Protein AF-0000000085930693 (afdb_homodimer)

Organism: NCBI:txid2903556

Sequence (506 aa):
MKQLLLRADDLGYSEGVNCGIAKSVRDGLIGSVGVMPSMPAAAHGLALLEGCPVCLGQHTDICMGRPVSDPALIPSMVDETGCFKSSRVYRAAHAKGEDFVQLEEAILESEAQYQKFLDLVGEKPHYFGGHAVASETFFQAMEIVADRHGLKYCPPSFAVRGHRVGQVPVHICTMHSMDPDYDPLASLKEELRLAPEDRPAIFICHPGYLDDFILRNSSLTINRTREVEMLCSEALRSWLAEEEIQLITYDDIMKQLLLRADDLGYSEGVNCGIAKSVRDGLIGSVGVMPSMPAAAHGLALLEGCPVCLGQHTDICMGRPVSDPALIPSMVDETGCFKSSRVYRAAHAKGEDFVQLEEAILESEAQYQKFLDLVGEKPHYFGGHAVASETFFQAMEIVADRHGLKYCPPSFAVRGHRVGQVPVHICTMHSMDPDYDPLASLKEELRLAPEDRPAIFICHPGYLDDFILRNSSLTINRTREVEMLCSEALRSWLAEEEIQLITYDDI

Foldseek 3Di:
DAEEAEEAEDQQVDLQLLVLVLLLQPQFDHAEYEAALQHPCRLVSVVSCPPGNHQYEHAYEQAAFAFLDALVLFVLQADPVRTGHHQVVQVVQVVVVHASGDLVNLLVRLLSSQVSVCVRVVDGHLAYEYDRGDHPSNQVSSVVNCVVVVHQYFYDPVDPDFTDRVPFGEAEFDDDQLPPPDQPLVSVVVRSVVGDRVHHYYYYAHAGGDDPSCVVRDSRHPSNPNVSDCRNDPVNVVVCVVVVYHYDHSNVD/DAEEAEEAEDQQVDLQLLVLVLLLQPQFDHAEYEAALQHPCRLVSVVSCPPGNHQYEHAYEQAAFAFLDALVLFVLQADPVRTGHHQVVQVVQVVVVHASGDLVNLLVRLVSSQVSCCVSVVDGHLAYEYDNGDHPSNQVSSVVNCVVVVHQYFYDPVPPDFTDRVPFGEAEFDDCQLPPPDQPLVSVVVRSVVGDRVGHYYYYAHAGGDDPSCVVRDSRHPSNPNVSDCRNDPVNVVVCVVVVYHYDHSNVD

Radius of gyration: 25.55 Å; Cα contacts (8 Å, |Δi|>4): 1068; chains: 2; bounding box: 56×72×58 Å

pLDDT: mean 94.72, std 8.19, range [45.5, 98.94]

Structure (mmCIF, N/CA/C/O backbone):
data_AF-0000000085930693-model_v1
#
loop_
_entity.id
_entity.type
_entity.pdbx_description
1 polymer 'PTS sugar transporter'
#
loop_
_atom_site.group_PDB
_atom_site.id
_atom_site.type_symbol
_atom_site.label_atom_id
_atom_site.label_alt_id
_atom_site.label_comp_id
_atom_site.label_asym_id
_atom_site.label_entity_id
_atom_site.label_seq_id
_atom_site.pdbx_PDB_ins_code
_atom_site.Cartn_x
_atom_site.Cartn_y
_atom_site.Cartn_z
_atom_site.occupancy
_atom_site.B_iso_or_equiv
_atom_site.auth_seq_id
_atom_site.auth_comp_id
_atom_site.auth_asym_id
_atom_site.auth_atom_id
_atom_site.pdbx_PDB_model_num
ATOM 1 N N . MET A 1 1 ? 26.328 23.391 11.148 1 83.75 1 MET A N 1
ATOM 2 C CA . MET A 1 1 ? 25.719 22.188 10.57 1 83.75 1 MET A CA 1
ATOM 3 C C . MET A 1 1 ? 24.234 22.422 10.281 1 83.75 1 MET A C 1
ATOM 5 O O . MET A 1 1 ? 23.516 22.969 11.117 1 83.75 1 MET A O 1
ATOM 9 N N . LYS A 1 2 ? 23.859 22.125 9.055 1 93.31 2 LYS A N 1
ATOM 10 C CA . LYS A 1 2 ? 22.469 22.328 8.664 1 93.31 2 LYS A CA 1
ATOM 11 C C . LYS A 1 2 ? 21.562 21.297 9.328 1 93.31 2 LYS A C 1
ATOM 13 O O . LYS A 1 2 ? 21.922 20.109 9.414 1 93.31 2 LYS A O 1
ATOM 18 N N . GLN A 1 3 ? 20.438 21.766 9.852 1 96.5 3 GLN A N 1
ATOM 19 C CA . GLN A 1 3 ? 19.453 20.891 10.469 1 96.5 3 GLN A CA 1
ATOM 20 C C . GLN A 1 3 ? 18.25 20.688 9.547 1 96.5 3 GLN A C 1
ATOM 22 O O . GLN A 1 3 ? 17.75 21.625 8.945 1 96.5 3 GLN A O 1
ATOM 27 N N . LEU A 1 4 ? 17.891 19.422 9.422 1 97.75 4 LEU A N 1
ATOM 28 C CA . LEU A 1 4 ? 16.781 19.047 8.547 1 97.75 4 LEU A CA 1
ATOM 29 C C . LEU A 1 4 ? 15.766 18.203 9.297 1 97.75 4 LEU A C 1
ATOM 31 O O . LEU A 1 4 ? 16.125 17.234 9.969 1 97.75 4 LEU A O 1
ATOM 35 N N . LEU A 1 5 ? 14.562 18.625 9.258 1 97.25 5 LEU A N 1
ATOM 36 C CA . LEU A 1 5 ? 13.445 17.844 9.758 1 97.25 5 LEU A CA 1
ATOM 37 C C . LEU A 1 5 ? 12.625 17.266 8.609 1 97.25 5 LEU A C 1
ATOM 39 O O . LEU A 1 5 ? 12.102 18.016 7.777 1 97.25 5 LEU A O 1
ATOM 43 N N . LEU A 1 6 ? 12.586 15.93 8.508 1 98.38 6 LEU A N 1
ATOM 44 C CA . LEU A 1 6 ? 11.734 15.234 7.555 1 98.38 6 LEU A CA 1
ATOM 45 C C . LEU A 1 6 ? 10.422 14.805 8.211 1 98.38 6 LEU A C 1
ATOM 47 O O . LEU A 1 6 ? 10.43 14.023 9.164 1 98.38 6 LEU A O 1
ATOM 51 N N . ARG A 1 7 ? 9.359 15.297 7.676 1 97.62 7 ARG A N 1
ATOM 52 C CA . ARG A 1 7 ? 8.031 15.008 8.211 1 97.62 7 ARG A CA 1
ATOM 53 C C . ARG A 1 7 ? 7.18 14.266 7.184 1 97.62 7 ARG A C 1
ATOM 55 O O . ARG A 1 7 ? 7.215 14.578 5.992 1 97.62 7 ARG A O 1
ATOM 62 N N . ALA A 1 8 ? 6.508 13.227 7.652 1 98.56 8 ALA A N 1
ATOM 63 C CA . ALA A 1 8 ? 5.488 12.562 6.844 1 98.56 8 ALA A CA 1
ATOM 64 C C . ALA A 1 8 ? 4.086 12.953 7.301 1 98.56 8 ALA A C 1
ATOM 66 O O . ALA A 1 8 ? 3.73 12.766 8.469 1 98.56 8 ALA A O 1
ATOM 67 N N . ASP A 1 9 ? 3.303 13.469 6.414 1 97.38 9 ASP A N 1
ATOM 68 C CA . ASP A 1 9 ? 1.92 13.82 6.719 1 97.38 9 ASP A CA 1
ATOM 69 C C . ASP A 1 9 ? 0.96 12.719 6.273 1 97.38 9 ASP A C 1
ATOM 71 O O . ASP A 1 9 ? 1.352 11.805 5.547 1 97.38 9 ASP A O 1
ATOM 75 N N . ASP A 1 10 ? -0.284 12.727 6.832 1 98.25 10 ASP A N 1
ATOM 76 C CA . ASP A 1 10 ? -1.45 12.031 6.301 1 98.25 10 ASP A CA 1
ATOM 77 C C . ASP A 1 10 ? -1.558 10.625 6.879 1 98.25 10 ASP A C 1
ATOM 79 O O . ASP A 1 10 ? -2.15 9.734 6.266 1 98.25 10 ASP A O 1
ATOM 83 N N . LEU A 1 11 ? -0.906 10.328 8.016 1 98.88 11 LEU A N 1
ATOM 84 C CA . LEU A 1 11 ? -1.176 9.039 8.648 1 98.88 11 LEU A CA 1
ATOM 85 C C . LEU A 1 11 ? -2.648 8.922 9.031 1 98.88 11 LEU A C 1
ATOM 87 O O . LEU A 1 11 ? -3.172 9.758 9.766 1 98.88 11 LEU A O 1
ATOM 91 N N . GLY A 1 12 ? -3.285 7.922 8.547 1 98.75 12 GLY A N 1
ATOM 92 C CA . GLY A 1 12 ? -4.715 7.734 8.742 1 98.75 12 GLY A CA 1
ATOM 93 C C . GLY A 1 12 ? -5.523 7.957 7.477 1 98.75 12 GLY A C 1
ATOM 94 O O . GLY A 1 12 ? -6.695 7.582 7.41 1 98.75 12 GLY A O 1
ATOM 95 N N . TYR A 1 13 ? -4.883 8.578 6.441 1 98.5 13 TYR A N 1
ATOM 96 C CA . TYR A 1 13 ? -5.594 8.898 5.207 1 98.5 13 TYR A CA 1
ATOM 97 C C . TYR A 1 13 ? -6.184 7.645 4.578 1 98.5 13 TYR A C 1
ATOM 99 O O . TYR A 1 13 ? -7.348 7.633 4.168 1 98.5 13 TYR A O 1
ATOM 107 N N . SER A 1 14 ? -5.434 6.613 4.496 1 98.56 14 SER A N 1
ATOM 108 C CA . SER A 1 14 ? -5.844 5.285 4.043 1 98.56 14 SER A CA 1
ATOM 109 C C . SER A 1 14 ? -4.852 4.219 4.496 1 98.56 14 SER A C 1
ATOM 111 O O . SER A 1 14 ? -3.74 4.539 4.93 1 98.56 14 SER A O 1
ATOM 113 N N . GLU A 1 15 ? -5.266 2.996 4.43 1 98.81 15 GLU A N 1
ATOM 114 C CA . GLU A 1 15 ? -4.398 1.926 4.91 1 98.81 15 GLU A CA 1
ATOM 115 C C . GLU A 1 15 ? -3.17 1.771 4.02 1 98.81 15 GLU A C 1
ATOM 117 O O . GLU A 1 15 ? -2.076 1.476 4.504 1 98.81 15 GLU A O 1
ATOM 122 N N . GLY A 1 16 ? -3.338 1.915 2.689 1 98.88 16 GLY A N 1
ATOM 123 C CA . GLY A 1 16 ? -2.182 1.911 1.808 1 98.88 16 GLY A CA 1
ATOM 124 C C . GLY A 1 16 ? -1.166 2.984 2.15 1 98.88 16 GLY A C 1
ATOM 125 O O . GLY A 1 16 ? 0.033 2.709 2.227 1 98.88 16 GLY A O 1
ATOM 126 N N . VAL A 1 17 ? -1.643 4.18 2.379 1 98.94 17 VAL A N 1
ATOM 127 C CA . VAL A 1 17 ? -0.785 5.301 2.754 1 98.94 17 VAL A CA 1
ATOM 128 C C . VAL A 1 17 ? -0.084 4.996 4.074 1 98.94 17 VAL A C 1
ATOM 130 O O . VAL A 1 17 ? 1.123 5.211 4.211 1 98.94 17 VAL A O 1
ATOM 133 N N . ASN A 1 18 ? -0.834 4.48 5.035 1 98.94 18 ASN A N 1
ATOM 134 C CA . ASN A 1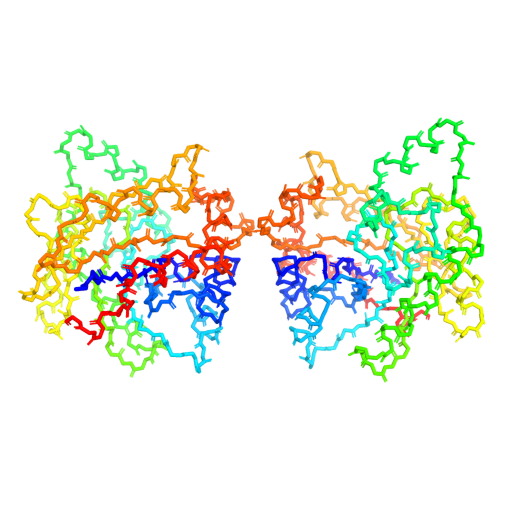 18 ? -0.261 4.105 6.324 1 98.94 18 ASN A CA 1
ATOM 135 C C . ASN A 1 18 ? 0.927 3.164 6.16 1 98.94 18 ASN A C 1
ATOM 137 O O . ASN A 1 18 ? 1.956 3.334 6.816 1 98.94 18 ASN A O 1
ATOM 141 N N . CYS A 1 19 ? 0.786 2.174 5.297 1 98.94 19 CYS A N 1
ATOM 142 C CA . CYS A 1 19 ? 1.846 1.194 5.086 1 98.94 19 CYS A CA 1
ATOM 143 C C . CYS A 1 19 ? 3.105 1.861 4.547 1 98.94 19 CYS A C 1
ATOM 145 O O . CYS A 1 19 ? 4.215 1.534 4.969 1 98.94 19 CYS A O 1
ATOM 147 N N . GLY A 1 20 ? 2.943 2.758 3.621 1 98.94 20 GLY A N 1
ATOM 148 C CA . GLY A 1 20 ? 4.086 3.48 3.084 1 98.94 20 GLY A CA 1
ATOM 149 C C . GLY A 1 20 ? 4.754 4.383 4.105 1 98.94 20 GLY A C 1
ATOM 150 O O . GLY A 1 20 ? 5.98 4.492 4.133 1 98.94 20 GLY A O 1
ATOM 151 N N . ILE A 1 21 ? 3.949 5.043 4.926 1 98.94 21 ILE A N 1
ATOM 152 C CA . ILE A 1 21 ? 4.492 5.879 5.992 1 98.94 21 ILE A CA 1
ATOM 153 C C . ILE A 1 21 ? 5.273 5.012 6.977 1 98.94 21 ILE A C 1
ATOM 155 O O . ILE A 1 21 ? 6.391 5.359 7.371 1 98.94 21 ILE A O 1
ATOM 159 N N . ALA A 1 22 ? 4.715 3.895 7.344 1 98.88 22 ALA A N 1
ATOM 160 C CA . ALA A 1 22 ? 5.391 2.992 8.273 1 98.88 22 ALA A CA 1
ATOM 161 C C . ALA A 1 22 ? 6.738 2.541 7.711 1 98.88 22 ALA A C 1
ATOM 163 O O . ALA A 1 22 ? 7.734 2.5 8.438 1 98.88 22 ALA A O 1
ATOM 164 N N . LYS A 1 23 ? 6.746 2.168 6.434 1 98.81 23 LYS A N 1
ATOM 165 C CA . LYS A 1 23 ? 7.992 1.8 5.766 1 98.81 23 LYS A CA 1
ATOM 166 C C . LYS A 1 23 ? 9.016 2.926 5.852 1 98.81 23 LYS A C 1
ATOM 168 O O . LYS A 1 23 ? 10.195 2.682 6.129 1 98.81 23 LYS A O 1
ATOM 173 N N . SER A 1 24 ? 8.578 4.145 5.672 1 98.88 24 SER A N 1
ATOM 174 C CA . SER A 1 24 ? 9.445 5.316 5.645 1 98.88 24 SER A CA 1
ATOM 175 C C . SER A 1 24 ? 9.992 5.633 7.035 1 98.88 24 SER A C 1
ATOM 177 O O . SER A 1 24 ? 11.023 6.301 7.168 1 98.88 24 SER A O 1
ATOM 179 N N . VAL A 1 25 ? 9.273 5.227 8.07 1 98.88 25 VAL A N 1
ATOM 180 C CA . VAL A 1 25 ? 9.719 5.41 9.453 1 98.88 25 VAL A CA 1
ATOM 181 C C . VAL A 1 25 ? 10.68 4.285 9.836 1 98.88 25 VAL A C 1
ATOM 183 O O . VAL A 1 25 ? 11.805 4.543 10.273 1 98.88 25 VAL A O 1
ATOM 186 N N . ARG A 1 26 ? 10.328 3.064 9.562 1 98.25 26 ARG A N 1
ATOM 187 C CA . ARG A 1 26 ? 11.055 1.898 10.055 1 98.25 26 ARG A CA 1
ATOM 188 C C . ARG A 1 26 ? 12.352 1.702 9.281 1 98.25 26 ARG A C 1
ATOM 190 O O . ARG A 1 26 ? 13.391 1.373 9.867 1 98.25 26 ARG A O 1
ATOM 197 N N . ASP A 1 27 ? 12.258 1.84 7.992 1 97.81 27 ASP A N 1
ATOM 198 C CA . ASP A 1 27 ? 13.406 1.557 7.137 1 97.81 27 ASP A CA 1
ATOM 199 C C . ASP A 1 27 ? 13.938 2.834 6.492 1 97.81 27 ASP A C 1
ATOM 201 O O . ASP A 1 27 ?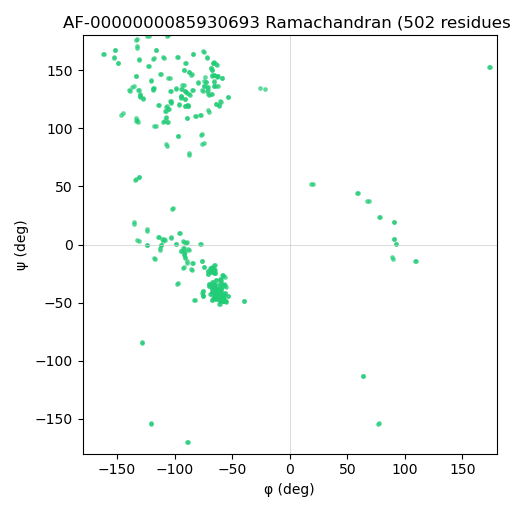 14.852 2.785 5.664 1 97.81 27 ASP A O 1
ATOM 205 N N . GLY A 1 28 ? 13.25 3.979 6.824 1 98.62 28 GLY A N 1
ATOM 206 C CA . GLY A 1 28 ? 13.625 5.234 6.191 1 98.62 28 GLY A CA 1
ATOM 207 C C . GLY A 1 28 ? 14.055 6.297 7.188 1 98.62 28 GLY A C 1
ATOM 208 O O . GLY A 1 28 ? 14.602 5.977 8.242 1 98.62 28 GLY A O 1
ATOM 209 N N . LEU A 1 29 ? 13.883 7.555 6.758 1 98.69 29 LEU A N 1
ATOM 210 C CA . LEU A 1 29 ? 14.508 8.641 7.504 1 98.69 29 LEU A CA 1
ATOM 211 C C . LEU A 1 29 ? 13.461 9.531 8.156 1 98.69 29 LEU A C 1
ATOM 213 O O . LEU A 1 29 ? 13.797 10.547 8.773 1 98.69 29 LEU A O 1
ATOM 217 N N . ILE A 1 30 ? 12.211 9.094 8.047 1 98.81 30 ILE A N 1
ATOM 218 C CA . ILE A 1 30 ? 11.156 9.898 8.656 1 98.81 30 ILE A CA 1
ATOM 219 C C . ILE A 1 30 ? 11.25 9.812 10.18 1 98.81 30 ILE A C 1
ATOM 221 O O . ILE A 1 30 ? 11.281 8.719 10.742 1 98.81 30 ILE A O 1
ATOM 225 N N . GLY A 1 31 ? 11.266 10.992 10.758 1 98.56 31 GLY A N 1
ATOM 226 C CA . GLY A 1 31 ? 11.305 11.031 12.211 1 98.56 31 GLY A CA 1
ATOM 227 C C . GLY A 1 31 ? 10.078 11.688 12.828 1 98.56 31 GLY A C 1
ATOM 228 O O . GLY A 1 31 ? 9.898 11.664 14.047 1 98.56 31 GLY A O 1
ATOM 229 N N . SER A 1 32 ? 9.25 12.352 12.07 1 98.62 32 SER A N 1
ATOM 230 C CA . SER A 1 32 ? 8.016 13 12.508 1 98.62 32 SER A CA 1
ATOM 231 C C . SER A 1 32 ? 6.848 12.641 11.602 1 98.62 32 SER A C 1
ATOM 233 O O . SER A 1 32 ? 6.988 12.633 10.375 1 98.62 32 SER A O 1
ATOM 235 N N . VAL A 1 33 ? 5.695 12.273 12.219 1 98.88 33 VAL A N 1
ATOM 236 C CA . VAL A 1 33 ? 4.539 11.828 11.445 1 98.88 33 VAL A CA 1
ATOM 237 C C . VAL A 1 33 ? 3.295 12.586 11.898 1 98.88 33 VAL A C 1
ATOM 239 O O . VAL A 1 33 ? 3.012 12.672 13.102 1 98.88 33 VAL A O 1
ATOM 242 N N . GLY A 1 34 ? 2.602 13.188 10.922 1 98.44 34 GLY A N 1
ATOM 243 C CA . GLY A 1 34 ? 1.332 13.844 11.195 1 98.44 34 GLY A CA 1
ATOM 244 C C . GLY A 1 34 ? 0.144 12.906 11.094 1 98.44 34 GLY A C 1
ATOM 245 O O . GLY A 1 34 ? -0.168 12.398 10.016 1 98.44 34 GLY A O 1
ATOM 246 N N . VAL A 1 35 ? -0.604 12.734 12.195 1 98.81 35 VAL A N 1
ATOM 247 C CA . VAL A 1 35 ? -1.739 11.828 12.297 1 98.81 35 VAL A CA 1
ATOM 248 C C . VAL A 1 35 ? -3.033 12.578 11.984 1 98.81 35 VAL A C 1
ATOM 250 O O . VAL A 1 35 ? -3.227 13.703 12.438 1 98.81 35 VAL A O 1
ATOM 253 N N . MET A 1 36 ? -3.832 11.977 11.18 1 98.69 36 MET A N 1
ATOM 254 C CA . MET A 1 36 ? -5.184 12.469 10.938 1 98.69 36 MET A CA 1
ATOM 255 C C . MET A 1 36 ? -6.195 11.727 11.797 1 98.69 36 MET A C 1
ATOM 257 O O . MET A 1 36 ? -6.805 10.75 11.352 1 98.69 36 MET A O 1
ATOM 261 N N . PRO A 1 37 ? -6.484 12.281 12.93 1 98.5 37 PRO A N 1
ATOM 262 C CA . PRO A 1 37 ? -7.277 11.5 13.883 1 98.5 37 PRO A CA 1
ATOM 263 C C . PRO A 1 37 ? -8.711 11.273 13.414 1 98.5 37 PRO A C 1
ATOM 265 O O . PRO A 1 37 ? -9.367 10.32 13.844 1 98.5 37 PRO A O 1
ATOM 268 N N . SER A 1 38 ? -9.234 12.133 12.539 1 98.31 38 SER A N 1
ATOM 269 C CA . SER A 1 38 ? -10.625 12.031 12.102 1 98.31 38 SER A CA 1
ATOM 270 C C . SER A 1 38 ? -10.805 10.891 11.102 1 98.31 38 SER A C 1
ATOM 272 O O . SER A 1 38 ? -11.93 10.484 10.812 1 98.31 38 SER A O 1
ATOM 274 N N . MET A 1 39 ? -9.734 10.375 10.57 1 98.5 39 MET A N 1
ATOM 275 C CA . MET A 1 39 ? -9.812 9.391 9.492 1 98.5 39 MET A CA 1
ATOM 276 C C . MET A 1 39 ? -9.969 7.984 10.055 1 98.5 39 MET A C 1
ATOM 278 O O . MET A 1 39 ? -9.352 7.645 11.07 1 98.5 39 MET A O 1
ATOM 282 N N . PRO A 1 40 ? -10.695 7.113 9.375 1 97.62 40 PRO A N 1
ATOM 283 C CA . PRO A 1 40 ? -10.977 5.773 9.898 1 97.62 40 PRO A CA 1
ATOM 284 C C . PRO A 1 40 ? -9.727 4.91 10.023 1 97.62 40 PRO A C 1
ATOM 286 O O . PRO A 1 40 ? -9.68 3.99 10.836 1 97.62 40 PRO A O 1
ATOM 289 N N . ALA A 1 41 ? -8.688 5.215 9.258 1 98.5 41 ALA A N 1
ATOM 290 C CA . ALA A 1 41 ? -7.504 4.367 9.25 1 98.5 41 ALA A CA 1
ATOM 291 C C . ALA A 1 41 ? -6.441 4.898 10.203 1 98.5 41 ALA A C 1
ATOM 293 O O . ALA A 1 41 ? -5.305 4.426 10.211 1 98.5 41 ALA A O 1
ATOM 294 N N . ALA A 1 42 ? -6.762 5.883 11.047 1 98.81 42 ALA A N 1
ATOM 295 C CA . ALA A 1 42 ? -5.797 6.461 11.977 1 98.81 42 ALA A CA 1
ATOM 296 C C . ALA A 1 42 ? -5.262 5.406 12.945 1 98.81 42 ALA A C 1
ATOM 298 O O . ALA A 1 42 ? -4.051 5.289 13.141 1 98.81 42 ALA A O 1
ATOM 299 N N . ALA A 1 43 ? -6.148 4.645 13.523 1 98.75 43 ALA A N 1
ATOM 300 C CA . ALA A 1 43 ? -5.734 3.617 14.477 1 98.75 43 ALA A CA 1
ATOM 301 C C . ALA A 1 43 ? -4.836 2.58 13.812 1 98.75 43 ALA A C 1
ATOM 303 O O . ALA A 1 43 ? -3.854 2.129 14.406 1 98.75 43 ALA A O 1
ATOM 304 N N . HIS A 1 44 ? -5.203 2.199 12.617 1 98.5 44 HIS A N 1
ATOM 305 C CA . HIS A 1 44 ? -4.391 1.271 11.836 1 98.5 44 HIS A CA 1
ATOM 306 C C . HIS A 1 44 ? -2.971 1.797 11.664 1 98.5 44 HIS A C 1
ATOM 308 O O . HIS A 1 44 ? -2.002 1.059 11.859 1 98.5 44 HIS A O 1
ATOM 314 N N . GLY A 1 45 ? -2.857 3.031 11.266 1 98.81 45 GLY A N 1
ATOM 315 C CA . GLY A 1 45 ? -1.553 3.646 11.078 1 98.81 45 GLY A CA 1
ATOM 316 C C . GLY A 1 45 ? -0.729 3.695 12.344 1 98.81 45 GLY A C 1
ATOM 317 O O . GLY A 1 45 ? 0.472 3.418 12.328 1 98.81 45 GLY A O 1
ATOM 318 N N . LEU A 1 46 ? -1.394 4.047 13.43 1 98.88 46 LEU A N 1
ATOM 319 C CA . LEU A 1 46 ? -0.712 4.125 14.719 1 98.88 46 LEU A CA 1
ATOM 320 C C . LEU A 1 46 ? -0.219 2.748 15.148 1 98.88 46 LEU A C 1
ATOM 322 O O . LEU A 1 46 ? 0.875 2.623 15.711 1 98.88 46 LEU A O 1
ATOM 326 N N . ALA A 1 47 ? -0.977 1.763 14.898 1 98.44 47 ALA A N 1
ATOM 327 C CA . ALA A 1 47 ? -0.577 0.399 15.234 1 98.44 47 ALA A CA 1
ATOM 328 C C . ALA A 1 47 ? 0.685 -0.007 14.477 1 98.44 47 ALA A C 1
ATOM 330 O O . ALA A 1 47 ? 1.55 -0.695 15.023 1 98.44 47 ALA A O 1
ATOM 331 N N . LEU A 1 48 ? 0.778 0.394 13.266 1 98.38 48 LEU A N 1
ATOM 332 C CA . LEU A 1 48 ? 1.942 0.062 12.453 1 98.38 48 LEU A CA 1
ATOM 333 C C . LEU A 1 48 ? 3.201 0.719 13.008 1 98.38 48 LEU A C 1
ATOM 335 O O . LEU A 1 48 ? 4.312 0.253 12.75 1 98.38 48 LEU A O 1
ATOM 339 N N . LEU A 1 49 ? 3.037 1.786 13.719 1 98.56 49 LEU A N 1
ATOM 340 C CA . LEU A 1 49 ? 4.18 2.557 14.203 1 98.56 49 LEU A CA 1
ATOM 341 C C . LEU A 1 49 ? 4.492 2.213 15.656 1 98.56 49 LEU A C 1
ATOM 343 O O . LEU A 1 49 ? 5.395 2.803 16.25 1 98.56 49 LEU A O 1
ATOM 347 N N . GLU A 1 50 ? 3.74 1.312 16.219 1 97.56 50 GLU A N 1
ATOM 348 C CA . GLU A 1 50 ? 3.982 0.928 17.609 1 97.56 50 GLU A CA 1
ATOM 349 C C . GLU A 1 50 ? 5.434 0.506 17.812 1 97.56 50 GLU A C 1
ATOM 351 O O . GLU A 1 50 ? 5.98 -0.27 17.031 1 97.56 50 GLU A O 1
ATOM 356 N N . GLY A 1 51 ? 6.102 1.098 18.781 1 96.44 51 GLY A N 1
ATOM 357 C CA . GLY A 1 51 ? 7.461 0.738 19.156 1 96.44 51 GLY A CA 1
ATOM 358 C C . GLY A 1 51 ? 8.508 1.516 18.375 1 96.44 51 GLY A C 1
ATOM 359 O O . GLY A 1 51 ? 9.703 1.436 18.672 1 96.44 51 GLY A O 1
ATOM 360 N N . CYS A 1 52 ? 8.109 2.217 17.359 1 97.12 52 CYS A N 1
ATOM 361 C CA . CYS A 1 52 ? 9.055 3.004 16.578 1 97.12 52 CYS A CA 1
ATOM 362 C C . CYS A 1 52 ? 9.375 4.324 17.281 1 97.12 52 CYS A C 1
ATOM 364 O O . CYS A 1 52 ? 8.492 4.934 17.891 1 97.12 52 CYS A O 1
ATOM 366 N N . PRO A 1 53 ? 10.617 4.691 17.25 1 95.94 53 PRO A N 1
ATOM 367 C CA . PRO A 1 53 ? 10.953 6.023 17.734 1 95.94 53 PRO A CA 1
ATOM 368 C C . PRO A 1 53 ? 10.555 7.137 16.781 1 95.94 53 PRO A C 1
ATOM 370 O O . PRO A 1 53 ? 11.336 7.508 15.898 1 95.94 53 PRO A O 1
ATOM 373 N N . VAL A 1 54 ? 9.352 7.617 16.875 1 98 54 VAL A N 1
ATOM 374 C CA . VAL A 1 54 ? 8.828 8.609 15.938 1 98 54 VAL A CA 1
ATOM 375 C C . VAL A 1 54 ? 8.062 9.688 16.703 1 98 54 VAL A C 1
ATOM 377 O O . VAL A 1 54 ? 7.379 9.391 17.688 1 98 54 VAL A O 1
ATOM 380 N N . CYS A 1 55 ? 8.312 10.945 16.328 1 98.19 55 CYS A N 1
ATOM 381 C CA . CYS A 1 55 ? 7.594 12.102 16.859 1 98.19 55 CYS A CA 1
ATOM 382 C C . CYS A 1 55 ? 6.219 12.227 16.219 1 98.19 55 CYS A C 1
ATOM 384 O O . CYS A 1 55 ? 6.113 12.562 15.031 1 98.19 55 CYS A O 1
ATOM 386 N N . LEU A 1 56 ? 5.145 12 17.016 1 98.75 56 LEU A N 1
ATOM 387 C CA . LEU A 1 56 ? 3.795 12.047 16.469 1 98.75 56 LEU A CA 1
ATOM 388 C C . LEU A 1 56 ? 3.178 13.43 16.656 1 98.75 56 LEU A C 1
ATOM 390 O O . LEU A 1 56 ? 3.215 13.984 17.766 1 98.75 56 LEU A O 1
ATOM 394 N N . GLY A 1 57 ? 2.713 14.008 15.594 1 98.19 57 GLY A N 1
ATOM 395 C CA . GLY A 1 57 ? 1.945 15.242 15.617 1 98.19 57 GLY A CA 1
ATOM 396 C C . GLY A 1 57 ? 0.525 15.07 15.117 1 98.19 57 GLY A C 1
ATOM 397 O O . GLY A 1 57 ? 0.158 14 14.625 1 98.19 57 GLY A O 1
ATOM 398 N N . GLN A 1 58 ? -0.302 16.047 15.336 1 98.19 58 GLN A N 1
ATOM 399 C CA . GLN A 1 58 ? -1.659 16.031 14.805 1 98.19 58 GLN A CA 1
ATOM 400 C C . GLN A 1 58 ? -1.734 16.781 13.477 1 98.19 58 GLN A C 1
ATOM 402 O O . GLN A 1 58 ? -1.195 17.891 13.344 1 98.19 58 GLN A O 1
ATOM 407 N N . HIS A 1 59 ? -2.24 16.203 12.516 1 97.62 59 HIS A N 1
ATOM 408 C CA . HIS A 1 59 ? -2.521 16.766 11.203 1 97.62 59 HIS A CA 1
ATOM 409 C C . HIS A 1 59 ? -4.02 16.984 11.008 1 97.62 59 HIS A C 1
ATOM 411 O O . HIS A 1 59 ? -4.691 16.188 10.352 1 97.62 59 HIS A O 1
ATOM 417 N N . THR A 1 60 ? -4.492 18.109 11.445 1 97.62 60 THR A N 1
ATOM 418 C CA . THR A 1 60 ? -5.918 18.391 11.555 1 97.62 60 THR A CA 1
ATOM 419 C C . THR A 1 60 ? -6.555 18.5 10.172 1 97.62 60 THR A C 1
ATOM 421 O O . THR A 1 60 ? -6.043 19.203 9.297 1 97.62 60 THR A O 1
ATOM 424 N N . ASP A 1 61 ? -7.602 17.781 10.023 1 97.25 61 ASP A N 1
ATOM 425 C CA . ASP A 1 61 ? -8.258 17.672 8.727 1 97.25 61 ASP A CA 1
ATOM 426 C C . ASP A 1 61 ? -9.695 18.188 8.789 1 97.25 61 ASP A C 1
ATOM 428 O O . ASP A 1 61 ? -10.438 17.875 9.711 1 97.25 61 ASP A O 1
ATOM 432 N N . ILE A 1 62 ? -10.055 19.016 7.781 1 97.75 62 ILE A N 1
ATOM 433 C CA . ILE A 1 62 ? -11.445 19.453 7.695 1 97.75 62 ILE A CA 1
ATOM 434 C C . ILE A 1 62 ? -11.93 19.344 6.254 1 97.75 62 ILE A C 1
ATOM 436 O O . ILE A 1 62 ? -12.867 20.031 5.852 1 97.75 62 ILE A O 1
ATOM 440 N N . CYS A 1 63 ? -11.25 18.562 5.438 1 97.38 63 CYS A N 1
ATOM 441 C CA . CYS A 1 63 ? -11.633 18.562 4.031 1 97.38 63 CYS A CA 1
ATOM 442 C C . CYS A 1 63 ? -11.758 17.125 3.512 1 97.38 63 CYS A C 1
ATOM 444 O O . CYS A 1 63 ? -11.961 16.922 2.314 1 97.38 63 CYS A O 1
ATOM 446 N N . MET A 1 64 ? -11.594 16.172 4.355 1 96.88 64 MET A N 1
ATOM 447 C CA . MET A 1 64 ? -11.688 14.773 3.939 1 96.88 64 MET A CA 1
ATOM 448 C C . MET A 1 64 ? -12.43 13.945 4.98 1 96.88 64 MET A C 1
ATOM 450 O O . MET A 1 64 ? -12.156 14.055 6.18 1 96.88 64 MET A O 1
ATOM 454 N N . GLY A 1 65 ? -13.375 13.148 4.496 1 97.12 65 GLY A N 1
ATOM 455 C CA . GLY A 1 65 ? -14.07 12.227 5.391 1 97.12 65 GLY A CA 1
ATOM 456 C C . GLY A 1 65 ? -15.109 12.906 6.254 1 97.12 65 GLY A C 1
ATOM 457 O O . GLY A 1 65 ? -15.703 13.914 5.852 1 97.12 65 GLY A O 1
ATOM 458 N N . ARG A 1 66 ? -15.398 12.328 7.398 1 98 66 ARG A N 1
ATOM 459 C CA . ARG A 1 66 ? -16.422 12.812 8.312 1 98 66 ARG A CA 1
ATOM 460 C C . ARG A 1 66 ? -15.805 13.523 9.516 1 98 66 ARG A C 1
ATOM 462 O O . ARG A 1 66 ? -14.758 13.102 10.016 1 98 66 ARG A O 1
ATOM 469 N N . PRO A 1 67 ? -16.438 14.555 9.969 1 98.62 67 PRO A N 1
ATOM 470 C CA . PRO A 1 67 ? -15.938 15.219 11.172 1 98.62 67 PRO A CA 1
ATOM 471 C C . PRO A 1 67 ? -16.047 14.352 12.422 1 98.62 67 PRO A C 1
ATOM 473 O O . PRO A 1 67 ? -16.797 13.359 12.422 1 98.62 67 PRO A O 1
ATOM 476 N N . VAL A 1 68 ? -15.203 14.688 13.359 1 98.75 68 VAL A N 1
ATOM 477 C CA . VAL A 1 68 ? -15.305 14.07 14.68 1 98.75 68 VAL A CA 1
ATOM 478 C C . VAL A 1 68 ? -16.484 14.664 15.43 1 98.75 68 VAL A C 1
ATOM 480 O O . VAL A 1 68 ? -17.203 13.953 16.141 1 98.75 68 VAL A O 1
ATOM 483 N N . SER A 1 69 ? -16.672 15.969 15.305 1 98.5 69 SER A N 1
ATOM 484 C CA . SER A 1 69 ? -17.797 16.656 15.922 1 98.5 69 SER A CA 1
ATOM 485 C C . SER A 1 69 ? -19.094 16.359 15.172 1 98.5 69 SER A C 1
ATOM 487 O O . SER A 1 69 ? -19.078 15.789 14.078 1 98.5 69 SER A O 1
ATOM 489 N N . ASP A 1 70 ? -20.234 16.703 15.844 1 98.38 70 ASP A N 1
ATOM 490 C CA . ASP A 1 70 ? -21.531 16.609 15.195 1 98.38 70 ASP A CA 1
ATOM 491 C C . ASP A 1 70 ? -21.609 17.531 13.969 1 98.38 70 ASP A C 1
ATOM 493 O O . ASP A 1 70 ? -21.484 18.75 14.094 1 98.38 70 ASP A O 1
ATOM 497 N N . PRO A 1 71 ? -21.844 16.906 12.859 1 98.5 71 PRO A N 1
ATOM 498 C CA . PRO A 1 71 ? -21.875 17.719 11.641 1 98.5 71 PRO A CA 1
ATOM 499 C C . PRO A 1 71 ? -22.922 18.828 11.719 1 98.5 71 PRO A C 1
ATOM 501 O O . PRO A 1 71 ? -22.75 19.875 11.094 1 98.5 71 PRO A O 1
ATOM 504 N N . ALA A 1 72 ? -23.938 18.672 12.469 1 98.25 72 ALA A N 1
ATOM 505 C CA . ALA A 1 72 ? -25 19.672 12.602 1 98.25 72 ALA A CA 1
ATOM 506 C C . ALA A 1 72 ? -24.469 20.938 13.281 1 98.25 72 ALA A C 1
ATOM 508 O O . ALA A 1 72 ? -25.047 22.016 13.117 1 98.25 72 ALA A O 1
ATOM 509 N N . LEU A 1 73 ? -23.406 20.828 14 1 98.62 73 LEU A N 1
ATOM 510 C CA . LEU A 1 73 ? -22.844 21.953 14.75 1 98.62 73 LEU A CA 1
ATOM 511 C C . LEU A 1 73 ? -21.812 22.703 13.922 1 98.62 73 LEU A C 1
ATOM 513 O O . LEU A 1 73 ? -21.328 23.766 14.328 1 98.62 73 LEU A O 1
ATOM 517 N N . ILE A 1 74 ? -21.438 22.125 12.742 1 98.69 74 ILE A N 1
ATOM 518 C CA . ILE A 1 74 ? -20.406 22.766 11.945 1 98.69 74 ILE A CA 1
ATOM 519 C C . ILE A 1 74 ? -20.844 22.828 10.484 1 98.69 74 ILE A C 1
ATOM 521 O O . ILE A 1 74 ? -20.109 22.406 9.594 1 98.69 74 ILE A O 1
ATOM 525 N N . PRO A 1 75 ? -21.938 23.391 10.203 1 98.38 75 PRO A N 1
ATOM 526 C CA . PRO A 1 75 ? -22.531 23.344 8.859 1 98.38 75 PRO A CA 1
ATOM 527 C C . PRO A 1 75 ? -21.688 24.078 7.816 1 98.38 75 PRO A C 1
ATOM 529 O O . PRO A 1 75 ? -21.828 23.812 6.621 1 98.38 75 PRO A O 1
ATOM 532 N N . SER A 1 76 ? -20.875 24.984 8.18 1 98.25 76 SER A N 1
ATOM 533 C CA . SER A 1 76 ? -20.078 25.719 7.203 1 98.25 76 SER A CA 1
ATOM 534 C C . SER A 1 76 ? -19.047 24.812 6.543 1 98.25 76 SER A C 1
ATOM 536 O O . SER A 1 76 ? -18.562 25.109 5.445 1 98.25 76 SER A O 1
ATOM 538 N N . MET A 1 77 ? -18.703 23.672 7.18 1 98.19 77 MET A N 1
ATOM 539 C CA . MET A 1 77 ? -17.562 22.875 6.738 1 98.19 77 MET A CA 1
ATOM 540 C C . MET A 1 77 ? -18 21.531 6.18 1 98.19 77 MET A C 1
ATOM 542 O O . MET A 1 77 ? -17.188 20.75 5.695 1 98.19 77 MET A O 1
ATOM 546 N N . VAL A 1 78 ? -19.312 21.234 6.23 1 98.56 78 VAL A N 1
ATOM 547 C CA . VAL A 1 78 ? -19.75 19.922 5.82 1 98.56 78 VAL A CA 1
ATOM 548 C C . VAL A 1 78 ? -20.781 20.047 4.695 1 98.56 78 VAL A C 1
ATOM 550 O O . VAL A 1 78 ? -21.391 21.094 4.523 1 98.56 78 VAL A O 1
ATOM 553 N N . ASP A 1 79 ? -20.891 19.062 3.879 1 97.81 79 ASP A N 1
ATOM 554 C CA . ASP A 1 79 ? -21.875 19.031 2.805 1 97.81 79 ASP A CA 1
ATOM 555 C C . ASP A 1 79 ? -23.203 18.422 3.285 1 97.81 79 ASP A C 1
ATOM 557 O O . ASP A 1 79 ? -23.406 18.266 4.488 1 97.81 79 ASP A O 1
ATOM 561 N N . GLU A 1 80 ? -24.141 18.125 2.416 1 97.25 80 GLU A N 1
ATOM 562 C CA . GLU A 1 80 ? -25.484 17.672 2.744 1 97.25 80 GLU A CA 1
ATOM 563 C C . GLU A 1 80 ? -25.469 16.297 3.387 1 97.25 80 GLU A C 1
ATOM 565 O O . GLU A 1 80 ? -26.391 15.922 4.102 1 97.25 80 GLU A O 1
ATOM 570 N N . THR A 1 81 ? -24.406 15.562 3.205 1 97.31 81 THR A N 1
ATOM 571 C CA . THR A 1 81 ? -24.312 14.211 3.732 1 97.31 81 THR A CA 1
ATOM 572 C C . THR A 1 81 ? -23.625 14.203 5.094 1 97.31 81 THR A C 1
ATOM 574 O O . THR A 1 81 ? -23.484 13.148 5.719 1 97.31 81 THR A O 1
ATOM 577 N N . GLY A 1 82 ? -23.141 15.344 5.5 1 98.12 82 GLY A N 1
ATOM 578 C CA . GLY A 1 82 ? -22.469 15.445 6.781 1 98.12 82 GLY A CA 1
ATOM 579 C C . GLY A 1 82 ? -20.969 15.195 6.684 1 98.12 82 GLY A C 1
ATOM 580 O O . GLY A 1 82 ? -20.281 15.094 7.703 1 98.12 82 GLY A O 1
ATOM 581 N N . CYS A 1 83 ? -20.469 15.023 5.473 1 98.25 83 CYS A N 1
ATOM 582 C CA . CYS A 1 83 ? -19.047 14.875 5.25 1 98.25 83 CYS A CA 1
ATOM 583 C C . CYS A 1 83 ? -18.391 16.234 5.008 1 98.25 83 CYS A C 1
ATOM 585 O O . CYS A 1 83 ? -19.047 17.188 4.605 1 98.25 83 CYS A O 1
ATOM 587 N N . PHE A 1 84 ? -17.109 16.344 5.266 1 98.38 84 PHE A N 1
ATOM 588 C CA . PHE A 1 84 ? -16.375 17.578 5 1 98.38 84 PHE A CA 1
ATOM 589 C C . PHE A 1 84 ? -16.469 17.953 3.529 1 98.38 84 PHE A C 1
ATOM 591 O O . PHE A 1 84 ? -16.422 17.094 2.654 1 98.38 84 PHE A O 1
ATOM 598 N N . LYS A 1 85 ? -16.562 19.281 3.328 1 97.44 85 LYS A N 1
ATOM 599 C CA . LYS A 1 85 ? -16.359 19.781 1.97 1 97.44 85 LYS A CA 1
ATOM 600 C C . LYS A 1 85 ? -14.953 19.484 1.474 1 97.44 85 LYS A C 1
ATOM 602 O O . LYS A 1 85 ? -13.992 19.562 2.246 1 97.44 85 LYS A O 1
ATOM 607 N N . SER A 1 86 ? -14.797 19.203 0.237 1 94.94 86 SER A N 1
ATOM 608 C CA . SER A 1 86 ? -13.492 18.828 -0.312 1 94.94 86 SER A CA 1
ATOM 609 C C . SER A 1 86 ? -12.555 20.031 -0.381 1 94.94 86 SER A C 1
ATOM 611 O O . SER A 1 86 ? -13 21.172 -0.36 1 94.94 86 SER A O 1
ATOM 613 N N . SER A 1 87 ? -11.297 19.734 -0.474 1 93.44 87 SER A N 1
ATOM 614 C CA . SER A 1 87 ? -10.289 20.781 -0.585 1 93.44 87 SER A CA 1
ATOM 615 C C . SER A 1 87 ? -10.523 21.641 -1.816 1 93.44 87 SER A C 1
ATOM 617 O O . SER A 1 87 ? -10.195 22.828 -1.819 1 93.44 87 SER A O 1
ATOM 619 N N . ARG A 1 88 ? -11.07 21.125 -2.836 1 92.19 88 ARG A N 1
ATOM 620 C CA . ARG A 1 88 ? -11.391 21.875 -4.055 1 92.19 88 ARG A CA 1
ATOM 621 C C . ARG A 1 88 ? -12.344 23.016 -3.762 1 92.19 88 ARG A C 1
ATOM 623 O O . ARG A 1 88 ? -12.219 24.109 -4.332 1 92.19 88 ARG A O 1
ATOM 630 N N . VAL A 1 89 ? -13.273 22.75 -2.879 1 95.25 89 VAL A N 1
ATOM 631 C CA . VAL A 1 89 ? -14.266 23.75 -2.504 1 95.25 89 VAL A CA 1
ATOM 632 C C . VAL A 1 89 ? -13.586 24.906 -1.794 1 95.25 89 VAL A C 1
ATOM 634 O O . VAL A 1 89 ? -13.867 26.078 -2.084 1 95.25 89 VAL A O 1
ATOM 637 N N . TYR A 1 90 ? -12.711 24.578 -0.911 1 95.12 90 TYR A N 1
ATOM 638 C CA . TYR A 1 90 ? -11.977 25.609 -0.178 1 95.12 90 TYR A CA 1
ATOM 639 C C . TYR A 1 90 ? -11.102 26.422 -1.117 1 95.12 90 TYR A C 1
ATOM 641 O O . TYR A 1 90 ? -11.047 27.656 -1.015 1 95.12 90 TYR A O 1
ATOM 649 N N . ARG A 1 91 ? -10.438 25.719 -1.99 1 92.44 91 ARG A N 1
ATOM 650 C CA . ARG A 1 91 ? -9.562 26.391 -2.938 1 92.44 91 ARG A CA 1
ATOM 651 C C . ARG A 1 91 ? -10.352 27.328 -3.846 1 92.44 91 ARG A C 1
ATOM 653 O O . ARG A 1 91 ? -9.898 28.438 -4.148 1 92.44 91 ARG A O 1
ATOM 660 N N . ALA A 1 92 ? -11.477 26.891 -4.328 1 94.94 92 ALA A N 1
ATOM 661 C CA . ALA A 1 92 ? -12.328 27.703 -5.188 1 94.94 92 ALA A CA 1
ATOM 662 C C . ALA A 1 92 ? -12.789 28.969 -4.469 1 94.94 92 ALA A C 1
ATOM 664 O O . ALA A 1 92 ? -12.797 30.062 -5.051 1 94.94 92 ALA A O 1
ATOM 665 N N . ALA A 1 93 ? -13.188 28.828 -3.258 1 95.12 93 ALA A N 1
ATOM 666 C CA . ALA A 1 93 ? -13.609 29.969 -2.461 1 95.12 93 ALA A CA 1
ATOM 667 C C . ALA A 1 93 ? -12.445 30.938 -2.242 1 95.12 93 ALA A C 1
ATOM 669 O O . ALA A 1 93 ? -12.609 32.156 -2.395 1 95.12 93 ALA A O 1
ATOM 670 N N . HIS A 1 94 ? -11.359 30.391 -1.913 1 92.75 94 HIS A N 1
ATOM 671 C CA . HIS A 1 94 ? -10.172 31.203 -1.668 1 92.75 94 HIS A CA 1
ATOM 672 C C . HIS A 1 94 ? -9.797 32 -2.906 1 92.75 94 HIS A C 1
ATOM 674 O O . HIS A 1 94 ? -9.383 33.156 -2.795 1 92.75 94 HIS A O 1
ATOM 680 N N . ALA A 1 95 ? -9.859 31.391 -3.988 1 93.06 95 ALA A N 1
ATOM 681 C CA . ALA A 1 95 ? -9.531 32.062 -5.25 1 93.06 95 ALA A CA 1
ATOM 682 C C . ALA A 1 95 ? -10.438 33.281 -5.484 1 93.06 95 ALA A C 1
ATOM 684 O O . ALA A 1 95 ? -10.047 34.219 -6.164 1 93.06 95 ALA A O 1
ATOM 685 N N . LYS A 1 96 ? -11.625 33.25 -4.918 1 96.31 96 LYS A N 1
ATOM 686 C CA . LYS A 1 96 ? -12.578 34.375 -5.035 1 96.31 96 LYS A CA 1
ATOM 687 C C . LYS A 1 96 ? -12.438 35.344 -3.871 1 96.31 96 LYS A C 1
ATOM 689 O O . LYS A 1 96 ? -13.227 36.281 -3.746 1 96.31 96 LYS A O 1
ATOM 694 N N . GLY A 1 97 ? -11.453 35 -3.037 1 93.5 97 GLY A N 1
ATOM 695 C CA . GLY A 1 97 ? -11.234 35.844 -1.881 1 93.5 97 GLY A CA 1
ATOM 696 C C . GLY A 1 97 ? -12.242 35.625 -0.768 1 93.5 97 GLY A C 1
ATOM 697 O O . GLY A 1 97 ? -12.508 36.5 0.035 1 93.5 97 GLY A O 1
ATOM 698 N N . GLU A 1 98 ? -12.812 34.469 -0.779 1 95.38 98 GLU A N 1
ATOM 699 C CA . GLU A 1 98 ? -13.836 34.125 0.205 1 95.38 98 GLU A CA 1
ATOM 700 C C . GLU A 1 98 ? -13.344 33.031 1.17 1 95.38 98 GLU A C 1
ATOM 702 O O . GLU A 1 98 ? -12.469 32.25 0.824 1 95.38 98 GLU A O 1
ATOM 707 N N . ASP A 1 99 ? -13.781 33.094 2.396 1 96.25 99 ASP A N 1
ATOM 708 C CA . ASP A 1 99 ? -13.602 32.094 3.424 1 96.25 99 ASP A CA 1
ATOM 709 C C . ASP A 1 99 ? -14.914 31.797 4.148 1 96.25 99 ASP A C 1
ATOM 711 O O . ASP A 1 99 ? -15.383 32.594 4.949 1 96.25 99 ASP A O 1
ATOM 715 N N . PHE A 1 100 ? -15.422 30.672 3.861 1 96.88 100 PHE A N 1
ATOM 716 C CA . PHE A 1 100 ? -16.766 30.391 4.34 1 96.88 100 PHE A CA 1
ATOM 717 C C . PHE A 1 100 ? -16.734 29.688 5.691 1 96.88 100 PHE A C 1
ATOM 719 O O . PHE A 1 100 ? -17.766 29.406 6.289 1 96.88 100 PHE A O 1
ATOM 726 N N . VAL A 1 101 ? -15.547 29.391 6.164 1 97.56 101 VAL A N 1
ATOM 727 C CA . VAL A 1 101 ? -15.391 28.688 7.43 1 97.56 101 VAL A CA 1
ATOM 728 C C . VAL A 1 101 ? -15.766 29.609 8.586 1 97.56 101 VAL A C 1
ATOM 730 O O . VAL A 1 101 ? -15.359 30.766 8.625 1 97.56 101 VAL A O 1
ATOM 733 N N . GLN A 1 102 ? -16.547 29.125 9.477 1 98.38 102 GLN A N 1
ATOM 734 C CA . GLN A 1 102 ? -16.891 29.859 10.695 1 98.38 102 GLN A CA 1
ATOM 735 C C . GLN A 1 102 ? -15.922 29.531 11.828 1 98.38 102 GLN A C 1
ATOM 737 O O . GLN A 1 102 ? -15.68 28.359 12.109 1 98.38 102 GLN A O 1
ATOM 742 N N . LEU A 1 103 ? -15.43 30.547 12.492 1 98.19 103 LEU A N 1
ATOM 743 C CA . LEU A 1 103 ? -14.359 30.406 13.477 1 98.19 103 LEU A CA 1
ATOM 744 C C . LEU A 1 103 ? -14.773 29.469 14.594 1 98.19 103 LEU A C 1
ATOM 746 O O . LEU A 1 103 ? -14.031 28.547 14.938 1 98.19 103 LEU A O 1
ATOM 750 N N . GLU A 1 104 ? -15.945 29.641 15.125 1 98.69 104 GLU A N 1
ATOM 751 C CA . GLU A 1 104 ? -16.391 28.828 16.25 1 98.69 104 GLU A CA 1
ATOM 752 C C . GLU A 1 104 ? -16.547 27.375 15.852 1 98.69 104 GLU A C 1
ATOM 754 O O . GLU A 1 104 ? -16.266 26.469 16.641 1 98.69 104 GLU A O 1
ATOM 759 N N . GLU A 1 105 ? -16.953 27.125 14.617 1 98.69 105 GLU A N 1
ATOM 760 C CA . GLU A 1 105 ? -17.094 25.781 14.102 1 98.69 105 GLU A CA 1
ATOM 761 C C . GLU A 1 105 ? -15.727 25.109 13.938 1 98.69 105 GLU A C 1
ATOM 763 O O . GLU A 1 105 ? -15.555 23.938 14.312 1 98.69 105 GLU A O 1
ATOM 768 N N . ALA A 1 106 ? -14.82 25.859 13.43 1 98.25 106 ALA A N 1
ATOM 769 C CA . ALA A 1 106 ? -13.469 25.328 13.234 1 98.25 106 ALA A CA 1
ATOM 770 C C . ALA A 1 106 ? -12.805 25.016 14.57 1 98.25 106 ALA A C 1
ATOM 772 O O . ALA A 1 106 ? -12.078 24.031 14.695 1 98.25 106 ALA A O 1
ATOM 773 N N . ILE A 1 107 ? -13.016 25.891 15.57 1 98.56 107 ILE A N 1
ATOM 774 C CA . ILE A 1 107 ? -12.492 25.641 16.906 1 98.56 107 ILE A CA 1
ATOM 775 C C . ILE A 1 107 ? -13.094 24.359 17.469 1 98.56 107 ILE A C 1
ATOM 777 O O . ILE A 1 107 ? -12.375 23.5 17.984 1 98.56 107 ILE A O 1
ATOM 781 N N . LEU A 1 108 ? -14.406 24.234 17.266 1 98.81 108 LEU A N 1
ATOM 782 C CA . LEU A 1 108 ? -15.117 23.062 17.766 1 98.81 108 LEU A CA 1
ATOM 783 C C . LEU A 1 108 ? -14.547 21.781 17.156 1 98.81 108 LEU A C 1
ATOM 785 O O . LEU A 1 108 ? -14.258 20.828 17.891 1 98.81 108 LEU A O 1
ATOM 789 N N . GLU A 1 109 ? -14.375 21.734 15.875 1 98.75 109 GLU A N 1
ATOM 790 C CA . GLU A 1 109 ? -13.852 20.547 15.203 1 98.75 109 GLU A CA 1
ATOM 791 C C . GLU A 1 109 ? -12.391 20.297 15.562 1 98.75 109 GLU A C 1
ATOM 793 O O . GLU A 1 109 ? -11.984 19.156 15.781 1 98.75 109 GLU A O 1
ATOM 798 N N . SER A 1 110 ? -11.602 21.359 15.633 1 98.19 110 SER A N 1
ATOM 799 C CA . SER A 1 110 ? -10.195 21.219 16.016 1 98.19 110 SER A CA 1
ATOM 800 C C . SER A 1 110 ? -10.055 20.641 17.406 1 98.19 110 SER A C 1
ATOM 802 O O . SER A 1 110 ? -9.195 19.781 17.656 1 98.19 110 SER A O 1
ATOM 804 N N . GLU A 1 111 ? -10.914 21.078 18.328 1 98.69 111 GLU A N 1
ATOM 805 C CA . GLU A 1 111 ? -10.938 20.547 19.703 1 98.69 111 GLU A CA 1
ATOM 806 C C . GLU A 1 111 ? -11.32 19.078 19.719 1 98.69 111 GLU A C 1
ATOM 808 O O . GLU A 1 111 ? -10.727 18.281 20.438 1 98.69 111 GLU A O 1
ATOM 813 N N . ALA A 1 112 ? -12.312 18.781 18.938 1 98.88 112 ALA A N 1
ATOM 814 C CA . ALA A 1 112 ? -12.781 17.391 18.875 1 98.88 112 ALA A CA 1
ATOM 815 C C . ALA A 1 112 ? -11.688 16.469 18.359 1 98.88 112 ALA A C 1
ATOM 817 O O . ALA A 1 112 ? -11.484 15.375 18.891 1 98.88 112 ALA A O 1
ATOM 818 N N . GLN A 1 113 ? -11 16.875 17.328 1 98.81 113 GLN A N 1
ATOM 819 C CA . GLN A 1 113 ? -9.922 16.062 16.766 1 98.81 113 GLN A CA 1
ATOM 820 C C . GLN A 1 113 ? -8.75 15.961 17.734 1 98.81 113 GLN A C 1
ATOM 822 O O . GLN A 1 113 ? -8.078 14.93 17.812 1 98.81 113 GLN A O 1
ATOM 827 N N . TYR A 1 114 ? -8.453 17.031 18.531 1 98.75 114 TYR A N 1
ATOM 828 C CA . TYR A 1 114 ? -7.406 16.984 19.547 1 98.75 114 TYR A CA 1
ATOM 829 C C . TYR A 1 114 ? -7.727 15.938 20.609 1 98.75 114 TYR A C 1
ATOM 831 O O . TYR A 1 114 ? -6.867 15.133 20.969 1 98.75 114 TYR A O 1
ATOM 839 N N . GLN A 1 115 ? -8.969 15.969 21.031 1 98.81 115 GLN A N 1
ATOM 840 C CA . GLN A 1 115 ? -9.375 14.977 22.016 1 98.81 115 GLN A CA 1
ATOM 841 C C . GLN A 1 115 ? -9.25 13.562 21.453 1 98.81 115 GLN A C 1
ATOM 843 O O . GLN A 1 115 ? -8.812 12.641 22.156 1 98.81 115 GLN A O 1
ATOM 848 N N . LYS A 1 116 ? -9.664 13.43 20.25 1 98.81 116 LYS A N 1
ATOM 849 C CA . LYS A 1 116 ? -9.555 12.117 19.609 1 98.81 116 LYS A CA 1
ATOM 850 C C . LYS A 1 116 ? -8.094 11.68 19.5 1 98.81 116 LYS A C 1
ATOM 852 O O . LYS A 1 116 ? -7.777 10.508 19.688 1 98.81 116 LYS A O 1
ATOM 857 N N . PHE A 1 117 ? -7.227 12.602 19.141 1 98.88 117 PHE A N 1
ATOM 858 C CA . PHE A 1 117 ? -5.801 12.312 19.125 1 98.88 117 PHE A CA 1
ATOM 859 C C . PHE A 1 117 ? -5.328 11.797 20.484 1 98.88 117 PHE A C 1
ATOM 861 O O . PHE A 1 117 ? -4.633 10.789 20.562 1 98.88 117 PHE A O 1
ATOM 868 N N . LEU A 1 118 ? -5.695 12.469 21.5 1 98.75 118 LEU A N 1
ATOM 869 C CA . LEU A 1 118 ? -5.324 12.078 22.859 1 98.75 118 LEU A CA 1
ATOM 870 C C . LEU A 1 118 ? -5.805 10.664 23.172 1 98.75 118 LEU A C 1
ATOM 872 O O . LEU A 1 118 ? -5.066 9.867 23.75 1 98.75 118 LEU A O 1
ATOM 876 N N . ASP A 1 119 ? -6.977 10.383 22.797 1 98.69 119 ASP A N 1
ATOM 877 C CA . ASP A 1 119 ? -7.555 9.07 23.047 1 98.69 119 ASP A CA 1
ATOM 878 C C . ASP A 1 119 ? -6.785 7.977 22.297 1 98.69 119 ASP A C 1
ATOM 880 O O . ASP A 1 119 ? -6.574 6.887 22.828 1 98.69 119 ASP A O 1
ATOM 884 N N . LEU A 1 120 ? -6.398 8.258 21.094 1 98.62 120 LEU A N 1
ATOM 885 C CA . LEU A 1 120 ? -5.75 7.277 20.234 1 98.62 120 LEU A CA 1
ATOM 886 C C . LEU A 1 120 ? -4.301 7.059 20.656 1 98.62 120 LEU A C 1
ATOM 888 O O . LEU A 1 120 ? -3.811 5.93 20.641 1 98.62 120 LEU A O 1
ATOM 892 N N . VAL A 1 121 ? -3.646 8.125 20.938 1 98.31 121 VAL A N 1
ATOM 893 C CA . VAL A 1 121 ? -2.197 8.07 21.109 1 98.31 121 VAL A CA 1
ATOM 894 C C . VAL A 1 121 ? -1.845 7.969 22.594 1 98.31 121 VAL A C 1
ATOM 896 O O . VAL A 1 121 ? -0.828 7.371 22.953 1 98.31 121 VAL A O 1
ATOM 899 N N . GLY A 1 122 ? -2.67 8.594 23.453 1 98 122 GLY A N 1
ATOM 900 C CA . GLY A 1 122 ? -2.463 8.5 24.891 1 98 122 GLY A CA 1
ATOM 901 C C . GLY A 1 122 ? -1.609 9.633 25.453 1 98 122 GLY A C 1
ATOM 902 O O . GLY A 1 122 ? -1.306 9.656 26.641 1 98 122 GLY A O 1
ATOM 903 N N . GLU A 1 123 ? -1.146 10.57 24.625 1 97.62 123 GLU A N 1
ATOM 904 C CA . GLU A 1 123 ? -0.383 11.75 25.016 1 97.62 123 GLU A CA 1
ATOM 905 C C . GLU A 1 123 ? -0.603 12.906 24.047 1 97.62 123 GLU A C 1
ATOM 907 O O . GLU A 1 123 ? -1.173 12.719 22.969 1 97.62 123 GLU A O 1
ATOM 912 N N . LYS A 1 124 ? -0.185 14.117 24.406 1 98.12 124 LYS A N 1
ATOM 913 C CA . LYS A 1 124 ? -0.314 15.289 23.547 1 98.12 124 LYS A CA 1
ATOM 914 C C . LYS A 1 124 ? 0.547 15.164 22.297 1 98.12 124 LYS A C 1
ATOM 916 O O . LYS A 1 124 ? 1.607 14.531 22.328 1 98.12 124 LYS A O 1
ATOM 921 N N . PRO A 1 125 ? 0.086 15.68 21.219 1 98.25 125 PRO A N 1
ATOM 922 C CA . PRO A 1 125 ? 0.943 15.68 20.031 1 98.25 125 PRO A CA 1
ATOM 923 C C . PRO A 1 125 ? 2.219 16.5 20.219 1 98.25 125 PRO A C 1
ATOM 925 O O . PRO A 1 125 ? 2.191 17.547 20.875 1 98.25 125 PRO A O 1
ATOM 928 N N . HIS A 1 126 ? 3.24 16.016 19.625 1 97.31 126 HIS A N 1
ATOM 929 C CA . HIS A 1 126 ? 4.523 16.703 19.719 1 97.31 126 HIS A CA 1
ATOM 930 C C . HIS A 1 126 ? 4.551 17.969 18.859 1 97.31 126 HIS A C 1
ATOM 932 O O . HIS A 1 126 ? 5.383 18.844 19.078 1 97.31 126 HIS A O 1
ATOM 938 N N . TYR A 1 127 ? 3.715 18.078 17.938 1 95.44 127 TYR A N 1
ATOM 939 C CA . TYR A 1 127 ? 3.434 19.281 17.156 1 95.44 127 TYR A CA 1
ATOM 940 C C . TYR A 1 127 ? 2 19.281 16.641 1 95.44 127 TYR A C 1
ATOM 942 O O . TYR A 1 127 ? 1.347 18.234 16.625 1 95.44 127 TYR A O 1
ATOM 950 N N . PHE A 1 128 ? 1.497 20.422 16.281 1 95.56 128 PHE A N 1
ATOM 951 C CA . PHE A 1 128 ? 0.091 20.609 15.938 1 95.56 128 PHE A CA 1
ATOM 952 C C . PHE A 1 128 ? -0.055 21.375 14.633 1 95.56 128 PHE A C 1
ATOM 954 O O . PHE A 1 128 ? 0.25 22.578 14.578 1 95.56 128 PHE A O 1
ATOM 961 N N . GLY A 1 129 ? -0.434 20.625 13.562 1 92.12 129 GLY A N 1
ATOM 962 C CA . GLY A 1 129 ? -0.561 21.25 12.25 1 92.12 129 GLY A CA 1
ATOM 963 C C . GLY A 1 129 ? -1.853 20.875 11.547 1 92.12 129 GLY A C 1
ATOM 964 O O . GLY A 1 129 ? -2.674 20.141 12.086 1 92.12 129 GLY A O 1
ATOM 965 N N . GLY A 1 130 ? -2.012 21.5 10.383 1 91.56 130 GLY A N 1
ATOM 966 C CA . GLY A 1 130 ? -3.24 21.297 9.633 1 91.56 130 GLY A CA 1
ATOM 967 C C . GLY A 1 130 ? -3.01 20.672 8.266 1 91.56 130 GLY A C 1
ATOM 968 O O . GLY A 1 130 ? -1.905 20.75 7.723 1 91.56 130 GLY A O 1
ATOM 969 N N . HIS A 1 131 ? -4.125 20.094 7.758 1 88.94 131 HIS A N 1
ATOM 970 C CA . HIS A 1 131 ? -4.133 19.422 6.457 1 88.94 131 HIS A CA 1
ATOM 971 C C . HIS A 1 131 ? -4.688 20.344 5.375 1 88.94 131 HIS A C 1
ATOM 973 O O . HIS A 1 131 ? -5.785 20.891 5.516 1 88.94 131 HIS A O 1
ATOM 979 N N . ALA A 1 132 ? -4.16 20.516 4.25 1 71.94 132 ALA A N 1
ATOM 980 C CA . ALA A 1 132 ? -4.379 20.969 2.881 1 71.94 132 ALA A CA 1
ATOM 981 C C . ALA A 1 132 ? -5.605 21.875 2.799 1 71.94 132 ALA A C 1
ATOM 983 O O . ALA A 1 132 ? -6.492 21.656 1.97 1 71.94 132 ALA A O 1
ATOM 984 N N . VAL A 1 133 ? -5.797 22.891 3.535 1 75.5 133 VAL A N 1
ATOM 985 C CA . VAL A 1 133 ? -6.973 23.75 3.406 1 75.5 133 VAL A CA 1
ATOM 986 C C . VAL A 1 133 ? -6.539 25.203 3.328 1 75.5 133 VAL A C 1
ATOM 988 O O . VAL A 1 133 ? -5.699 25.656 4.109 1 75.5 133 VAL A O 1
ATOM 991 N N . ALA A 1 134 ? -7.062 25.797 2.348 1 81.5 134 ALA A N 1
ATOM 992 C CA . ALA A 1 134 ? -6.852 27.234 2.191 1 81.5 134 ALA A CA 1
ATOM 993 C C . ALA A 1 134 ? -7.906 28.031 2.955 1 81.5 134 ALA A C 1
ATOM 995 O O . ALA A 1 134 ? -8.867 28.531 2.365 1 81.5 134 ALA A O 1
ATOM 996 N N . SER A 1 135 ? -7.793 28.172 4.188 1 91.25 135 SER A N 1
ATOM 997 C CA . SER A 1 135 ? -8.719 28.906 5.043 1 91.25 135 SER A CA 1
ATOM 998 C C . SER A 1 135 ? -7.992 29.578 6.191 1 91.25 135 SER A C 1
ATOM 1000 O O . SER A 1 135 ? -7.512 28.922 7.113 1 91.25 135 SER A O 1
ATOM 1002 N N . GLU A 1 136 ? -7.957 30.859 6.156 1 90.56 136 GLU A N 1
ATOM 1003 C CA . GLU A 1 136 ? -7.344 31.641 7.234 1 90.56 136 GLU A CA 1
ATOM 1004 C C . GLU A 1 136 ? -8.109 31.469 8.539 1 90.56 136 GLU A C 1
ATOM 1006 O O . GLU A 1 136 ? -7.516 31.453 9.617 1 90.56 136 GLU A O 1
ATOM 1011 N N . THR A 1 137 ? -9.414 31.359 8.391 1 94.44 137 THR A N 1
ATOM 1012 C CA . THR A 1 137 ? -10.25 31.172 9.562 1 94.44 137 THR A CA 1
ATOM 1013 C C . THR A 1 137 ? -9.906 29.844 10.258 1 94.44 137 THR A C 1
ATOM 1015 O O . THR A 1 137 ? -9.852 29.781 11.492 1 94.44 137 THR A O 1
ATOM 1018 N N . PHE A 1 138 ? -9.656 28.875 9.477 1 94.69 138 PHE A N 1
ATOM 1019 C CA . PHE A 1 138 ? -9.266 27.578 10.023 1 94.69 138 PHE A CA 1
ATOM 1020 C C . PHE A 1 138 ? -7.926 27.688 10.742 1 94.69 138 PHE A C 1
ATOM 1022 O O . PHE A 1 138 ? -7.758 27.141 11.836 1 94.69 138 PHE A O 1
ATOM 1029 N N . PHE A 1 139 ? -6.984 28.391 10.203 1 90.69 139 PHE A N 1
ATOM 1030 C CA . PHE A 1 139 ? -5.668 28.547 10.805 1 90.69 139 PHE A CA 1
ATOM 1031 C C . PHE A 1 139 ? -5.777 29.297 12.141 1 90.69 139 PHE A C 1
ATOM 1033 O O . PHE A 1 139 ? -5.102 28.938 13.109 1 90.69 139 PHE A O 1
ATOM 1040 N N . GLN A 1 140 ? -6.609 30.281 12.148 1 93.25 140 GLN A N 1
ATOM 1041 C CA . GLN A 1 140 ? -6.852 31.016 13.383 1 93.25 140 GLN A CA 1
ATOM 1042 C C . GLN A 1 140 ? -7.438 30.094 14.461 1 93.25 140 GLN A C 1
ATOM 1044 O O . GLN A 1 140 ? -7.035 30.156 15.625 1 93.25 140 GLN A O 1
ATOM 1049 N N . ALA A 1 141 ? -8.383 29.281 14.078 1 95.94 141 ALA A N 1
ATOM 1050 C CA . ALA A 1 141 ? -9 28.328 15 1 95.94 141 ALA A CA 1
ATOM 1051 C C . ALA A 1 141 ? -7.957 27.375 15.578 1 95.94 141 ALA A C 1
ATOM 1053 O O . ALA A 1 141 ? -7.953 27.125 16.781 1 95.94 141 ALA A O 1
ATOM 1054 N N . MET A 1 142 ? -7.082 26.875 14.719 1 94.19 142 MET A N 1
ATOM 1055 C CA . MET A 1 142 ? -6.043 25.953 15.164 1 94.19 142 MET A CA 1
ATOM 1056 C C . MET A 1 142 ? -5.098 26.625 16.156 1 94.19 142 MET A C 1
ATOM 1058 O O . MET A 1 142 ? -4.684 26.016 17.141 1 94.19 142 MET A O 1
ATOM 1062 N N . GLU A 1 143 ? -4.754 27.844 15.883 1 92.06 143 GLU A N 1
ATOM 1063 C CA . GLU A 1 143 ? -3.887 28.594 16.781 1 92.06 143 GLU A CA 1
ATOM 1064 C C . GLU A 1 143 ? -4.535 28.766 18.156 1 92.06 143 GLU A C 1
ATOM 1066 O O . GLU A 1 143 ? -3.867 28.625 19.188 1 92.06 143 GLU A O 1
ATOM 1071 N N . ILE A 1 144 ? -5.793 29.094 18.156 1 96.62 144 ILE A N 1
ATOM 1072 C CA . ILE A 1 144 ? -6.535 29.281 19.406 1 96.62 144 ILE A CA 1
ATOM 1073 C C . ILE A 1 144 ? -6.523 27.969 20.203 1 96.62 144 ILE A C 1
ATOM 1075 O O . ILE A 1 144 ? -6.238 27.984 21.406 1 96.62 144 ILE A O 1
ATOM 1079 N N . VAL A 1 145 ? -6.797 26.891 19.516 1 97.5 145 VAL A N 1
ATOM 1080 C CA . VAL A 1 145 ? -6.832 25.578 20.172 1 97.5 145 VAL A CA 1
ATOM 1081 C C . VAL A 1 145 ? -5.438 25.219 20.688 1 97.5 145 VAL A C 1
ATOM 1083 O O . VAL A 1 145 ? -5.285 24.719 21.797 1 97.5 145 VAL A O 1
ATOM 1086 N N . ALA A 1 146 ? -4.41 25.469 19.906 1 95.5 146 ALA A N 1
ATOM 1087 C CA . ALA A 1 146 ? -3.033 25.203 20.312 1 95.5 146 ALA A CA 1
ATOM 1088 C C . ALA A 1 146 ? -2.678 25.969 21.578 1 95.5 146 ALA A C 1
ATOM 1090 O O . ALA A 1 146 ? -2.07 25.406 22.5 1 95.5 146 ALA A O 1
ATOM 1091 N N . ASP A 1 147 ? -3.057 27.203 21.641 1 95 147 ASP A N 1
ATOM 1092 C CA . ASP A 1 147 ? -2.785 28.062 22.797 1 95 147 ASP A CA 1
ATOM 1093 C C . ASP A 1 147 ? -3.514 27.547 24.031 1 95 147 ASP A C 1
ATOM 1095 O O . ASP A 1 147 ? -2.939 27.5 25.125 1 95 147 ASP A O 1
ATOM 1099 N N . ARG A 1 148 ? -4.738 27.203 23.812 1 97.88 148 ARG A N 1
ATOM 1100 C CA . ARG A 1 148 ? -5.566 26.719 24.922 1 97.88 148 ARG A CA 1
ATOM 1101 C C . ARG A 1 148 ? -4.922 25.516 25.594 1 97.88 148 ARG A C 1
ATOM 1103 O O . ARG A 1 148 ? -5.027 25.359 26.812 1 97.88 148 ARG A O 1
ATOM 1110 N N . HIS A 1 149 ? -4.285 24.703 24.828 1 97.56 149 HIS A N 1
ATOM 1111 C CA . HIS A 1 149 ? -3.793 23.453 25.375 1 97.56 149 HIS A CA 1
ATOM 1112 C C . HIS A 1 149 ? -2.27 23.438 25.453 1 97.56 149 HIS A C 1
ATOM 1114 O O . HIS A 1 149 ? -1.668 22.406 25.781 1 97.56 149 HIS A O 1
ATOM 1120 N N . GLY A 1 150 ? -1.625 24.516 25.141 1 95.12 150 GLY A N 1
ATOM 1121 C CA . GLY A 1 150 ? -0.176 24.609 25.203 1 95.12 150 GLY A CA 1
ATOM 1122 C C . GLY A 1 150 ? 0.532 23.75 24.188 1 95.12 150 GLY A C 1
ATOM 1123 O O . GLY A 1 150 ? 1.515 23.078 24.5 1 95.12 150 GLY A O 1
ATOM 1124 N N . LEU A 1 151 ? -0.007 23.641 22.984 1 94.81 151 LEU A N 1
ATOM 1125 C CA . LEU A 1 151 ? 0.561 22.812 21.938 1 94.81 151 LEU A CA 1
ATOM 1126 C C . LEU A 1 151 ? 1.522 23.609 21.062 1 94.81 151 LEU A C 1
ATOM 1128 O O . LEU A 1 151 ? 1.389 24.828 20.953 1 94.81 151 LEU A O 1
ATOM 1132 N N . LYS A 1 152 ? 2.506 22.906 20.531 1 93.12 152 LYS A N 1
ATOM 1133 C CA . LYS A 1 152 ? 3.424 23.5 19.562 1 93.12 152 LYS A CA 1
ATOM 1134 C C . LYS A 1 152 ? 2.77 23.625 18.203 1 93.12 152 LYS A C 1
ATOM 1136 O O . LYS A 1 152 ? 2.848 22.719 17.375 1 93.12 152 LYS A O 1
ATOM 1141 N N . TYR A 1 153 ? 2.223 24.781 17.938 1 91.38 153 TYR A N 1
ATOM 1142 C CA . TYR A 1 153 ? 1.502 25.016 16.688 1 91.38 153 TYR A CA 1
ATOM 1143 C C . TYR A 1 153 ? 2.469 25.203 15.523 1 91.38 153 TYR A C 1
ATOM 1145 O O . TYR A 1 153 ? 3.453 25.938 15.641 1 91.38 153 TYR A O 1
ATOM 1153 N N . CYS A 1 154 ? 2.17 24.484 14.391 1 87.5 154 CYS A N 1
ATOM 1154 C CA . CYS A 1 154 ? 2.928 24.609 13.148 1 87.5 154 CYS A CA 1
ATOM 1155 C C . CYS A 1 154 ? 2.049 25.125 12.023 1 87.5 154 CYS A C 1
ATOM 1157 O O . CYS A 1 154 ? 1.276 24.375 11.422 1 87.5 154 CYS A O 1
ATOM 1159 N N . PRO A 1 155 ? 2.209 26.344 11.758 1 77.38 155 PRO A N 1
ATOM 1160 C CA . PRO A 1 155 ? 1.368 26.906 10.703 1 77.38 155 PRO A CA 1
ATOM 1161 C C . PRO A 1 155 ? 1.705 26.359 9.32 1 77.38 155 PRO A C 1
ATOM 1163 O O . PRO A 1 155 ? 2.83 25.906 9.086 1 77.38 155 PRO A O 1
ATOM 1166 N N . PRO A 1 156 ? 0.634 26.359 8.438 1 68.44 156 PRO A N 1
ATOM 1167 C CA . PRO A 1 156 ? 0.942 25.922 7.074 1 68.44 156 PRO A CA 1
ATOM 1168 C C . PRO A 1 156 ? 1.884 26.875 6.348 1 68.44 156 PRO A C 1
ATOM 1170 O O . PRO A 1 156 ? 2.055 28.031 6.77 1 68.44 156 PRO A O 1
ATOM 1173 N N . SER A 1 157 ? 2.557 26.328 5.348 1 58.5 157 SER A N 1
ATOM 1174 C CA . SER A 1 157 ? 3.605 27.016 4.602 1 58.5 157 SER A CA 1
ATOM 1175 C C . SER A 1 157 ? 3.092 28.312 3.992 1 58.5 157 SER A C 1
ATOM 1177 O O . SER A 1 157 ? 3.852 29.266 3.82 1 58.5 157 SER A O 1
ATOM 1179 N N . PHE A 1 158 ? 1.911 28.297 3.629 1 53.44 158 PHE A N 1
ATOM 1180 C CA . PHE A 1 158 ? 1.411 29.438 2.871 1 53.44 158 PHE A CA 1
ATOM 1181 C C . PHE A 1 158 ? 1.12 30.625 3.793 1 53.44 158 PHE A C 1
ATOM 1183 O O . PHE A 1 158 ? 0.759 31.703 3.33 1 53.44 158 PHE A O 1
ATOM 1190 N N . ALA A 1 159 ? 1.386 30.391 5.07 1 48.97 159 ALA A N 1
ATOM 1191 C CA . ALA A 1 159 ? 1.111 31.5 5.992 1 48.97 159 ALA A CA 1
ATOM 1192 C C . ALA A 1 159 ? 2.109 32.625 5.805 1 48.97 159 ALA A C 1
ATOM 1194 O O . ALA A 1 159 ? 3.305 32.406 5.613 1 48.97 159 ALA A O 1
ATOM 1195 N N . VAL A 1 160 ? 1.6 33.812 5.367 1 45.5 160 VAL A N 1
ATOM 1196 C CA . VAL A 1 160 ? 2.316 35.062 5.133 1 45.5 160 VAL A CA 1
ATOM 1197 C C . VAL A 1 160 ? 3.365 35.281 6.219 1 45.5 160 VAL A C 1
ATOM 1199 O O . VAL A 1 160 ? 4.422 35.875 5.973 1 45.5 160 VAL A O 1
ATOM 1202 N N . ARG A 1 161 ? 3.041 35.156 7.438 1 51.59 161 ARG A N 1
ATOM 1203 C CA . ARG A 1 161 ? 3.951 35.531 8.516 1 51.59 161 ARG A CA 1
ATOM 1204 C C . ARG A 1 161 ? 5.078 34.5 8.656 1 51.59 161 ARG A C 1
ATOM 1206 O O . ARG A 1 161 ? 4.941 33.375 8.211 1 51.59 161 ARG A O 1
ATOM 1213 N N . GLY A 1 162 ? 6.227 34.688 8.938 1 60.5 162 GLY A N 1
ATOM 1214 C CA . GLY A 1 162 ? 7.383 33.875 9.289 1 60.5 162 GLY A CA 1
ATOM 1215 C C . GLY A 1 162 ? 7.016 32.531 9.906 1 60.5 162 GLY A C 1
ATOM 1216 O O . GLY A 1 162 ? 5.902 32.375 10.414 1 60.5 162 GLY A O 1
ATOM 1217 N N . HIS A 1 163 ? 7.68 31.344 9.453 1 71.69 163 HIS A N 1
ATOM 1218 C CA . HIS A 1 163 ? 7.371 30.016 9.977 1 71.69 163 HIS A CA 1
ATOM 1219 C C . HIS A 1 163 ? 8.086 29.75 11.297 1 71.69 163 HIS A C 1
ATOM 1221 O O . HIS A 1 163 ? 9.312 29.875 11.375 1 71.69 163 HIS A O 1
ATOM 1227 N N . ARG A 1 164 ? 7.25 29.703 12.289 1 80.19 164 ARG A N 1
ATOM 1228 C CA . ARG A 1 164 ? 7.809 29.375 13.594 1 80.19 164 ARG A CA 1
ATOM 1229 C C . ARG A 1 164 ? 7.164 28.109 14.164 1 80.19 164 ARG A C 1
ATOM 1231 O O . ARG A 1 164 ? 5.977 27.859 13.953 1 80.19 164 ARG A O 1
ATOM 1238 N N . VAL A 1 165 ? 7.965 27.391 14.758 1 82.62 165 VAL A N 1
ATOM 1239 C CA . VAL A 1 165 ? 7.523 26.297 15.625 1 82.62 165 VAL A CA 1
ATOM 1240 C C . VAL A 1 165 ? 7.738 26.672 17.094 1 82.62 165 VAL A C 1
ATOM 1242 O O . VAL A 1 165 ? 8.875 26.734 17.562 1 82.62 165 VAL A O 1
ATOM 1245 N N . GLY A 1 166 ? 6.59 26.984 17.719 1 74.56 166 GLY A N 1
ATOM 1246 C CA . GLY A 1 166 ? 6.75 27.641 19.016 1 74.56 166 GLY A CA 1
ATOM 1247 C C . GLY A 1 166 ? 7.43 28.984 18.922 1 74.56 166 GLY A C 1
ATOM 1248 O O . GLY A 1 166 ? 6.941 29.891 18.219 1 74.56 166 GLY A O 1
ATOM 1249 N N . GLN A 1 167 ? 8.68 29.062 19.5 1 76.88 167 GLN A N 1
ATOM 1250 C CA . GLN A 1 167 ? 9.43 30.312 19.484 1 76.88 167 GLN A CA 1
ATOM 1251 C C . GLN A 1 167 ? 10.617 30.25 18.531 1 76.88 167 GLN A C 1
ATOM 1253 O O . GLN A 1 167 ? 11.359 31.219 18.375 1 76.88 167 GLN A O 1
ATOM 1258 N N . VAL A 1 168 ? 10.711 29.156 17.844 1 85.44 168 VAL A N 1
ATOM 1259 C CA . VAL A 1 168 ? 11.891 28.938 17.016 1 85.44 168 VAL A CA 1
ATOM 1260 C C . VAL A 1 168 ? 11.547 29.203 15.547 1 85.44 168 VAL A C 1
ATOM 1262 O O . VAL A 1 168 ? 10.625 28.609 15 1 85.44 168 VAL A O 1
ATOM 1265 N N . PRO A 1 169 ? 12.289 30.109 14.984 1 89.75 169 PRO A N 1
ATOM 1266 C CA . PRO A 1 169 ? 12.102 30.297 13.547 1 89.75 169 PRO A CA 1
ATOM 1267 C C . PRO A 1 169 ? 12.523 29.078 12.734 1 89.75 169 PRO A C 1
ATOM 1269 O O . PRO A 1 169 ? 13.539 28.453 13.039 1 89.75 169 PRO A O 1
ATOM 1272 N N . VAL A 1 170 ? 11.758 28.656 11.727 1 92.56 170 VAL A N 1
ATOM 1273 C CA . VAL A 1 170 ? 12.07 27.531 10.867 1 92.56 170 VAL A CA 1
ATOM 1274 C C . VAL A 1 170 ? 11.906 27.922 9.406 1 92.56 170 VAL A C 1
ATOM 1276 O O . VAL A 1 170 ? 11.312 28.969 9.102 1 92.56 170 VAL A O 1
ATOM 1279 N N . HIS A 1 171 ? 12.523 27.172 8.586 1 92.31 171 HIS A N 1
ATOM 1280 C CA . HIS A 1 171 ? 12.336 27.312 7.145 1 92.31 171 HIS A CA 1
ATOM 1281 C C . HIS A 1 171 ? 11.531 26.141 6.594 1 92.31 171 HIS A C 1
ATOM 1283 O O . HIS A 1 171 ? 12.008 25 6.582 1 92.31 171 HIS A O 1
ATOM 1289 N N . ILE A 1 172 ? 10.352 26.406 6.098 1 92 172 ILE A N 1
ATOM 1290 C CA . ILE A 1 172 ? 9.547 25.359 5.473 1 92 172 ILE A CA 1
ATOM 1291 C C . ILE A 1 172 ? 9.844 25.312 3.975 1 92 172 ILE A C 1
ATOM 1293 O O . ILE A 1 172 ? 9.586 26.281 3.25 1 92 172 ILE A O 1
ATOM 1297 N N . CYS A 1 173 ? 10.32 24.188 3.553 1 92.69 173 CYS A N 1
ATOM 1298 C CA . CYS A 1 173 ? 10.664 24.016 2.146 1 92.69 173 CYS A CA 1
ATOM 1299 C C . CYS A 1 173 ? 9.414 24.047 1.272 1 92.69 173 CYS A C 1
ATOM 1301 O O . CYS A 1 173 ? 8.367 23.547 1.671 1 92.69 173 CYS A O 1
ATOM 1303 N N . THR A 1 174 ? 9.586 24.578 0.125 1 90.38 174 THR A N 1
ATOM 1304 C CA . THR A 1 174 ? 8.484 24.578 -0.834 1 90.38 174 THR A CA 1
ATOM 1305 C C . THR A 1 174 ? 8.125 23.141 -1.225 1 90.38 174 THR A C 1
ATOM 1307 O O . THR A 1 174 ? 9 22.312 -1.459 1 90.38 174 THR A O 1
ATOM 1310 N N . MET A 1 175 ? 6.863 22.922 -1.262 1 88.44 175 MET A N 1
ATOM 1311 C CA . MET A 1 175 ? 6.371 21.594 -1.619 1 88.44 175 MET A CA 1
ATOM 1312 C C . MET A 1 175 ? 6.184 21.469 -3.127 1 88.44 175 MET A C 1
ATOM 1314 O O . MET A 1 175 ? 5.492 22.281 -3.74 1 88.44 175 MET A O 1
ATOM 1318 N N . HIS A 1 176 ? 6.711 20.422 -3.697 1 91.94 176 HIS A N 1
ATOM 1319 C CA . HIS A 1 176 ? 6.594 20.172 -5.129 1 91.94 176 HIS A CA 1
ATOM 1320 C C . HIS A 1 176 ? 5.969 18.812 -5.402 1 91.94 176 HIS A C 1
ATOM 1322 O O . HIS A 1 176 ? 5.973 18.328 -6.543 1 91.94 176 HIS A O 1
ATOM 1328 N N . SER A 1 177 ? 5.445 18.234 -4.406 1 91.81 177 SER A N 1
ATOM 1329 C CA . SER A 1 177 ? 5.008 16.844 -4.473 1 91.81 177 SER A CA 1
ATOM 1330 C C . SER A 1 177 ? 3.848 16.672 -5.449 1 91.81 177 SER A C 1
ATOM 1332 O O . SER A 1 177 ? 3.564 15.555 -5.898 1 91.81 177 SER A O 1
ATOM 1334 N N . MET A 1 178 ? 3.197 17.734 -5.801 1 89.94 178 MET A N 1
ATOM 1335 C CA . MET A 1 178 ? 2.055 17.656 -6.703 1 89.94 178 MET A CA 1
ATOM 1336 C C . MET A 1 178 ? 2.498 17.812 -8.156 1 89.94 178 MET A C 1
ATOM 1338 O O . MET A 1 178 ? 1.711 17.594 -9.078 1 89.94 178 MET A O 1
ATOM 1342 N N . ASP A 1 179 ? 3.732 18.109 -8.352 1 92 179 ASP A N 1
ATOM 1343 C CA . ASP A 1 179 ? 4.234 18.344 -9.703 1 92 179 ASP A CA 1
ATOM 1344 C C . ASP A 1 179 ? 4.344 17.031 -10.484 1 92 179 ASP A C 1
ATOM 1346 O O . ASP A 1 179 ? 4.746 16.016 -9.938 1 92 179 ASP A O 1
ATOM 1350 N N . PRO A 1 180 ? 3.98 17.016 -11.781 1 89.62 180 PRO A N 1
ATOM 1351 C CA . PRO A 1 180 ? 4.031 15.805 -12.609 1 89.62 180 PRO A CA 1
ATOM 1352 C C . PRO A 1 180 ? 5.445 15.242 -12.734 1 89.62 180 PRO A C 1
ATOM 1354 O O . PRO A 1 180 ? 5.629 14.023 -12.773 1 89.62 180 PRO A O 1
ATOM 1357 N N . ASP A 1 181 ? 6.488 16.031 -12.797 1 91.25 181 ASP A N 1
ATOM 1358 C CA . ASP A 1 181 ? 7.863 15.57 -12.969 1 91.25 181 ASP A CA 1
ATOM 1359 C C . ASP A 1 181 ? 8.617 15.586 -11.641 1 91.25 181 ASP A C 1
ATOM 1361 O O . ASP A 1 181 ? 9.836 15.781 -11.617 1 91.25 181 ASP A O 1
ATOM 1365 N N . TYR A 1 182 ? 7.859 15.352 -10.664 1 96.31 182 TYR A N 1
ATOM 1366 C CA . TYR A 1 182 ? 8.414 15.438 -9.32 1 96.31 182 TYR A CA 1
ATOM 1367 C C . TYR A 1 182 ? 9.492 14.383 -9.102 1 96.31 182 TYR A C 1
ATOM 1369 O O . TYR A 1 182 ? 9.25 13.188 -9.312 1 96.31 182 TYR A O 1
ATOM 1377 N N . ASP A 1 183 ? 10.68 14.773 -8.797 1 97.69 183 ASP A N 1
ATOM 1378 C CA . ASP A 1 183 ? 11.781 13.984 -8.25 1 97.69 183 ASP A CA 1
ATOM 1379 C C . ASP A 1 183 ? 12.062 14.359 -6.801 1 97.69 183 ASP A C 1
ATOM 1381 O O . ASP A 1 183 ? 12.672 15.391 -6.527 1 97.69 183 ASP A O 1
ATOM 1385 N N . PRO A 1 184 ? 11.672 13.469 -5.914 1 98.19 184 PRO A N 1
ATOM 1386 C CA . PRO A 1 184 ? 11.742 13.859 -4.504 1 98.19 184 PRO A CA 1
ATOM 1387 C C . PRO A 1 184 ? 13.164 14.18 -4.055 1 98.19 184 PRO A C 1
ATOM 1389 O O . PRO A 1 184 ? 13.383 15.141 -3.305 1 98.19 184 PRO A O 1
ATOM 1392 N N . LEU A 1 185 ? 14.141 13.422 -4.488 1 98.31 185 LEU A N 1
ATOM 1393 C CA . LEU A 1 185 ? 15.516 13.648 -4.055 1 98.31 185 LEU A CA 1
ATOM 1394 C C . LEU A 1 185 ? 16.047 14.961 -4.602 1 98.31 185 LEU A C 1
ATOM 1396 O O . LEU A 1 185 ? 16.656 15.75 -3.865 1 98.31 185 LEU A O 1
ATOM 1400 N N . ALA A 1 186 ? 15.859 15.203 -5.887 1 97.75 186 ALA A N 1
ATOM 1401 C CA . ALA A 1 186 ? 16.297 16.453 -6.496 1 97.75 186 ALA A CA 1
ATOM 1402 C C . ALA A 1 186 ? 15.633 17.656 -5.828 1 97.75 186 ALA A C 1
ATOM 1404 O O . ALA A 1 186 ? 16.281 18.672 -5.59 1 97.75 186 ALA A O 1
ATOM 1405 N N . SER A 1 187 ? 14.367 17.531 -5.59 1 97.56 187 SER A N 1
ATOM 1406 C CA . SER A 1 187 ? 13.625 18.609 -4.945 1 97.56 187 SER A CA 1
ATOM 1407 C C . SER A 1 187 ? 14.172 18.906 -3.553 1 97.56 187 SER A C 1
ATOM 1409 O O . SER A 1 187 ? 14.336 20.078 -3.178 1 97.56 187 SER A O 1
ATOM 1411 N N . LEU A 1 188 ? 14.383 17.859 -2.773 1 97.81 188 LEU A N 1
ATOM 1412 C CA . LEU A 1 188 ? 14.93 18.031 -1.433 1 97.81 188 LEU A CA 1
ATOM 1413 C C . LEU A 1 188 ? 16.281 18.734 -1.482 1 97.81 188 LEU A C 1
ATOM 1415 O O . LEU A 1 188 ? 16.531 19.672 -0.723 1 97.81 188 LEU A O 1
ATOM 1419 N N . LYS A 1 189 ? 17.156 18.297 -2.373 1 97.56 189 LYS A N 1
ATOM 1420 C CA . LYS A 1 189 ? 18.484 18.906 -2.51 1 97.56 189 LYS A CA 1
ATOM 1421 C C . LYS A 1 189 ? 18.391 20.375 -2.857 1 97.56 189 LYS A C 1
ATOM 1423 O O . LYS A 1 189 ? 19.078 21.219 -2.258 1 97.56 189 LYS A O 1
ATOM 1428 N N . GLU A 1 190 ? 17.562 20.672 -3.816 1 96.44 190 GLU A N 1
ATOM 1429 C CA . GLU A 1 190 ? 17.391 22.047 -4.258 1 96.44 190 GLU A CA 1
ATOM 1430 C C . GLU A 1 190 ? 16.844 22.922 -3.133 1 96.44 190 GLU A C 1
ATOM 1432 O O . GLU A 1 190 ? 17.359 24.016 -2.887 1 96.44 190 GLU A O 1
ATOM 1437 N N . GLU A 1 191 ? 15.852 22.453 -2.467 1 94.94 191 GLU A N 1
ATOM 1438 C CA . GLU A 1 191 ? 15.219 23.219 -1.395 1 94.94 191 GLU A CA 1
ATOM 1439 C C . GLU A 1 191 ? 16.188 23.438 -0.23 1 94.94 191 GLU A C 1
ATOM 1441 O O . GLU A 1 191 ? 16.172 24.5 0.405 1 94.94 191 GLU A O 1
ATOM 1446 N N . LEU A 1 192 ? 16.953 22.438 0.068 1 95.12 192 LEU A N 1
ATOM 1447 C CA . LEU A 1 192 ? 17.891 22.578 1.173 1 95.12 192 LEU A CA 1
ATOM 1448 C C . LEU A 1 192 ? 19.016 23.547 0.817 1 95.12 192 LEU A C 1
ATOM 1450 O O . LEU A 1 192 ? 19.547 24.234 1.691 1 95.12 192 LEU A O 1
ATOM 1454 N N . ARG A 1 193 ? 19.406 23.516 -0.442 1 93.19 193 ARG A N 1
ATOM 1455 C CA . ARG A 1 193 ? 20.406 24.484 -0.89 1 93.19 193 ARG A CA 1
ATOM 1456 C C . ARG A 1 193 ? 19.906 25.906 -0.683 1 93.19 193 ARG A C 1
ATOM 1458 O O . ARG A 1 193 ? 20.703 26.797 -0.346 1 93.19 193 ARG A O 1
ATOM 1465 N N . LEU A 1 194 ? 18.641 26.125 -0.831 1 91.94 194 LEU A N 1
ATOM 1466 C CA . LEU A 1 194 ? 18.047 27.438 -0.732 1 91.94 194 LEU A CA 1
ATOM 1467 C C . LEU A 1 194 ? 17.75 27.797 0.722 1 91.94 194 LEU A C 1
ATOM 1469 O O . LEU A 1 194 ? 17.516 28.969 1.045 1 91.94 194 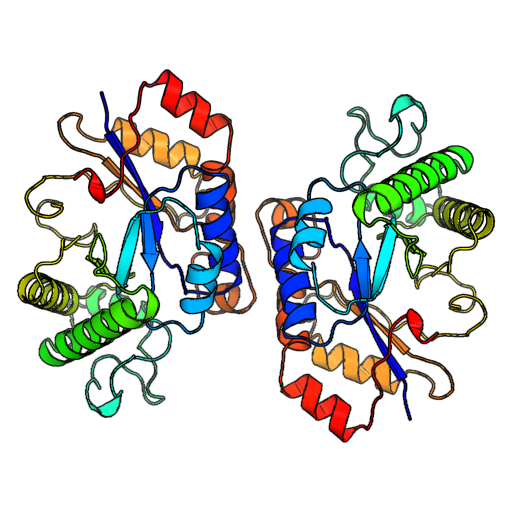LEU A O 1
ATOM 1473 N N . ALA A 1 195 ? 17.75 26.859 1.615 1 91.81 195 ALA A N 1
ATOM 1474 C CA . ALA A 1 195 ? 17.375 27.062 3.012 1 91.81 195 ALA A CA 1
ATOM 1475 C C . ALA A 1 195 ? 18.484 27.812 3.766 1 91.81 195 ALA A C 1
ATOM 1477 O O . ALA A 1 195 ? 19.672 27.516 3.598 1 91.81 195 ALA A O 1
ATOM 1478 N N . PRO A 1 196 ? 18.094 28.781 4.578 1 91 196 PRO A N 1
ATOM 1479 C CA . PRO A 1 196 ? 19.078 29.453 5.414 1 91 196 PRO A CA 1
ATOM 1480 C C . PRO A 1 196 ? 19.734 28.531 6.43 1 91 196 PRO A C 1
ATOM 1482 O O . PRO A 1 196 ? 19.141 27.531 6.832 1 91 196 PRO A O 1
ATOM 1485 N N . GLU A 1 197 ? 20.953 28.859 6.867 1 89.81 197 GLU A N 1
ATOM 1486 C CA . GLU A 1 197 ? 21.719 28 7.754 1 89.81 197 GLU A CA 1
ATOM 1487 C C . GLU A 1 197 ? 21.422 28.297 9.219 1 89.81 197 GLU A C 1
ATOM 1489 O O . GLU A 1 197 ? 21.75 27.5 10.102 1 89.81 197 GLU A O 1
ATOM 1494 N N . ASP A 1 198 ? 20.797 29.375 9.531 1 91.06 198 ASP A N 1
ATOM 1495 C CA . ASP A 1 198 ? 20.656 29.844 10.906 1 91.06 198 ASP A CA 1
ATOM 1496 C C . ASP A 1 198 ? 19.391 29.281 11.547 1 91.06 198 ASP A C 1
ATOM 1498 O O . ASP A 1 198 ? 19.031 29.672 12.664 1 91.06 198 ASP A O 1
ATOM 1502 N N . ARG A 1 199 ? 18.625 28.453 10.805 1 93.69 199 ARG A N 1
ATOM 1503 C CA . ARG A 1 199 ? 17.406 27.844 11.328 1 93.69 199 ARG A CA 1
ATOM 1504 C C . ARG A 1 199 ? 17.156 26.484 10.703 1 93.69 199 ARG A C 1
ATOM 1506 O O . ARG A 1 199 ? 17.656 26.188 9.609 1 93.69 199 ARG A O 1
ATOM 1513 N N . PRO A 1 200 ? 16.422 25.656 11.375 1 94.69 200 PRO A N 1
ATOM 1514 C CA . PRO A 1 200 ? 16.125 24.344 10.82 1 94.69 200 PRO A CA 1
ATOM 1515 C C . PRO A 1 200 ? 15.258 24.406 9.57 1 94.69 200 PRO A C 1
ATOM 1517 O O . PRO A 1 200 ? 14.344 25.234 9.484 1 94.69 200 PRO A O 1
ATOM 1520 N N . ALA A 1 201 ? 15.602 23.547 8.625 1 95.31 201 ALA A N 1
ATOM 1521 C CA . ALA A 1 201 ? 14.75 23.344 7.449 1 95.31 201 ALA A CA 1
ATOM 1522 C C . ALA A 1 201 ? 13.766 22.203 7.664 1 95.31 201 ALA A C 1
ATOM 1524 O O . ALA A 1 201 ? 14.109 21.188 8.25 1 95.31 201 ALA A O 1
ATOM 1525 N N . ILE A 1 202 ? 12.523 22.422 7.238 1 95.75 202 ILE A N 1
ATOM 1526 C CA . ILE A 1 202 ? 11.492 21.391 7.324 1 95.75 202 ILE A CA 1
ATOM 1527 C C . ILE A 1 202 ? 11.062 20.969 5.918 1 95.75 202 ILE A C 1
ATOM 1529 O O . ILE A 1 202 ? 10.625 21.812 5.125 1 95.75 202 ILE A O 1
ATOM 1533 N N . PHE A 1 203 ? 11.234 19.734 5.605 1 96.19 203 PHE A N 1
ATOM 1534 C CA . PHE A 1 203 ? 10.766 19.141 4.355 1 96.19 203 PHE A CA 1
ATOM 1535 C C . PHE A 1 203 ? 9.562 18.234 4.602 1 96.19 203 PHE A C 1
ATOM 1537 O O . PHE A 1 203 ? 9.703 17.156 5.191 1 96.19 203 PHE A O 1
ATOM 1544 N N . ILE A 1 204 ? 8.414 18.703 4.152 1 96.12 204 ILE A N 1
ATOM 1545 C CA . ILE A 1 204 ? 7.168 17.969 4.371 1 96.12 204 ILE A CA 1
ATOM 1546 C C . ILE A 1 204 ? 6.941 16.984 3.232 1 96.12 204 ILE A C 1
ATOM 1548 O O . ILE A 1 204 ? 6.836 17.375 2.068 1 96.12 204 ILE A O 1
ATOM 1552 N N . CYS A 1 205 ? 6.871 15.727 3.627 1 97.81 205 CYS A N 1
ATOM 1553 C CA . CYS A 1 205 ? 6.66 14.641 2.676 1 97.81 205 CYS A CA 1
ATOM 1554 C C . CYS A 1 205 ? 5.27 14.047 2.834 1 97.81 205 CYS A C 1
ATOM 1556 O O . CYS A 1 205 ? 4.605 14.258 3.852 1 97.81 205 CYS A O 1
ATOM 1558 N N . HIS A 1 206 ? 4.84 13.359 1.811 1 98.38 206 HIS A N 1
ATOM 1559 C CA . HIS A 1 206 ? 3.588 12.609 1.806 1 98.38 206 HIS A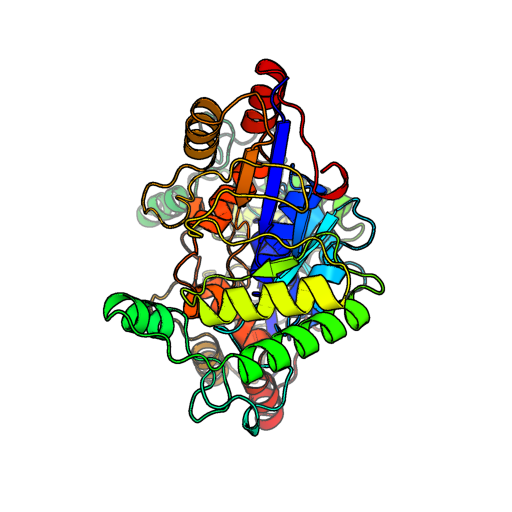 CA 1
ATOM 1560 C C . HIS A 1 206 ? 3.801 11.188 1.295 1 98.38 206 HIS A C 1
ATOM 1562 O O . HIS A 1 206 ? 3.123 10.75 0.365 1 98.38 206 HIS A O 1
ATOM 1568 N N . PRO A 1 207 ? 4.68 10.461 1.968 1 98.88 207 PRO A N 1
ATOM 1569 C CA . PRO A 1 207 ? 4.934 9.094 1.507 1 98.88 207 PRO A CA 1
ATOM 1570 C C . PRO A 1 207 ? 3.727 8.18 1.692 1 98.88 207 PRO A C 1
ATOM 1572 O O . PRO A 1 207 ? 2.947 8.359 2.631 1 98.88 207 PRO A O 1
ATOM 1575 N N . GLY A 1 208 ? 3.605 7.188 0.808 1 98.88 208 GLY A N 1
ATOM 1576 C CA . GLY A 1 208 ? 2.525 6.227 0.958 1 98.88 208 GLY A CA 1
ATOM 1577 C C . GLY A 1 208 ? 2.42 5.262 -0.206 1 98.88 208 GLY A C 1
ATOM 1578 O O . GLY A 1 208 ? 2.879 5.559 -1.311 1 98.88 208 GLY A O 1
ATOM 1579 N N . TYR A 1 209 ? 1.897 4.094 0.096 1 98.94 209 TYR A N 1
ATOM 1580 C CA . TYR A 1 209 ? 1.426 3.217 -0.967 1 98.94 209 TYR A CA 1
ATOM 1581 C C . TYR A 1 209 ? 0.007 3.582 -1.388 1 98.94 209 TYR A C 1
ATOM 1583 O O . TYR A 1 209 ? -0.677 4.34 -0.695 1 98.94 209 TYR A O 1
ATOM 1591 N N . LEU A 1 210 ? -0.388 3.07 -2.584 1 98.94 210 LEU A N 1
ATOM 1592 C CA . LEU A 1 210 ? -1.677 3.49 -3.125 1 98.94 210 LEU A CA 1
ATOM 1593 C C . LEU A 1 210 ? -2.705 2.369 -3.014 1 98.94 210 LEU A C 1
ATOM 1595 O O . LEU A 1 210 ? -2.473 1.257 -3.494 1 98.94 210 LEU A O 1
ATOM 1599 N N . ASP A 1 211 ? -3.754 2.586 -2.311 1 98.88 211 ASP A N 1
ATOM 1600 C CA . ASP A 1 211 ? -4.922 1.711 -2.314 1 98.88 211 ASP A CA 1
ATOM 1601 C C . ASP A 1 211 ? -6.082 2.348 -3.078 1 98.88 211 ASP A C 1
ATOM 1603 O O . ASP A 1 211 ? -5.926 3.414 -3.676 1 98.88 211 ASP A O 1
ATOM 1607 N N . ASP A 1 212 ? -7.199 1.635 -3.154 1 98.56 212 ASP A N 1
ATOM 1608 C CA . ASP A 1 212 ? -8.328 2.092 -3.961 1 98.56 212 ASP A CA 1
ATOM 1609 C C . ASP A 1 212 ? -8.852 3.436 -3.459 1 98.56 212 ASP A C 1
ATOM 1611 O O . ASP A 1 212 ? -9.18 4.316 -4.258 1 98.56 212 ASP A O 1
ATOM 1615 N N . PHE A 1 213 ? -8.914 3.578 -2.158 1 98.38 213 PHE A N 1
ATOM 1616 C CA . PHE A 1 213 ? -9.453 4.789 -1.555 1 98.38 213 PHE A CA 1
ATOM 1617 C C . PHE A 1 213 ? -8.641 6.012 -1.966 1 98.38 213 PHE A C 1
ATOM 1619 O O . PHE A 1 213 ? -9.203 7.016 -2.412 1 98.38 213 PHE A O 1
ATOM 1626 N N . ILE A 1 214 ? -7.289 5.934 -1.797 1 98.12 214 ILE A N 1
ATOM 1627 C CA . ILE A 1 214 ? -6.445 7.086 -2.082 1 98.12 214 ILE A CA 1
ATOM 1628 C C . ILE A 1 214 ? -6.484 7.398 -3.576 1 98.12 214 ILE A C 1
ATOM 1630 O O . ILE A 1 214 ? -6.438 8.562 -3.975 1 98.12 214 ILE A O 1
ATOM 1634 N N . LEU A 1 215 ? -6.555 6.406 -4.441 1 97.88 215 LEU A N 1
ATOM 1635 C CA . LEU A 1 215 ? -6.617 6.602 -5.883 1 97.88 215 LEU A CA 1
ATOM 1636 C C . LEU A 1 215 ? -7.895 7.34 -6.281 1 97.88 215 LEU A C 1
ATOM 1638 O O . LEU A 1 215 ? -7.902 8.102 -7.246 1 97.88 215 LEU A O 1
ATOM 1642 N N . ARG A 1 216 ? -8.945 7.156 -5.535 1 96.25 216 ARG A N 1
ATOM 1643 C CA . ARG A 1 216 ? -10.242 7.723 -5.879 1 96.25 216 ARG A CA 1
ATOM 1644 C C . ARG A 1 216 ? -10.438 9.086 -5.223 1 96.25 216 ARG A C 1
ATOM 1646 O O . ARG A 1 216 ? -11.281 9.875 -5.652 1 96.25 216 ARG A O 1
ATOM 1653 N N . ASN A 1 217 ? -9.68 9.406 -4.141 1 95.56 217 ASN A N 1
ATOM 1654 C CA . ASN A 1 217 ? -10.062 10.547 -3.312 1 95.56 217 ASN A CA 1
ATOM 1655 C C . ASN A 1 217 ? -8.93 11.562 -3.197 1 95.56 217 ASN A C 1
ATOM 1657 O O . ASN A 1 217 ? -9.078 12.586 -2.525 1 95.56 217 ASN A O 1
ATOM 1661 N N . SER A 1 218 ? -7.836 11.305 -3.801 1 94.81 218 SER A N 1
ATOM 1662 C CA . SER A 1 218 ? -6.707 12.227 -3.713 1 94.81 218 SER A CA 1
ATOM 1663 C C . SER A 1 218 ? -6.098 12.484 -5.086 1 94.81 218 SER A C 1
ATOM 1665 O O . SER A 1 218 ? -6.039 11.586 -5.926 1 94.81 218 SER A O 1
ATOM 1667 N N . SER A 1 219 ? -5.656 13.695 -5.266 1 93.25 219 SER A N 1
ATOM 1668 C CA . SER A 1 219 ? -4.941 14.047 -6.488 1 93.25 219 SER A CA 1
ATOM 1669 C C . SER A 1 219 ? -3.457 13.711 -6.379 1 93.25 219 SER A C 1
ATOM 1671 O O . SER A 1 219 ? -2.754 13.648 -7.387 1 93.25 219 SER A O 1
ATOM 1673 N N . LEU A 1 220 ? -2.936 13.594 -5.156 1 95.81 220 LEU A N 1
ATOM 1674 C CA . LEU A 1 220 ? -1.562 13.156 -4.93 1 95.81 220 LEU A CA 1
ATOM 1675 C C . LEU A 1 220 ? -1.486 11.633 -4.809 1 95.81 220 LEU A C 1
ATOM 1677 O O . LEU A 1 220 ? -1.944 11.062 -3.818 1 95.81 220 LEU A O 1
ATOM 1681 N N . THR A 1 221 ? -0.908 11.016 -5.84 1 97 221 THR A N 1
ATOM 1682 C CA . THR A 1 221 ? -0.928 9.562 -5.871 1 97 221 THR A CA 1
ATOM 1683 C C . THR A 1 221 ? 0.475 9.008 -6.098 1 97 221 THR A C 1
ATOM 1685 O O . THR A 1 221 ? 1.26 8.883 -5.152 1 97 221 THR A O 1
ATOM 1688 N N . ILE A 1 222 ? 0.97 8.891 -7.375 1 97.62 222 ILE A N 1
ATOM 1689 C CA . ILE A 1 222 ? 2.195 8.18 -7.727 1 97.62 222 ILE A CA 1
ATOM 1690 C C . ILE A 1 222 ? 3.381 8.812 -7 1 97.62 222 ILE A C 1
ATOM 1692 O O . ILE A 1 222 ? 4.32 8.109 -6.613 1 97.62 222 ILE A O 1
ATOM 1696 N N . ASN A 1 223 ? 3.291 10.062 -6.781 1 98.44 223 ASN A N 1
ATOM 1697 C CA . ASN A 1 223 ? 4.418 10.742 -6.156 1 98.44 223 ASN A CA 1
ATOM 1698 C C . ASN A 1 223 ? 4.559 10.352 -4.684 1 98.44 223 ASN A C 1
ATOM 1700 O O . ASN A 1 223 ? 5.637 10.484 -4.105 1 98.44 223 ASN A O 1
ATOM 1704 N N . ARG A 1 224 ? 3.496 9.883 -4.039 1 98.69 224 ARG A N 1
ATOM 1705 C CA . ARG A 1 224 ? 3.609 9.328 -2.697 1 98.69 224 ARG A CA 1
ATOM 1706 C C . ARG A 1 224 ? 4.586 8.156 -2.674 1 98.69 224 ARG A C 1
ATOM 1708 O O . ARG A 1 224 ? 5.387 8.031 -1.745 1 98.69 224 ARG A O 1
ATOM 1715 N N . THR A 1 225 ? 4.477 7.277 -3.717 1 98.81 225 THR A N 1
ATOM 1716 C CA . THR A 1 225 ? 5.312 6.086 -3.756 1 98.81 225 THR A CA 1
ATOM 1717 C C . THR A 1 225 ? 6.77 6.453 -4.027 1 98.81 225 THR A C 1
ATOM 1719 O O . THR A 1 225 ? 7.684 5.82 -3.5 1 98.81 225 THR A O 1
ATOM 1722 N N . ARG A 1 226 ? 6.977 7.453 -4.797 1 98.62 226 ARG A N 1
ATOM 1723 C CA . ARG A 1 226 ? 8.328 7.938 -5.07 1 98.62 226 ARG A CA 1
ATOM 1724 C C . ARG A 1 226 ? 8.984 8.461 -3.801 1 98.62 226 ARG A C 1
ATOM 1726 O O . ARG A 1 226 ? 10.195 8.305 -3.611 1 98.62 226 ARG A O 1
ATOM 1733 N N . GLU A 1 227 ? 8.234 9.094 -3.008 1 98.88 227 GLU A N 1
ATOM 1734 C CA . GLU A 1 227 ? 8.789 9.609 -1.762 1 98.88 227 GLU A CA 1
ATOM 1735 C C . GLU A 1 227 ? 9.18 8.484 -0.814 1 98.88 227 GLU A C 1
ATOM 1737 O O . GLU A 1 227 ? 10.18 8.578 -0.105 1 98.88 227 GLU A O 1
ATOM 1742 N N . VAL A 1 228 ? 8.352 7.398 -0.816 1 98.94 228 VAL A N 1
ATOM 1743 C CA . VAL A 1 228 ? 8.75 6.25 -0.006 1 98.94 228 VAL A CA 1
ATOM 1744 C C . VAL A 1 228 ? 10.125 5.754 -0.449 1 98.94 228 VAL A C 1
ATOM 1746 O O . VAL A 1 228 ? 11.008 5.527 0.381 1 98.94 228 VAL A O 1
ATOM 1749 N N . GLU A 1 229 ? 10.266 5.59 -1.717 1 98.62 229 GLU A N 1
ATOM 1750 C CA . GLU A 1 229 ? 11.523 5.09 -2.262 1 98.62 229 GLU A CA 1
ATOM 1751 C C . GLU A 1 229 ? 12.688 6.008 -1.896 1 98.62 229 GLU A C 1
ATOM 1753 O O . GLU A 1 229 ? 13.742 5.543 -1.471 1 98.62 229 GLU A O 1
ATOM 1758 N N . MET A 1 230 ? 12.523 7.297 -2.078 1 98.75 230 MET A N 1
ATOM 1759 C CA . MET A 1 230 ? 13.57 8.266 -1.774 1 98.75 230 MET A CA 1
ATOM 1760 C C . MET A 1 230 ? 13.945 8.219 -0.296 1 98.75 230 MET A C 1
ATOM 1762 O O . MET A 1 230 ? 15.125 8.18 0.051 1 98.75 230 MET A O 1
ATOM 1766 N N . LEU A 1 231 ? 12.977 8.18 0.572 1 98.88 231 LEU A N 1
ATOM 1767 C CA . LEU A 1 231 ? 13.172 8.258 2.016 1 98.88 231 LEU A CA 1
ATOM 1768 C C . LEU A 1 231 ? 13.891 7.012 2.533 1 98.88 231 LEU A C 1
ATOM 1770 O O . LEU A 1 231 ? 14.516 7.051 3.596 1 98.88 231 LEU A O 1
ATOM 1774 N N . CYS A 1 232 ? 13.789 5.922 1.776 1 98.69 232 CYS A N 1
ATOM 1775 C CA . CYS A 1 232 ? 14.406 4.672 2.193 1 98.69 232 CYS A CA 1
ATOM 1776 C C . CYS A 1 232 ? 15.688 4.41 1.414 1 98.69 232 CYS A C 1
ATOM 1778 O O . CYS A 1 232 ? 16.312 3.354 1.559 1 98.69 232 CYS A O 1
ATOM 1780 N N . SER A 1 233 ? 16.141 5.297 0.625 1 98.62 233 SER A N 1
ATOM 1781 C CA . SER A 1 233 ? 17.219 5.047 -0.326 1 98.62 233 SER A CA 1
ATOM 1782 C C . SER A 1 233 ? 18.594 5.281 0.313 1 98.62 233 SER A C 1
ATOM 1784 O O . SER A 1 233 ? 18.734 6.164 1.16 1 98.62 233 SER A O 1
ATOM 1786 N N . GLU A 1 234 ? 19.547 4.508 -0.175 1 98.25 234 GLU A N 1
ATOM 1787 C CA . GLU A 1 234 ? 20.938 4.742 0.208 1 98.25 234 GLU A CA 1
ATOM 1788 C C . GLU A 1 234 ? 21.438 6.066 -0.347 1 98.25 234 GLU A C 1
ATOM 1790 O O . GLU A 1 234 ? 22.266 6.73 0.28 1 98.25 234 GLU A O 1
ATOM 1795 N N . ALA A 1 235 ? 20.938 6.441 -1.488 1 98.25 235 ALA A N 1
ATOM 1796 C CA . ALA A 1 235 ? 21.344 7.691 -2.119 1 98.25 235 ALA A CA 1
ATOM 1797 C C . ALA A 1 235 ? 21.094 8.883 -1.198 1 98.25 235 ALA A C 1
ATOM 1799 O O . ALA A 1 235 ? 21.938 9.758 -1.044 1 98.25 235 ALA A O 1
ATOM 1800 N N . LEU A 1 236 ? 19.938 8.938 -0.602 1 98.56 236 LEU A N 1
ATOM 1801 C CA . LEU A 1 236 ? 19.609 10.031 0.308 1 98.56 236 LEU A CA 1
ATOM 1802 C C . LEU A 1 236 ? 20.5 9.977 1.552 1 98.56 236 LEU A C 1
ATOM 1804 O O . LEU A 1 236 ? 21.016 11.008 1.986 1 98.56 236 LEU A O 1
ATOM 1808 N N . ARG A 1 237 ? 20.641 8.828 2.117 1 98.31 237 ARG A N 1
ATOM 1809 C CA . ARG A 1 237 ? 21.453 8.664 3.312 1 98.31 237 ARG A CA 1
ATOM 1810 C C . ARG A 1 237 ? 22.891 9.133 3.062 1 98.31 237 ARG A C 1
ATOM 1812 O O . ARG A 1 237 ? 23.453 9.867 3.875 1 98.31 237 ARG A O 1
ATOM 1819 N N . SER A 1 238 ? 23.453 8.664 1.974 1 98.25 238 SER A N 1
ATOM 1820 C CA . SER A 1 238 ? 24.812 9.023 1.618 1 98.25 238 SER A CA 1
ATOM 1821 C C . SER A 1 238 ? 24.953 10.523 1.402 1 98.25 238 SER A C 1
ATOM 1823 O O . SER A 1 238 ? 25.953 11.133 1.829 1 98.25 238 SER A O 1
ATOM 1825 N N . TRP A 1 239 ? 24 11.086 0.733 1 97.94 239 TRP A N 1
ATOM 1826 C CA . TRP A 1 239 ? 24.047 12.516 0.455 1 97.94 239 TRP A CA 1
ATOM 1827 C C . TRP A 1 239 ? 23.969 13.328 1.747 1 97.94 239 TRP A C 1
ATOM 1829 O O . TRP A 1 239 ? 24.719 14.305 1.913 1 97.94 239 TRP A O 1
ATOM 1839 N N . LEU A 1 240 ? 23.109 12.977 2.674 1 97.56 240 LEU A N 1
ATOM 1840 C CA . LEU A 1 240 ? 22.984 13.664 3.955 1 97.56 240 LEU A CA 1
ATOM 1841 C C . LEU A 1 240 ? 24.297 13.57 4.742 1 97.56 240 LEU A C 1
ATOM 1843 O O . LEU A 1 240 ? 24.719 14.547 5.367 1 97.56 240 LEU A O 1
ATOM 1847 N N . ALA A 1 241 ? 24.891 12.414 4.719 1 97.25 241 ALA A N 1
ATOM 1848 C CA . ALA A 1 241 ? 26.172 12.219 5.41 1 97.25 241 ALA A CA 1
ATOM 1849 C C . ALA A 1 241 ? 27.266 13.078 4.793 1 97.25 241 ALA A C 1
ATOM 1851 O O . ALA A 1 241 ? 28.047 13.711 5.508 1 97.25 241 ALA A O 1
ATOM 1852 N N . GLU A 1 242 ? 27.344 13.055 3.504 1 97 242 GLU A N 1
ATOM 1853 C CA . GLU A 1 242 ? 28.344 13.82 2.781 1 97 242 GLU A CA 1
ATOM 1854 C C . GLU A 1 242 ? 28.219 15.312 3.064 1 97 242 GLU A C 1
ATOM 1856 O O . GLU A 1 242 ? 29.219 16.016 3.201 1 97 242 GLU A O 1
ATOM 1861 N N . GLU A 1 243 ? 27.016 15.789 3.182 1 96 243 GLU A N 1
ATOM 1862 C CA . GLU A 1 243 ? 26.766 17.219 3.395 1 96 243 GLU A CA 1
ATOM 1863 C C . GLU A 1 243 ? 26.766 17.562 4.879 1 96 243 GLU A C 1
ATOM 1865 O O . GLU A 1 243 ? 26.562 18.719 5.254 1 96 243 GLU A O 1
ATOM 1870 N N . GLU A 1 244 ? 26.906 16.531 5.699 1 95.88 244 GLU A N 1
ATOM 1871 C CA . GLU A 1 244 ? 26.938 16.703 7.148 1 95.88 244 GLU A CA 1
ATOM 1872 C C . GLU A 1 244 ? 25.656 17.375 7.656 1 95.88 244 GLU A C 1
ATOM 1874 O O . GLU A 1 244 ? 25.719 18.344 8.414 1 95.88 244 GLU A O 1
ATOM 1879 N N . ILE A 1 245 ? 24.562 16.906 7.137 1 96.88 245 ILE A N 1
ATOM 1880 C CA . ILE A 1 245 ? 23.266 17.406 7.543 1 96.88 245 ILE A CA 1
ATOM 1881 C C . ILE A 1 245 ? 22.766 16.641 8.766 1 96.88 245 ILE A C 1
ATOM 1883 O O . ILE A 1 245 ? 22.797 15.406 8.781 1 96.88 245 ILE A O 1
ATOM 1887 N N . GLN A 1 246 ? 22.375 17.344 9.758 1 97.06 246 GLN A N 1
ATOM 1888 C CA . GLN A 1 246 ? 21.828 16.719 10.961 1 97.06 246 GLN A CA 1
ATOM 1889 C C . GLN A 1 246 ? 20.312 16.562 10.859 1 97.06 246 GLN A C 1
ATOM 1891 O O . GLN A 1 246 ? 19.594 17.547 10.648 1 97.06 246 GLN A O 1
ATOM 1896 N N . LEU A 1 247 ? 19.844 15.352 11.047 1 98 247 LEU A N 1
ATOM 1897 C CA . LEU A 1 247 ? 18.406 15.102 11.086 1 98 247 LEU A CA 1
ATOM 1898 C C . LEU A 1 247 ? 17.859 15.352 12.484 1 98 247 LEU A C 1
ATOM 1900 O O . LEU A 1 247 ? 18.422 14.906 13.477 1 98 247 LEU A O 1
ATOM 1904 N N . ILE A 1 248 ? 16.781 16.062 12.547 1 97.5 248 ILE A N 1
ATOM 1905 C CA . ILE A 1 248 ? 16.141 16.375 13.82 1 97.5 248 ILE A CA 1
ATOM 1906 C C . ILE A 1 248 ? 14.641 16.109 13.719 1 97.5 248 ILE A C 1
ATOM 1908 O O . ILE A 1 248 ? 14.133 15.773 12.648 1 97.5 248 ILE A O 1
ATOM 1912 N N . THR A 1 249 ? 13.93 16.125 14.82 1 97.62 249 THR A N 1
ATOM 1913 C CA . THR A 1 249 ? 12.477 16.031 14.898 1 97.62 249 THR A CA 1
ATOM 1914 C C . THR A 1 249 ? 11.898 17.25 15.625 1 97.62 249 THR A C 1
ATOM 1916 O O . THR A 1 249 ? 12.641 18.125 16.062 1 97.62 249 THR A O 1
ATOM 1919 N N . TYR A 1 250 ? 10.617 17.281 15.742 1 96.38 250 TYR A N 1
ATOM 1920 C CA . TYR A 1 250 ? 9.961 18.391 16.438 1 96.38 250 TYR A CA 1
ATOM 1921 C C . TYR A 1 250 ? 10.328 18.391 17.906 1 96.38 250 TYR A C 1
ATOM 1923 O O . TYR A 1 250 ? 10.211 19.422 18.578 1 96.38 250 TYR A O 1
ATOM 1931 N N . ASP A 1 251 ? 10.75 17.297 18.406 1 95.38 251 ASP A N 1
ATOM 1932 C CA . ASP A 1 251 ? 11.172 17.203 19.797 1 95.38 251 ASP A CA 1
ATOM 1933 C C . ASP A 1 251 ? 12.461 17.984 20.031 1 95.38 251 ASP A C 1
ATOM 1935 O O . ASP A 1 251 ? 12.766 18.375 21.172 1 95.38 251 ASP A O 1
ATOM 1939 N N . ASP A 1 252 ? 13.172 18.219 18.969 1 94.44 252 ASP A N 1
ATOM 1940 C CA . ASP A 1 252 ? 14.453 18.922 19.062 1 94.44 252 ASP A CA 1
ATOM 1941 C C . ASP A 1 252 ? 14.273 20.422 18.906 1 94.44 252 ASP A C 1
ATOM 1943 O O . ASP A 1 252 ? 15.227 21.188 19.047 1 94.44 252 ASP A O 1
ATOM 1947 N N . ILE A 1 253 ? 13.133 20.844 18.516 1 90.69 253 ILE A N 1
ATOM 1948 C CA . ILE A 1 253 ? 12.852 22.25 18.281 1 90.69 253 ILE A CA 1
ATOM 1949 C C . ILE A 1 253 ? 12.109 22.828 19.484 1 90.69 253 ILE A C 1
ATOM 1951 O O . ILE A 1 253 ? 11.148 22.234 19.969 1 90.69 253 ILE A O 1
ATOM 1955 N N . MET B 1 1 ? -24.297 -27.562 -3.154 1 83.5 1 MET B N 1
ATOM 1956 C CA . MET B 1 1 ? -23.719 -26.266 -2.793 1 83.5 1 MET B CA 1
ATOM 1957 C C . MET B 1 1 ? -22.438 -26 -3.576 1 83.5 1 MET B C 1
ATOM 1959 O O . MET B 1 1 ? -21.594 -26.875 -3.701 1 83.5 1 MET B O 1
ATOM 1963 N N . LYS B 1 2 ? -22.406 -24.844 -4.215 1 93.25 2 LYS B N 1
ATOM 1964 C CA . LYS B 1 2 ? -21.234 -24.5 -5.012 1 93.25 2 LYS B CA 1
ATOM 1965 C C . LYS B 1 2 ? -20.031 -24.188 -4.121 1 93.25 2 LYS B C 1
ATOM 1967 O O . LYS B 1 2 ? -20.172 -23.516 -3.09 1 93.25 2 LYS B O 1
ATOM 1972 N N . GLN B 1 3 ? -18.891 -24.734 -4.504 1 96.44 3 GLN B N 1
ATOM 1973 C CA . GLN B 1 3 ? -17.641 -24.484 -3.781 1 96.44 3 GLN B CA 1
ATOM 1974 C C . GLN B 1 3 ? -16.766 -23.5 -4.531 1 96.44 3 GLN B C 1
ATOM 1976 O O . GLN B 1 3 ? -16.609 -23.594 -5.75 1 96.44 3 GLN B O 1
ATOM 1981 N N . LEU B 1 4 ? -16.281 -22.531 -3.777 1 97.69 4 LEU B N 1
ATOM 1982 C CA . LEU B 1 4 ? -15.445 -21.484 -4.359 1 97.69 4 LEU B CA 1
ATOM 1983 C C . LEU B 1 4 ? -14.141 -21.344 -3.586 1 97.69 4 LEU B C 1
ATOM 1985 O O . LEU B 1 4 ? -14.141 -21.266 -2.355 1 97.69 4 LEU B O 1
ATOM 1989 N N . LEU B 1 5 ? -13.07 -21.438 -4.281 1 97.19 5 LEU B N 1
ATOM 1990 C CA . LEU B 1 5 ? -11.75 -21.141 -3.738 1 97.19 5 LEU B CA 1
ATOM 1991 C C . LEU B 1 5 ? -11.242 -19.797 -4.242 1 97.19 5 LEU B C 1
ATOM 1993 O O . LEU B 1 5 ? -11.102 -19.594 -5.449 1 97.19 5 LEU B O 1
ATOM 1997 N N . LEU B 1 6 ? -11.047 -18.844 -3.316 1 98.38 6 LEU B N 1
ATOM 1998 C CA . LEU B 1 6 ? -10.43 -17.562 -3.623 1 98.38 6 LEU B CA 1
ATOM 1999 C C . LEU B 1 6 ? -8.938 -17.594 -3.307 1 98.38 6 LEU B C 1
ATOM 2001 O O . LEU B 1 6 ? -8.547 -17.797 -2.154 1 98.38 6 LEU B O 1
ATOM 2005 N N . ARG B 1 7 ? -8.156 -17.344 -4.316 1 97.62 7 ARG B N 1
ATOM 2006 C CA . ARG B 1 7 ? -6.703 -17.375 -4.184 1 97.62 7 ARG B CA 1
ATOM 2007 C C . ARG B 1 7 ? -6.102 -16.016 -4.496 1 97.62 7 ARG B C 1
ATOM 2009 O O . ARG B 1 7 ? -6.535 -15.328 -5.43 1 97.62 7 ARG B O 1
ATOM 2016 N N . ALA B 1 8 ? -5.188 -15.602 -3.648 1 98.56 8 ALA B N 1
ATOM 2017 C CA . ALA B 1 8 ? -4.375 -14.422 -3.939 1 98.56 8 ALA B CA 1
ATOM 2018 C C . ALA B 1 8 ? -2.969 -14.82 -4.379 1 98.56 8 ALA B C 1
ATOM 2020 O O . ALA B 1 8 ? -2.254 -15.508 -3.646 1 98.56 8 ALA B O 1
ATOM 2021 N N . ASP B 1 9 ? -2.572 -14.383 -5.52 1 97.44 9 ASP B N 1
ATOM 2022 C CA . ASP B 1 9 ? -1.226 -14.648 -6.016 1 97.44 9 ASP B CA 1
ATOM 2023 C C . ASP B 1 9 ? -0.298 -13.469 -5.746 1 97.44 9 ASP B C 1
ATOM 2025 O O . ASP B 1 9 ? -0.756 -12.383 -5.379 1 97.44 9 ASP B O 1
ATOM 2029 N N . ASP B 1 10 ? 1.041 -13.719 -5.801 1 98.31 10 ASP B N 1
ATOM 2030 C CA . ASP B 1 10 ? 2.08 -12.703 -5.945 1 98.31 10 ASP B CA 1
ATOM 2031 C C . ASP B 1 10 ? 2.557 -12.203 -4.582 1 98.31 10 ASP B C 1
ATOM 2033 O O . ASP B 1 10 ? 3.061 -11.086 -4.469 1 98.31 10 ASP B O 1
ATOM 2037 N N . LEU B 1 11 ? 2.314 -12.953 -3.496 1 98.88 11 LEU B N 1
ATOM 2038 C CA . LEU B 1 11 ? 2.939 -12.555 -2.242 1 98.88 11 LEU B CA 1
ATOM 2039 C C . LEU B 1 11 ? 4.461 -12.555 -2.365 1 98.88 11 LEU B C 1
ATOM 2041 O O . LEU B 1 11 ? 5.059 -13.578 -2.711 1 98.88 11 LEU B O 1
ATOM 2045 N N . GLY B 1 12 ? 5.062 -11.445 -2.1 1 98.75 12 GLY B N 1
ATOM 2046 C CA . GLY B 1 12 ? 6.496 -11.273 -2.271 1 98.75 12 GLY B CA 1
ATOM 2047 C C . GLY B 1 12 ? 6.848 -10.359 -3.43 1 98.75 12 GLY B C 1
ATOM 2048 O O . GLY B 1 12 ? 7.988 -9.898 -3.539 1 98.75 12 GLY B O 1
ATOM 2049 N N . TYR B 1 13 ? 5.844 -10.078 -4.324 1 98.5 13 TYR B N 1
ATOM 2050 C CA . TYR B 1 13 ? 6.098 -9.266 -5.508 1 98.5 13 TYR B CA 1
ATOM 2051 C C . TYR B 1 13 ? 6.645 -7.895 -5.117 1 98.5 13 TYR B C 1
ATOM 2053 O O . TYR B 1 13 ? 7.625 -7.422 -5.699 1 98.5 13 TYR B O 1
ATOM 2061 N N . SER B 1 14 ? 6.055 -7.266 -4.164 1 98.56 14 SER B N 1
ATOM 2062 C CA . SER B 1 14 ? 6.496 -6.012 -3.562 1 98.56 14 SER B CA 1
ATOM 2063 C C . SER B 1 14 ? 5.84 -5.789 -2.203 1 98.56 14 SER B C 1
ATOM 2065 O O . SER B 1 14 ? 4.875 -6.473 -1.854 1 98.56 14 SER B O 1
ATOM 2067 N N . GLU B 1 15 ? 6.395 -4.898 -1.45 1 98.81 15 GLU B N 1
ATOM 2068 C CA . GLU B 1 15 ? 5.867 -4.684 -0.106 1 98.81 15 GLU B CA 1
ATOM 2069 C C . GLU B 1 15 ? 4.465 -4.086 -0.153 1 98.81 15 GLU B C 1
ATOM 2071 O O . GLU B 1 15 ? 3.617 -4.41 0.682 1 98.81 15 GLU B O 1
ATOM 2076 N N . GLY B 1 16 ? 4.207 -3.162 -1.104 1 98.88 16 GLY B N 1
ATOM 2077 C CA . GLY B 1 16 ? 2.852 -2.662 -1.28 1 98.88 16 GLY B CA 1
ATOM 2078 C C . GLY B 1 16 ? 1.846 -3.758 -1.576 1 98.88 16 GLY B C 1
ATOM 2079 O O . GLY B 1 16 ? 0.774 -3.805 -0.968 1 98.88 16 GLY B O 1
ATOM 2080 N N . VAL B 1 17 ? 2.195 -4.637 -2.477 1 98.94 17 VAL B N 1
ATOM 2081 C CA . VAL B 1 17 ? 1.34 -5.766 -2.832 1 98.94 17 VAL B CA 1
ATOM 2082 C C . VAL B 1 17 ? 1.116 -6.652 -1.609 1 98.94 17 VAL B C 1
ATOM 2084 O O . VAL B 1 17 ? -0.014 -7.059 -1.328 1 98.94 17 VAL B O 1
ATOM 2087 N N . ASN B 1 18 ? 2.182 -6.934 -0.876 1 98.94 18 ASN B N 1
ATOM 2088 C CA . ASN B 1 18 ? 2.08 -7.734 0.339 1 98.94 18 ASN B CA 1
ATOM 2089 C C . ASN B 1 18 ? 1.041 -7.164 1.3 1 98.94 18 ASN B C 1
ATOM 2091 O O . ASN B 1 18 ? 0.243 -7.906 1.872 1 98.94 18 ASN B O 1
ATOM 2095 N N . CYS B 1 19 ? 1.059 -5.852 1.483 1 98.94 19 CYS B N 1
ATOM 2096 C CA . CYS B 1 19 ? 0.132 -5.207 2.408 1 98.94 19 CYS B CA 1
ATOM 2097 C C . CYS B 1 19 ? -1.312 -5.414 1.967 1 98.94 19 CYS B C 1
ATOM 2099 O O . CYS B 1 19 ? -2.186 -5.676 2.795 1 98.94 19 CYS B O 1
ATOM 2101 N N . GLY B 1 20 ? -1.56 -5.285 0.701 1 98.94 20 GLY B N 1
ATOM 2102 C CA . GLY B 1 20 ? -2.898 -5.516 0.184 1 98.94 20 GLY B CA 1
ATOM 2103 C C . GLY B 1 20 ? -3.352 -6.957 0.318 1 98.94 20 GLY B C 1
ATOM 2104 O O . GLY B 1 20 ? -4.516 -7.223 0.621 1 98.94 20 GLY B O 1
ATOM 2105 N N . ILE B 1 21 ? -2.445 -7.883 0.068 1 98.94 21 ILE B N 1
ATOM 2106 C CA . ILE B 1 21 ? -2.756 -9.297 0.245 1 98.94 21 ILE B CA 1
ATOM 2107 C C . ILE B 1 21 ? -3.078 -9.578 1.712 1 98.94 21 ILE B C 1
ATOM 2109 O O . ILE B 1 21 ? -4.062 -10.25 2.021 1 98.94 21 ILE B O 1
ATOM 2113 N N . ALA B 1 22 ? -2.277 -9.047 2.594 1 98.88 22 ALA B N 1
ATOM 2114 C CA . ALA B 1 22 ? -2.514 -9.242 4.023 1 98.88 22 ALA B CA 1
ATOM 2115 C C . ALA B 1 22 ? -3.887 -8.719 4.43 1 98.88 22 ALA B C 1
ATOM 2117 O O . ALA B 1 22 ? -4.605 -9.375 5.191 1 98.88 22 ALA B O 1
ATOM 2118 N N . LYS B 1 23 ? -4.223 -7.527 3.953 1 98.81 23 LYS B N 1
ATOM 2119 C CA . LYS B 1 23 ? -5.547 -6.961 4.203 1 98.81 23 LYS B CA 1
ATOM 2120 C C . LYS B 1 23 ? -6.648 -7.902 3.725 1 98.81 23 LYS B C 1
ATOM 2122 O O . LYS B 1 23 ? -7.641 -8.117 4.426 1 98.81 23 LYS B O 1
ATOM 2127 N N . SER B 1 24 ? -6.465 -8.5 2.572 1 98.88 24 SER B N 1
ATOM 2128 C CA . SER B 1 24 ? -7.461 -9.367 1.947 1 98.88 24 SER B CA 1
ATOM 2129 C C . SER B 1 24 ? -7.602 -10.68 2.699 1 98.88 24 SER B C 1
ATOM 2131 O O . SER B 1 24 ? -8.625 -11.367 2.586 1 98.88 24 SER B O 1
ATOM 2133 N N . VAL B 1 25 ? -6.547 -11.094 3.404 1 98.88 25 VAL B N 1
ATOM 2134 C CA . VAL B 1 25 ? -6.578 -12.305 4.219 1 98.88 25 VAL B CA 1
ATOM 2135 C C . VAL B 1 25 ? -7.211 -12 5.574 1 98.88 25 VAL B C 1
ATOM 2137 O O . VAL B 1 25 ? -8.18 -12.648 5.977 1 98.88 25 VAL B O 1
ATOM 2140 N N . ARG B 1 26 ? -6.785 -10.953 6.215 1 98.25 26 ARG B N 1
ATOM 2141 C CA . ARG B 1 26 ? -7.164 -10.664 7.594 1 98.25 26 ARG B CA 1
ATOM 2142 C C . ARG B 1 26 ? -8.594 -10.141 7.672 1 98.25 26 ARG B C 1
ATOM 2144 O O . ARG B 1 26 ? -9.344 -10.5 8.578 1 98.25 26 ARG B O 1
ATOM 2151 N N . ASP B 1 27 ? -8.906 -9.25 6.77 1 97.81 27 ASP B N 1
ATOM 2152 C CA . ASP B 1 27 ? -10.211 -8.586 6.816 1 97.81 27 ASP B CA 1
ATOM 2153 C C . ASP B 1 27 ? -11.086 -9.016 5.645 1 97.81 27 ASP B C 1
ATOM 2155 O O . ASP B 1 27 ? -12.188 -8.484 5.461 1 97.81 27 ASP B O 1
ATOM 2159 N N . GLY B 1 28 ? -10.5 -9.906 4.789 1 98.62 28 GLY B N 1
ATOM 2160 C CA . GLY B 1 28 ? -11.219 -10.305 3.59 1 98.62 28 GLY B CA 1
ATOM 2161 C C . GLY B 1 28 ? -11.484 -11.797 3.516 1 98.62 28 GLY B C 1
ATOM 2162 O O . GLY B 1 28 ? -11.641 -12.453 4.547 1 98.62 28 GLY B O 1
ATOM 2163 N N . LEU B 1 29 ? -11.617 -12.266 2.273 1 98.69 29 LEU B N 1
ATOM 2164 C CA . LEU B 1 29 ? -12.141 -13.617 2.096 1 98.69 29 LEU B CA 1
ATOM 2165 C C . LEU B 1 29 ? -11.086 -14.539 1.498 1 98.69 29 LEU B C 1
ATOM 2167 O O . LEU B 1 29 ? -11.359 -15.711 1.22 1 98.69 29 LEU B O 1
ATOM 2171 N N . ILE B 1 30 ? -9.875 -14 1.386 1 98.81 30 ILE B N 1
ATOM 2172 C CA . ILE B 1 30 ? -8.812 -14.836 0.832 1 98.81 30 ILE B CA 1
ATOM 2173 C C . ILE B 1 30 ? -8.438 -15.922 1.831 1 98.81 30 ILE B C 1
ATOM 2175 O O . ILE B 1 30 ? -8.141 -15.641 2.994 1 98.81 30 ILE B O 1
ATOM 2179 N N . GLY B 1 31 ? -8.43 -17.125 1.304 1 98.56 31 GLY B N 1
ATOM 2180 C CA . GLY B 1 31 ? -8.031 -18.234 2.15 1 98.56 31 GLY B CA 1
ATOM 2181 C C . GLY B 1 31 ? -6.793 -18.953 1.656 1 98.56 31 GLY B C 1
ATOM 2182 O O . GLY B 1 31 ? -6.25 -19.812 2.348 1 98.56 31 GLY B O 1
ATOM 2183 N N . SER B 1 32 ? -6.332 -18.719 0.463 1 98.62 32 SER B N 1
ATOM 2184 C CA . SER B 1 32 ? -5.133 -19.297 -0.133 1 98.62 32 SER B CA 1
ATOM 2185 C C . SER B 1 32 ? -4.254 -18.219 -0.758 1 98.62 32 SER B C 1
ATOM 2187 O O . SER B 1 32 ? -4.75 -17.312 -1.435 1 98.62 32 SER B O 1
ATOM 2189 N N . VAL B 1 33 ? -2.932 -18.281 -0.468 1 98.88 33 VAL B N 1
ATOM 2190 C CA . VAL B 1 33 ? -2.01 -17.25 -0.943 1 98.88 33 VAL B CA 1
ATOM 2191 C C . VAL B 1 33 ? -0.806 -17.906 -1.613 1 98.88 33 VAL B C 1
ATOM 2193 O O . VAL B 1 33 ? -0.194 -18.828 -1.05 1 98.88 33 VAL B O 1
ATOM 2196 N N . GLY B 1 34 ? -0.522 -17.469 -2.842 1 98.44 34 GLY B N 1
ATOM 2197 C CA . GLY B 1 34 ? 0.663 -17.922 -3.555 1 98.44 34 GLY B CA 1
ATOM 2198 C C . GLY B 1 34 ? 1.889 -17.078 -3.271 1 98.44 34 GLY B C 1
ATOM 2199 O O . GLY B 1 34 ? 1.933 -15.891 -3.633 1 98.44 34 GLY B O 1
ATOM 2200 N N . VAL B 1 35 ? 2.941 -17.672 -2.729 1 98.81 35 VAL B N 1
ATOM 2201 C CA . VAL B 1 35 ? 4.172 -17 -2.328 1 98.81 35 VAL B CA 1
ATOM 2202 C C . VAL B 1 35 ? 5.191 -17.078 -3.463 1 98.81 35 VAL B C 1
ATOM 2204 O O . VAL B 1 35 ? 5.352 -18.125 -4.098 1 98.81 35 VAL B O 1
ATOM 2207 N N . MET B 1 36 ? 5.789 -15.969 -3.738 1 98.69 36 MET B N 1
ATOM 2208 C CA . MET B 1 36 ? 6.926 -15.922 -4.656 1 98.69 36 MET B CA 1
ATOM 2209 C C . MET B 1 36 ? 8.242 -15.945 -3.891 1 98.69 36 MET B C 1
ATOM 2211 O O . MET B 1 36 ? 8.812 -14.891 -3.604 1 98.69 36 MET B O 1
ATOM 2215 N N . PRO B 1 37 ? 8.773 -17.109 -3.721 1 98.5 37 PRO B N 1
ATOM 2216 C CA . PRO B 1 37 ? 9.914 -17.188 -2.809 1 98.5 37 PRO B CA 1
ATOM 2217 C C . PRO B 1 37 ? 11.164 -16.5 -3.348 1 98.5 37 PRO B C 1
ATOM 2219 O O . PRO B 1 37 ? 12.039 -16.094 -2.574 1 98.5 37 PRO B O 1
ATOM 2222 N N . SER B 1 38 ? 11.273 -16.328 -4.66 1 98.31 38 SER B N 1
ATOM 2223 C CA . SER B 1 38 ? 12.469 -15.742 -5.25 1 98.31 38 SER B CA 1
ATOM 2224 C C . SER B 1 38 ? 12.5 -14.227 -5.051 1 98.31 38 SER B C 1
ATOM 2226 O O . SER B 1 38 ? 13.539 -13.594 -5.258 1 98.31 38 SER B O 1
ATOM 2228 N N . MET B 1 39 ? 11.398 -13.648 -4.676 1 98.5 39 MET B N 1
ATOM 2229 C CA . MET B 1 39 ? 11.289 -12.195 -4.602 1 98.5 39 MET B CA 1
ATOM 2230 C C . MET B 1 39 ? 11.805 -11.68 -3.262 1 98.5 39 MET B C 1
ATOM 2232 O O . MET B 1 39 ? 11.57 -12.297 -2.223 1 98.5 39 MET B O 1
ATOM 2236 N N . PRO B 1 40 ? 12.406 -10.5 -3.234 1 97.62 40 PRO B N 1
ATOM 2237 C CA . PRO B 1 40 ? 13.023 -9.977 -2.01 1 97.62 40 PRO B CA 1
ATOM 2238 C C . PRO B 1 40 ? 12 -9.688 -0.915 1 97.62 40 PRO B C 1
ATOM 2240 O O . PRO B 1 40 ? 12.336 -9.711 0.272 1 97.62 40 PRO B O 1
ATOM 2243 N N . ALA B 1 41 ? 10.75 -9.453 -1.279 1 98.56 41 ALA B N 1
ATOM 2244 C CA . ALA B 1 41 ? 9.75 -9.062 -0.289 1 98.56 41 ALA B CA 1
ATOM 2245 C C . ALA B 1 41 ? 8.961 -10.273 0.201 1 98.56 41 ALA B C 1
ATOM 2247 O O . ALA B 1 41 ? 7.957 -10.125 0.898 1 98.56 41 ALA B O 1
ATOM 2248 N N . ALA B 1 42 ? 9.375 -11.5 -0.13 1 98.81 42 ALA B N 1
ATOM 2249 C CA . ALA B 1 42 ? 8.664 -12.711 0.281 1 98.81 42 ALA B CA 1
ATOM 2250 C C . ALA B 1 42 ? 8.594 -12.82 1.802 1 98.81 42 ALA B C 1
ATOM 2252 O O . ALA B 1 42 ? 7.527 -13.055 2.367 1 98.81 42 ALA B O 1
ATOM 2253 N N . ALA B 1 43 ? 9.711 -12.641 2.449 1 98.75 43 ALA B N 1
ATOM 2254 C CA . ALA B 1 43 ? 9.75 -12.742 3.904 1 98.75 43 ALA B CA 1
ATOM 2255 C C . ALA B 1 43 ? 8.852 -11.695 4.551 1 98.75 43 ALA B C 1
ATOM 2257 O O . ALA B 1 43 ? 8.164 -11.977 5.539 1 98.75 43 ALA B O 1
ATOM 2258 N N . HIS B 1 44 ? 8.891 -10.492 4.02 1 98.5 44 HIS B N 1
ATOM 2259 C CA . HIS B 1 44 ? 8.023 -9.43 4.496 1 98.5 44 HIS B CA 1
ATOM 2260 C C . HIS B 1 44 ? 6.555 -9.836 4.43 1 98.5 44 HIS B C 1
ATOM 2262 O O . HIS B 1 44 ? 5.805 -9.641 5.387 1 98.5 44 HIS B O 1
ATOM 2268 N N . GLY B 1 45 ? 6.16 -10.352 3.295 1 98.81 45 GLY B N 1
ATOM 2269 C CA . GLY B 1 45 ? 4.785 -10.797 3.117 1 98.81 45 GLY B CA 1
ATOM 2270 C C . GLY B 1 45 ? 4.383 -11.891 4.086 1 98.81 45 GLY B C 1
ATOM 2271 O O . GLY B 1 45 ? 3.281 -11.859 4.641 1 98.81 45 GLY B O 1
ATOM 2272 N N . LEU B 1 46 ? 5.277 -12.836 4.262 1 98.88 46 LEU B N 1
ATOM 2273 C CA . LEU B 1 46 ? 5.012 -13.945 5.176 1 98.88 46 LEU B CA 1
ATOM 2274 C C . LEU B 1 46 ? 4.871 -13.445 6.609 1 98.88 46 LEU B C 1
ATOM 2276 O O . LEU B 1 46 ? 4.023 -13.93 7.359 1 98.88 46 LEU B O 1
ATOM 2280 N N . ALA B 1 47 ? 5.648 -12.508 6.969 1 98.44 47 ALA B N 1
ATOM 2281 C CA . ALA B 1 47 ? 5.566 -11.93 8.305 1 98.44 47 ALA B CA 1
ATOM 2282 C C . ALA B 1 47 ? 4.207 -11.273 8.539 1 98.44 47 ALA B C 1
ATOM 2284 O O . ALA B 1 47 ? 3.648 -11.359 9.633 1 98.44 47 ALA B O 1
ATOM 2285 N N . LEU B 1 48 ? 3.695 -10.641 7.551 1 98.38 48 LEU B N 1
ATOM 2286 C CA . LEU B 1 48 ? 2.4 -9.984 7.66 1 98.38 48 LEU B CA 1
ATOM 2287 C C . LEU B 1 48 ? 1.288 -11 7.879 1 98.38 48 LEU B C 1
ATOM 2289 O O . LEU B 1 48 ? 0.228 -10.664 8.414 1 98.38 48 LEU B O 1
ATOM 2293 N N . LEU B 1 49 ? 1.505 -12.203 7.457 1 98.56 49 LEU B N 1
ATOM 2294 C CA . LEU B 1 49 ? 0.464 -13.227 7.508 1 98.56 49 LEU B CA 1
ATOM 2295 C C . LEU B 1 49 ? 0.648 -14.125 8.727 1 98.56 49 LEU B C 1
ATOM 2297 O O . LEU B 1 49 ? -0.105 -15.086 8.914 1 98.56 49 LEU B O 1
ATOM 2301 N N . GLU B 1 50 ? 1.653 -13.859 9.508 1 97.62 50 GLU B N 1
ATOM 2302 C CA . GLU B 1 50 ? 1.896 -14.672 10.695 1 97.62 50 GLU B CA 1
ATOM 2303 C C . GLU B 1 50 ? 0.648 -14.758 11.57 1 97.62 50 GLU B C 1
ATOM 2305 O O . GLU B 1 50 ? 0.004 -13.742 11.844 1 97.62 50 GLU B O 1
ATOM 2310 N N . GLY B 1 51 ? 0.232 -15.969 11.914 1 96.5 51 GLY B N 1
ATOM 2311 C CA . GLY B 1 51 ? -0.895 -16.188 12.805 1 96.5 51 GLY B CA 1
ATOM 2312 C C . GLY B 1 51 ? -2.223 -16.281 12.078 1 96.5 51 GLY B C 1
ATOM 2313 O O . GLY B 1 51 ? -3.244 -16.625 12.672 1 96.5 51 GLY B O 1
ATOM 2314 N N . CYS B 1 52 ? -2.25 -15.922 10.828 1 97.19 52 CYS B N 1
ATOM 2315 C CA . CYS B 1 52 ? -3.488 -15.992 10.062 1 97.19 52 CYS B CA 1
ATOM 2316 C C . CYS B 1 52 ? -3.76 -17.422 9.594 1 97.19 52 CYS B C 1
ATOM 2318 O O . CYS B 1 52 ? -2.83 -18.141 9.242 1 97.19 52 CYS B O 1
ATOM 2320 N N . PRO B 1 53 ? -4.984 -17.797 9.656 1 96 53 PRO B N 1
ATOM 2321 C CA . PRO B 1 53 ? -5.344 -19.094 9.07 1 96 53 PRO B CA 1
ATOM 2322 C C . PRO B 1 53 ? -5.406 -19.047 7.543 1 96 53 PRO B C 1
ATOM 2324 O O . PRO B 1 53 ? -6.465 -18.766 6.973 1 96 53 PRO B O 1
ATOM 2327 N N . VAL B 1 54 ? -4.316 -19.234 6.875 1 98 54 VAL B N 1
ATOM 2328 C CA . VAL B 1 54 ? -4.242 -19.109 5.422 1 98 54 VAL B CA 1
ATOM 2329 C C . VAL B 1 54 ? -3.445 -20.281 4.848 1 98 54 VAL B C 1
ATOM 2331 O O . VAL B 1 54 ? -2.467 -20.734 5.445 1 98 54 VAL B O 1
ATOM 2334 N N . CYS B 1 55 ? -3.969 -20.844 3.756 1 98.19 55 CYS B N 1
ATOM 2335 C CA . CYS B 1 55 ? -3.297 -21.891 2.992 1 98.19 55 CYS B CA 1
ATOM 2336 C C . CYS B 1 55 ? -2.213 -21.312 2.098 1 98.19 55 CYS B C 1
ATOM 2338 O O . CYS B 1 55 ? -2.516 -20.625 1.113 1 98.19 55 CYS B O 1
ATOM 2340 N N . LEU B 1 56 ? -0.935 -21.609 2.42 1 98.75 56 LEU B N 1
ATOM 2341 C CA . LEU B 1 56 ? 0.164 -21.047 1.648 1 98.75 56 LEU B CA 1
ATOM 2342 C C . LEU B 1 56 ? 0.609 -22 0.547 1 98.75 56 LEU B C 1
ATOM 2344 O O . LEU B 1 56 ? 0.828 -23.188 0.8 1 98.75 56 LEU B O 1
ATOM 2348 N N . GLY B 1 57 ? 0.659 -21.516 -0.649 1 98.25 57 GLY B N 1
ATOM 2349 C CA . GLY B 1 57 ? 1.215 -22.219 -1.789 1 98.25 57 GLY B CA 1
ATOM 2350 C C . GLY B 1 57 ? 2.43 -21.547 -2.387 1 98.25 57 GLY B C 1
ATOM 2351 O O . GLY B 1 57 ? 2.783 -20.438 -1.984 1 98.25 57 GLY B O 1
ATOM 2352 N N . GLN B 1 58 ? 3.131 -22.234 -3.24 1 98.19 58 GLN B N 1
ATOM 2353 C CA . GLN B 1 58 ? 4.254 -21.641 -3.953 1 98.19 58 GLN B CA 1
ATOM 2354 C C . GLN B 1 58 ? 3.824 -21.109 -5.324 1 98.19 58 GLN B C 1
ATOM 2356 O O . GLN B 1 58 ? 3.121 -21.812 -6.062 1 98.19 58 GLN B O 1
ATOM 2361 N N . HIS B 1 59 ? 4.094 -19.953 -5.609 1 97.69 59 HIS B N 1
ATOM 2362 C CA . HIS B 1 59 ? 3.887 -19.281 -6.891 1 97.69 59 HIS B CA 1
ATOM 2363 C C . HIS B 1 59 ? 5.207 -19.078 -7.625 1 97.69 59 HIS B C 1
ATOM 2365 O O . HIS B 1 59 ? 5.762 -17.984 -7.613 1 97.69 59 HIS B O 1
ATOM 2371 N N . THR B 1 60 ? 5.629 -20.062 -8.336 1 97.69 60 THR B N 1
ATOM 2372 C CA . THR B 1 60 ? 6.965 -20.125 -8.914 1 97.69 60 THR B CA 1
ATOM 2373 C C . THR B 1 60 ? 7.133 -19.062 -10 1 97.69 60 THR B C 1
ATOM 2375 O O . THR B 1 60 ? 6.289 -18.938 -10.891 1 97.69 60 THR B O 1
ATOM 2378 N N . ASP B 1 61 ? 8.172 -18.344 -9.867 1 97.31 61 ASP B N 1
ATOM 2379 C CA . ASP B 1 61 ? 8.422 -17.203 -10.742 1 97.31 61 ASP B CA 1
ATOM 2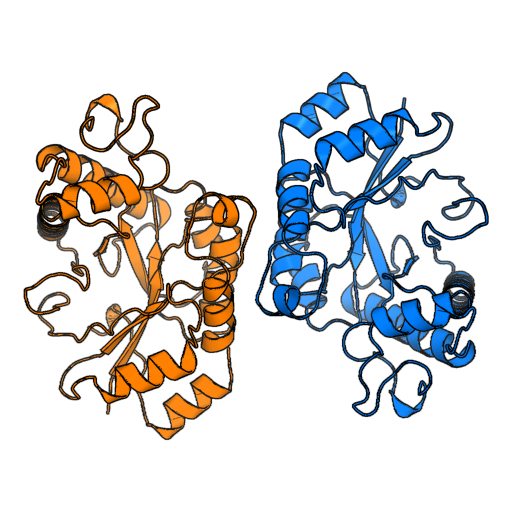380 C C . ASP B 1 61 ? 9.719 -17.391 -11.531 1 97.31 61 ASP B C 1
ATOM 2382 O O . ASP B 1 61 ? 10.742 -17.75 -10.961 1 97.31 61 ASP B O 1
ATOM 2386 N N . ILE B 1 62 ? 9.648 -17.125 -12.859 1 97.81 62 ILE B N 1
ATOM 2387 C CA . ILE B 1 62 ? 10.867 -17.156 -13.656 1 97.81 62 ILE B CA 1
ATOM 2388 C C . ILE B 1 62 ? 10.914 -15.938 -14.578 1 97.81 62 ILE B C 1
ATOM 2390 O O . ILE B 1 62 ? 11.578 -15.953 -15.617 1 97.81 62 ILE B O 1
ATOM 2394 N N . CYS B 1 63 ? 10.125 -14.93 -14.281 1 97.44 63 CYS B N 1
ATOM 2395 C CA . CYS B 1 63 ? 10.062 -13.82 -15.227 1 97.44 63 CYS B CA 1
ATOM 2396 C C . CYS B 1 63 ? 10.234 -12.484 -14.508 1 97.44 63 CYS B C 1
ATOM 2398 O O . CYS B 1 63 ? 10.094 -11.43 -15.117 1 97.44 63 CYS B O 1
ATOM 2400 N N . MET B 1 64 ? 10.461 -12.516 -13.242 1 97 64 MET B N 1
ATOM 2401 C CA . MET B 1 64 ? 10.617 -11.289 -12.469 1 97 64 MET B CA 1
ATOM 2402 C C . MET B 1 64 ? 11.75 -11.422 -11.461 1 97 64 MET B C 1
ATOM 2404 O O . MET B 1 64 ? 11.844 -12.43 -10.758 1 97 64 MET B O 1
ATOM 2408 N N . GLY B 1 65 ? 12.617 -10.406 -11.43 1 97.19 65 GLY B N 1
ATOM 2409 C CA . GLY B 1 65 ? 13.664 -10.383 -10.422 1 97.19 65 GLY B CA 1
ATOM 2410 C C . GLY B 1 65 ? 14.82 -11.32 -10.742 1 97.19 65 GLY B C 1
ATOM 2411 O O . GLY B 1 65 ? 15.117 -11.57 -11.914 1 97.19 65 GLY B O 1
ATOM 2412 N N . ARG B 1 66 ? 15.492 -11.766 -9.711 1 98 66 ARG B N 1
ATOM 2413 C CA . ARG B 1 66 ? 16.672 -12.617 -9.844 1 98 66 ARG B CA 1
ATOM 2414 C C . ARG B 1 66 ? 16.359 -14.062 -9.469 1 98 66 ARG B C 1
ATOM 2416 O O . ARG B 1 66 ? 15.578 -14.312 -8.539 1 98 66 ARG B O 1
ATOM 2423 N N . PRO B 1 67 ? 16.953 -14.984 -10.164 1 98.62 67 PRO B N 1
ATOM 2424 C CA . PRO B 1 67 ? 16.75 -16.391 -9.797 1 98.62 67 PRO B CA 1
ATOM 2425 C C . PRO B 1 67 ? 17.359 -16.734 -8.438 1 98.62 67 PRO B C 1
ATOM 2427 O O . PRO B 1 67 ? 18.188 -15.992 -7.926 1 98.62 67 PRO B O 1
ATOM 2430 N N . VAL B 1 68 ? 16.797 -17.781 -7.879 1 98.75 68 VAL B N 1
ATOM 2431 C CA . VAL B 1 68 ? 17.375 -18.344 -6.668 1 98.75 68 VAL B CA 1
ATOM 2432 C C . VAL B 1 68 ? 18.641 -19.125 -7.02 1 98.75 68 VAL B C 1
ATOM 2434 O O . VAL B 1 68 ? 19.625 -19.078 -6.285 1 98.75 68 VAL B O 1
ATOM 2437 N N . SER B 1 69 ? 18.594 -19.844 -8.125 1 98.5 69 SER B N 1
ATOM 2438 C CA . SER B 1 69 ? 19.75 -20.594 -8.602 1 98.5 69 SER B CA 1
ATOM 2439 C C . SER B 1 69 ? 20.781 -19.656 -9.219 1 98.5 69 SER B C 1
ATOM 2441 O O . SER B 1 69 ? 20.516 -18.469 -9.43 1 98.5 69 SER B O 1
ATOM 2443 N N . ASP B 1 70 ? 22.016 -20.234 -9.422 1 98.38 70 ASP B N 1
ATOM 2444 C CA . ASP B 1 70 ? 23.062 -19.5 -10.133 1 98.38 70 ASP B CA 1
ATOM 2445 C C . ASP B 1 70 ? 22.625 -19.172 -11.562 1 98.38 70 ASP B C 1
ATOM 2447 O O . ASP B 1 70 ? 22.375 -20.078 -12.359 1 98.38 70 ASP B O 1
ATOM 2451 N N . PRO B 1 71 ? 22.578 -17.906 -11.82 1 98.5 71 PRO B N 1
ATOM 2452 C CA . PRO B 1 71 ? 22.141 -17.516 -13.164 1 98.5 71 PRO B CA 1
ATOM 2453 C C . PRO B 1 71 ? 22.984 -18.156 -14.266 1 98.5 71 PRO B C 1
ATOM 2455 O O . PRO B 1 71 ? 22.484 -18.391 -15.367 1 98.5 71 PRO B O 1
ATOM 2458 N N . ALA B 1 72 ? 24.203 -18.469 -14.008 1 98.25 72 ALA B N 1
ATOM 2459 C CA . ALA B 1 72 ? 25.094 -19.062 -14.992 1 98.25 72 ALA B CA 1
ATOM 2460 C C . ALA B 1 72 ? 24.625 -20.469 -15.383 1 98.25 72 ALA B C 1
ATOM 2462 O O . ALA B 1 72 ? 24.969 -20.969 -16.453 1 98.25 72 ALA B O 1
ATOM 2463 N N . LEU B 1 73 ? 23.859 -21.078 -14.555 1 98.62 73 LEU B N 1
ATOM 2464 C CA . LEU B 1 73 ? 23.406 -22.453 -14.781 1 98.62 73 LEU B CA 1
ATOM 2465 C C . LEU B 1 73 ? 22.062 -22.469 -15.516 1 98.62 73 LEU B C 1
ATOM 2467 O O . LEU B 1 73 ? 21.594 -23.531 -15.93 1 98.62 73 LEU B O 1
ATOM 2471 N N . ILE B 1 74 ? 21.438 -21.266 -15.68 1 98.69 74 ILE B N 1
ATOM 2472 C CA . ILE B 1 74 ? 20.141 -21.234 -16.312 1 98.69 74 ILE B CA 1
ATOM 2473 C C . ILE B 1 74 ? 20.094 -20.109 -17.359 1 98.69 74 ILE B C 1
ATOM 2475 O O . ILE B 1 74 ? 19.188 -19.281 -17.359 1 98.69 74 ILE B O 1
ATOM 2479 N N . PRO B 1 75 ? 20.984 -20.109 -18.281 1 98.38 75 PRO B N 1
ATOM 2480 C CA . PRO B 1 75 ? 21.141 -19 -19.219 1 98.38 75 PRO B CA 1
ATOM 2481 C C . PRO B 1 75 ? 19.938 -18.812 -20.141 1 98.38 75 PRO B C 1
ATOM 2483 O O . PRO B 1 75 ? 19.734 -17.734 -20.688 1 98.38 75 PRO B O 1
ATOM 2486 N N . SER B 1 76 ? 19.141 -19.781 -20.359 1 98.31 76 SER B N 1
ATOM 2487 C CA . SER B 1 76 ? 18 -19.641 -21.25 1 98.31 76 SER B CA 1
ATOM 2488 C C . SER B 1 76 ? 16.953 -18.703 -20.656 1 98.31 76 SER B C 1
ATOM 2490 O O . SER B 1 76 ? 16.125 -18.156 -21.375 1 98.31 76 SER B O 1
ATOM 2492 N N . MET B 1 77 ? 16.969 -18.484 -19.312 1 98.25 77 MET B N 1
ATOM 2493 C CA . MET B 1 77 ? 15.867 -17.812 -18.625 1 98.25 77 MET B CA 1
ATOM 2494 C C . MET B 1 77 ? 16.312 -16.453 -18.094 1 98.25 77 MET B C 1
ATOM 2496 O O . MET B 1 77 ? 15.5 -15.695 -17.547 1 98.25 77 MET B O 1
ATOM 2500 N N . VAL B 1 78 ? 17.594 -16.125 -18.234 1 98.56 78 VAL B N 1
ATOM 2501 C CA . VAL B 1 78 ? 18.078 -14.891 -17.625 1 98.56 78 VAL B CA 1
ATOM 2502 C C . VAL B 1 78 ? 18.688 -13.992 -18.703 1 98.56 78 VAL B C 1
ATOM 2504 O O . VAL B 1 78 ? 19.062 -14.461 -19.781 1 98.56 78 VAL B O 1
ATOM 2507 N N . ASP B 1 79 ? 18.688 -12.719 -18.484 1 97.81 79 ASP B N 1
ATOM 2508 C CA . ASP B 1 79 ? 19.297 -11.758 -19.406 1 97.81 79 ASP B CA 1
ATOM 2509 C C . ASP B 1 79 ? 20.766 -11.539 -19.062 1 97.81 79 ASP B C 1
ATOM 2511 O O . ASP B 1 79 ? 21.359 -12.297 -18.281 1 97.81 79 ASP B O 1
ATOM 2515 N N . GLU B 1 80 ? 21.438 -10.562 -19.641 1 97.25 80 GLU B N 1
ATOM 2516 C CA . GLU B 1 80 ? 22.875 -10.328 -19.516 1 97.25 80 GLU B CA 1
ATOM 2517 C C . GLU B 1 80 ? 23.234 -9.906 -18.094 1 97.25 80 GLU B C 1
ATOM 2519 O O . GLU B 1 80 ? 24.391 -10.062 -17.672 1 97.25 80 GLU B O 1
ATOM 2524 N N . THR B 1 81 ? 22.281 -9.445 -17.328 1 97.25 81 THR B N 1
ATOM 2525 C CA . THR B 1 81 ? 22.547 -8.969 -15.984 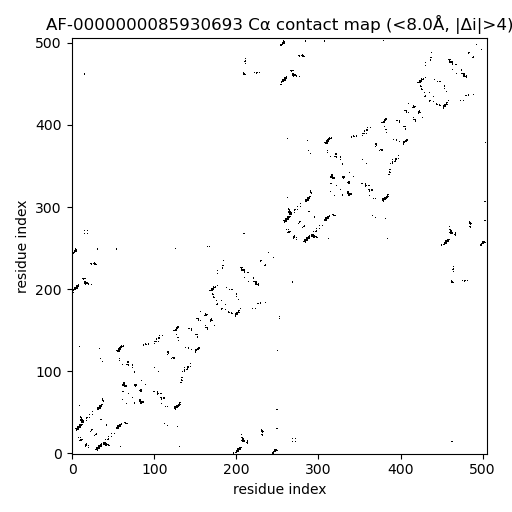1 97.25 81 THR B CA 1
ATOM 2526 C C . THR B 1 81 ? 22.312 -10.078 -14.961 1 97.25 81 THR B C 1
ATOM 2528 O O . THR B 1 81 ? 22.516 -9.883 -13.766 1 97.25 81 THR B O 1
ATOM 2531 N N . GLY B 1 82 ? 21.812 -11.188 -15.422 1 98.12 82 GLY B N 1
ATOM 2532 C CA . GLY B 1 82 ? 21.547 -12.305 -14.531 1 98.12 82 GLY B CA 1
ATOM 2533 C C . GLY B 1 82 ? 20.141 -12.281 -13.953 1 98.12 82 GLY B C 1
ATOM 2534 O O . GLY B 1 82 ? 19.812 -13.078 -13.07 1 98.12 82 GLY B O 1
ATOM 2535 N N . CYS B 1 83 ? 19.344 -11.344 -14.406 1 98.25 83 CYS B N 1
ATOM 2536 C CA . CYS B 1 83 ? 17.938 -11.281 -13.992 1 98.25 83 CYS B CA 1
ATOM 2537 C C . CYS B 1 83 ? 17.062 -12.07 -14.953 1 98.25 83 CYS B C 1
ATOM 2539 O O . CYS B 1 83 ? 17.422 -12.289 -16.109 1 98.25 83 CYS B O 1
ATOM 2541 N N . PHE B 1 84 ? 15.914 -12.523 -14.5 1 98.44 84 PHE B N 1
ATOM 2542 C CA . PHE B 1 84 ? 14.969 -13.234 -15.352 1 98.44 84 PHE B CA 1
ATOM 2543 C C . PHE B 1 84 ? 14.555 -12.375 -16.531 1 98.44 84 PHE B C 1
ATOM 2545 O O . PHE B 1 84 ? 14.367 -11.164 -16.391 1 98.44 84 PHE B O 1
ATOM 2552 N N . LYS B 1 85 ? 14.391 -13.07 -17.672 1 97.56 85 LYS B N 1
ATOM 2553 C CA . LYS B 1 85 ? 13.727 -12.414 -18.797 1 97.56 85 LYS B CA 1
ATOM 2554 C C . LYS B 1 85 ? 12.289 -12.062 -18.438 1 97.56 85 LYS B C 1
ATOM 2556 O O . LYS B 1 85 ? 11.609 -12.812 -17.75 1 97.56 85 LYS B O 1
ATOM 2561 N N . SER B 1 86 ? 11.805 -10.977 -18.906 1 95.06 86 SER B N 1
ATOM 2562 C CA . SER B 1 86 ? 10.469 -10.508 -18.562 1 95.06 86 SER B CA 1
ATOM 2563 C C . SER B 1 86 ? 9.391 -11.367 -19.219 1 95.06 86 SER B C 1
ATOM 2565 O O . SER B 1 86 ? 9.656 -12.062 -20.188 1 95.06 86 SER B O 1
ATOM 2567 N N . SER B 1 87 ? 8.211 -11.266 -18.672 1 93.56 87 SER B N 1
ATOM 2568 C CA . SER B 1 87 ? 7.082 -12.008 -19.219 1 93.56 87 SER B CA 1
ATOM 2569 C C . SER B 1 87 ? 6.812 -11.617 -20.656 1 93.56 87 SER B C 1
ATOM 2571 O O . SER B 1 87 ? 6.328 -12.438 -21.453 1 93.56 87 SER B O 1
ATOM 2573 N N . ARG B 1 88 ? 7.094 -10.445 -21.047 1 92.12 88 ARG B N 1
ATOM 2574 C CA . ARG B 1 88 ? 6.922 -9.977 -22.406 1 92.12 88 ARG B CA 1
ATOM 2575 C C . ARG B 1 88 ? 7.75 -10.805 -23.391 1 92.12 88 ARG B C 1
ATOM 2577 O O . ARG B 1 88 ? 7.305 -11.102 -24.5 1 92.12 88 ARG B O 1
ATOM 2584 N N . VAL B 1 89 ? 8.938 -11.148 -22.938 1 95.44 89 VAL B N 1
ATOM 2585 C CA . VAL B 1 89 ? 9.844 -11.938 -23.75 1 95.44 89 VAL B CA 1
ATOM 2586 C C . VAL B 1 89 ? 9.25 -13.32 -24 1 95.44 89 VAL B C 1
ATOM 2588 O O . VAL B 1 89 ? 9.266 -13.82 -25.125 1 95.44 89 VAL B O 1
ATOM 2591 N N . TYR B 1 90 ? 8.742 -13.898 -22.984 1 95.31 90 TYR B N 1
ATOM 2592 C CA . TYR B 1 90 ? 8.125 -15.211 -23.078 1 95.31 90 TYR B CA 1
ATOM 2593 C C . TYR B 1 90 ? 6.898 -15.172 -23.984 1 95.31 90 TYR B C 1
ATOM 2595 O O . TYR B 1 90 ? 6.711 -16.047 -24.828 1 95.31 90 TYR B O 1
ATOM 2603 N N . ARG B 1 91 ? 6.105 -14.148 -23.781 1 92.75 91 ARG B N 1
ATOM 2604 C CA . ARG B 1 91 ? 4.895 -14.016 -24.594 1 92.75 91 ARG B CA 1
ATOM 2605 C C . ARG B 1 91 ? 5.234 -13.836 -26.062 1 92.75 91 ARG B C 1
ATOM 2607 O O . ARG B 1 91 ? 4.566 -14.391 -26.938 1 92.75 91 ARG B O 1
ATOM 2614 N N . ALA B 1 92 ? 6.219 -13.023 -26.359 1 95.06 92 ALA B N 1
ATOM 2615 C CA . ALA B 1 92 ? 6.652 -12.789 -27.734 1 95.06 92 ALA B CA 1
ATOM 2616 C C . ALA B 1 92 ? 7.125 -14.086 -28.391 1 95.06 92 ALA B C 1
ATOM 2618 O O . ALA B 1 92 ? 6.805 -14.352 -29.547 1 95.06 92 ALA B O 1
ATOM 2619 N N . ALA B 1 93 ? 7.898 -14.844 -27.688 1 95.44 93 ALA B N 1
ATOM 2620 C CA . ALA B 1 93 ? 8.375 -16.125 -28.188 1 95.44 93 ALA B CA 1
ATOM 2621 C C . ALA B 1 93 ? 7.219 -17.078 -28.438 1 95.44 93 ALA B C 1
ATOM 2623 O O . ALA B 1 93 ? 7.152 -17.734 -29.484 1 95.44 93 ALA B O 1
ATOM 2624 N N . HIS B 1 94 ? 6.371 -17.109 -27.516 1 93 94 HIS B N 1
ATOM 2625 C CA . HIS B 1 94 ? 5.211 -18 -27.625 1 93 94 HIS B CA 1
ATOM 2626 C C . HIS B 1 94 ? 4.371 -17.656 -28.844 1 93 94 HIS B C 1
ATOM 2628 O O . HIS B 1 94 ? 3.857 -18.547 -29.516 1 93 94 HIS B O 1
ATOM 2634 N N . ALA B 1 95 ? 4.172 -16.422 -29.047 1 93.38 95 ALA B N 1
ATOM 2635 C CA . ALA B 1 95 ? 3.396 -15.961 -30.203 1 93.38 95 ALA B CA 1
ATOM 2636 C C . ALA B 1 95 ? 4.008 -16.453 -31.5 1 93.38 95 ALA B C 1
ATOM 2638 O O . ALA B 1 95 ? 3.303 -16.609 -32.5 1 93.38 95 ALA B O 1
ATOM 2639 N N . LYS B 1 96 ? 5.305 -16.688 -31.516 1 96.44 96 LYS B N 1
ATOM 2640 C CA . LYS B 1 96 ? 6.012 -17.188 -32.688 1 96.44 96 LYS B CA 1
ATOM 2641 C C . LYS B 1 96 ? 6.098 -18.719 -32.688 1 96.44 96 LYS B C 1
ATOM 2643 O O . LYS B 1 96 ? 6.746 -19.312 -33.531 1 96.44 96 LYS B O 1
ATOM 2648 N N . GLY B 1 97 ? 5.477 -19.25 -31.641 1 93.75 97 GLY B N 1
ATOM 2649 C CA . GLY B 1 97 ? 5.508 -20.703 -31.531 1 93.75 97 GLY B CA 1
ATOM 2650 C C . GLY B 1 97 ? 6.824 -21.234 -31 1 93.75 97 GLY B C 1
ATOM 2651 O O . GLY B 1 97 ? 7.195 -22.375 -31.266 1 93.75 97 GLY B O 1
ATOM 2652 N N . GLU B 1 98 ? 7.516 -20.391 -30.297 1 95.56 98 GLU B N 1
ATOM 2653 C CA . GLU B 1 98 ? 8.828 -20.75 -29.766 1 95.56 98 GLU B CA 1
ATOM 2654 C C . GLU B 1 98 ? 8.797 -20.844 -28.25 1 95.56 98 GLU B C 1
ATOM 2656 O O . GLU B 1 98 ? 7.973 -20.203 -27.594 1 95.56 98 GLU B O 1
ATOM 2661 N N . ASP B 1 99 ? 9.57 -21.734 -27.703 1 96.38 99 ASP B N 1
ATOM 2662 C CA . ASP B 1 99 ? 9.852 -21.859 -26.281 1 96.38 99 ASP B CA 1
ATOM 2663 C C . ASP B 1 99 ? 11.352 -22.031 -26.031 1 96.38 99 ASP B C 1
ATOM 2665 O O . ASP B 1 99 ? 11.914 -23.094 -26.297 1 96.38 99 ASP B O 1
ATOM 2669 N N . PHE B 1 100 ? 11.898 -21.016 -25.5 1 97.06 100 PHE B N 1
ATOM 2670 C CA . PHE B 1 100 ? 13.352 -20.984 -25.406 1 97.06 100 PHE B CA 1
ATOM 2671 C C . PHE B 1 100 ? 13.812 -21.547 -24.062 1 97.06 100 PHE B C 1
ATOM 2673 O O . PHE B 1 100 ? 15.016 -21.672 -23.828 1 97.06 100 PHE B O 1
ATOM 2680 N N . VAL B 1 101 ? 12.875 -21.891 -23.234 1 97.69 101 VAL B N 1
ATOM 2681 C CA . VAL B 1 101 ? 13.211 -22.406 -21.906 1 97.69 101 VAL B CA 1
ATOM 2682 C C . VAL B 1 101 ? 13.781 -23.812 -22.016 1 97.69 101 VAL B C 1
ATOM 2684 O O . VAL B 1 101 ? 13.234 -24.656 -22.734 1 97.69 101 VAL B O 1
ATOM 2687 N N . GLN B 1 102 ? 14.852 -24.062 -21.375 1 98.44 102 GLN B N 1
ATOM 2688 C CA . GLN B 1 102 ? 15.43 -25.391 -21.297 1 98.44 102 GLN B CA 1
ATOM 2689 C C . GLN B 1 102 ? 14.906 -26.156 -20.094 1 98.44 102 GLN B C 1
ATOM 2691 O O . GLN B 1 102 ? 14.93 -25.641 -18.969 1 98.44 102 GLN B O 1
ATOM 2696 N N . LEU B 1 103 ? 14.5 -27.391 -20.312 1 98.19 103 LEU B N 1
ATOM 2697 C CA . LEU B 1 103 ? 13.812 -28.188 -19.297 1 98.19 103 LEU B CA 1
ATOM 2698 C C . LEU B 1 103 ? 14.672 -28.344 -18.047 1 98.19 103 LEU B C 1
ATOM 2700 O O . LEU B 1 103 ? 14.203 -28.109 -16.938 1 98.19 103 LEU B O 1
ATOM 2704 N N . GLU B 1 104 ? 15.906 -28.688 -18.234 1 98.69 104 GLU B N 1
ATOM 2705 C CA . GLU B 1 104 ? 16.781 -28.938 -17.094 1 98.69 104 GLU B CA 1
ATOM 2706 C C . GLU B 1 104 ? 17.016 -27.672 -16.281 1 98.69 104 GLU B C 1
ATOM 2708 O O . GLU B 1 104 ? 17.109 -27.719 -15.047 1 98.69 104 GLU B O 1
ATOM 2713 N N . GLU B 1 105 ? 17.062 -26.531 -16.953 1 98.75 105 GLU B N 1
ATOM 2714 C CA . GLU B 1 105 ? 17.219 -25.25 -16.281 1 98.75 105 GLU B CA 1
ATOM 2715 C C . GLU B 1 105 ? 15.984 -24.891 -15.469 1 98.75 105 GLU B C 1
ATOM 2717 O O . GLU B 1 105 ? 16.094 -24.438 -14.328 1 98.75 105 GLU B O 1
ATOM 2722 N N . ALA B 1 106 ? 14.867 -25.125 -16.047 1 98.25 106 ALA B N 1
ATOM 2723 C CA . ALA B 1 106 ? 13.609 -24.828 -15.367 1 98.25 106 ALA B CA 1
ATOM 2724 C C . ALA B 1 106 ? 13.43 -25.719 -14.141 1 98.25 106 ALA B C 1
ATOM 2726 O O . ALA B 1 106 ? 12.922 -25.281 -13.109 1 98.25 106 ALA B O 1
ATOM 2727 N N . ILE B 1 107 ? 13.805 -27 -14.281 1 98.62 107 ILE B N 1
ATOM 2728 C CA . ILE B 1 107 ? 13.75 -27.922 -13.141 1 98.62 107 ILE B CA 1
ATOM 2729 C C . ILE B 1 107 ? 14.664 -27.406 -12.031 1 98.62 107 ILE B C 1
ATOM 2731 O O . ILE B 1 107 ? 14.266 -27.359 -10.867 1 98.62 107 ILE B O 1
ATOM 2735 N N . LEU B 1 108 ? 15.859 -27 -12.445 1 98.81 108 LEU B N 1
ATOM 2736 C CA . LEU B 1 108 ? 16.844 -26.516 -11.492 1 98.81 108 LEU B CA 1
ATOM 2737 C C . LEU B 1 108 ? 16.312 -25.312 -10.711 1 98.81 108 LEU B C 1
ATOM 2739 O O . LEU B 1 108 ? 16.391 -25.281 -9.484 1 98.81 108 LEU B O 1
ATOM 2743 N N . GLU B 1 109 ? 15.773 -24.344 -11.398 1 98.81 109 GLU B N 1
ATOM 2744 C CA . GLU B 1 109 ? 15.25 -23.141 -10.75 1 98.81 109 GLU B CA 1
ATOM 2745 C C . GLU B 1 109 ? 14.016 -23.453 -9.914 1 98.81 109 GLU B C 1
ATOM 2747 O O . GLU B 1 109 ? 13.852 -22.938 -8.812 1 98.81 109 GLU B O 1
ATOM 2752 N N . SER B 1 110 ? 13.133 -24.312 -10.422 1 98.19 110 SER B N 1
ATOM 2753 C CA . SER B 1 110 ? 11.945 -24.688 -9.672 1 98.19 110 SER B CA 1
ATOM 2754 C C . SER B 1 110 ? 12.32 -25.375 -8.359 1 98.19 110 SER B C 1
ATOM 2756 O O . SER B 1 110 ? 11.703 -25.125 -7.324 1 98.19 110 SER B O 1
ATOM 2758 N N . GLU B 1 111 ? 13.336 -26.234 -8.398 1 98.69 111 GLU B N 1
ATOM 2759 C CA . GLU B 1 111 ? 13.844 -26.906 -7.207 1 98.69 111 GLU B CA 1
ATOM 2760 C C . GLU B 1 111 ? 14.422 -25.906 -6.211 1 98.69 111 GLU B C 1
ATOM 2762 O O . GLU B 1 111 ? 14.18 -26.016 -5.004 1 98.69 111 GLU B O 1
ATOM 2767 N N . ALA B 1 112 ? 15.164 -24.984 -6.746 1 98.88 112 ALA B N 1
ATOM 2768 C CA . ALA B 1 112 ? 15.781 -23.984 -5.891 1 98.88 112 ALA B CA 1
ATOM 2769 C C . ALA B 1 112 ? 14.727 -23.141 -5.18 1 98.88 112 ALA B C 1
ATOM 2771 O O . ALA B 1 112 ? 14.844 -22.859 -3.986 1 98.88 112 ALA B O 1
ATOM 2772 N N . GLN B 1 113 ? 13.711 -22.734 -5.879 1 98.81 113 GLN B N 1
ATOM 2773 C CA . GLN B 1 113 ? 12.641 -21.953 -5.285 1 98.81 113 GLN B CA 1
ATOM 2774 C C . GLN B 1 113 ? 11.836 -22.766 -4.281 1 98.81 113 GLN B C 1
ATOM 2776 O O . GLN B 1 113 ? 11.375 -22.25 -3.268 1 98.81 113 GLN B O 1
ATOM 2781 N N . TYR B 1 114 ? 11.641 -24.094 -4.527 1 98.75 114 TYR B N 1
ATOM 2782 C CA . TYR B 1 114 ? 10.969 -24.969 -3.572 1 98.75 114 TYR B CA 1
ATOM 2783 C C . TYR B 1 114 ? 11.734 -25.031 -2.256 1 98.75 114 TYR B C 1
ATOM 2785 O O . TYR B 1 114 ? 11.141 -24.906 -1.181 1 98.75 114 TYR B O 1
ATOM 2793 N N . GLN B 1 115 ? 13.023 -25.203 -2.398 1 98.81 115 GLN B N 1
ATOM 2794 C CA . GLN B 1 115 ? 13.844 -25.234 -1.192 1 98.81 115 GLN B CA 1
ATOM 2795 C C . GLN B 1 115 ? 13.758 -23.906 -0.434 1 98.81 115 GLN B C 1
ATOM 2797 O O . GLN B 1 115 ? 13.68 -23.906 0.796 1 98.81 115 GLN B O 1
ATOM 2802 N N . LYS B 1 116 ? 13.805 -22.859 -1.176 1 98.81 116 LYS B N 1
ATOM 2803 C CA . LYS B 1 116 ? 13.695 -21.547 -0.544 1 98.81 116 LYS B CA 1
ATOM 2804 C C . LYS B 1 116 ? 12.344 -21.391 0.151 1 98.81 116 LYS B C 1
ATOM 2806 O O . LYS B 1 116 ? 12.266 -20.812 1.235 1 98.81 116 LYS B O 1
ATOM 2811 N N . PHE B 1 117 ? 11.297 -21.844 -0.481 1 98.88 117 PHE B N 1
ATOM 2812 C CA . PHE B 1 117 ? 9.977 -21.844 0.152 1 98.88 117 PHE B CA 1
ATOM 2813 C C . PHE B 1 117 ? 10.016 -22.578 1.479 1 98.88 117 PHE B C 1
ATOM 2815 O O . PHE B 1 117 ? 9.523 -22.078 2.49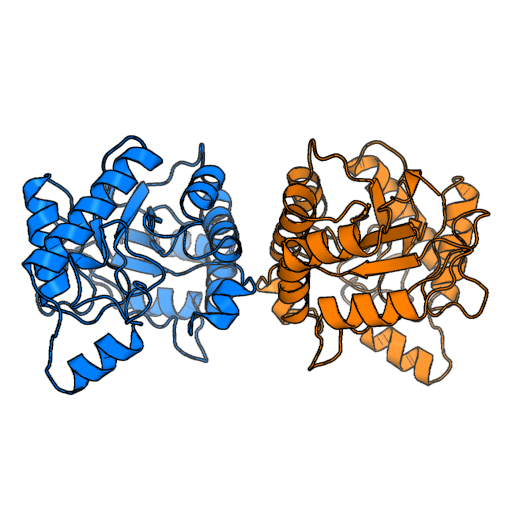4 1 98.88 117 PHE B O 1
ATOM 2822 N N . LEU B 1 118 ? 10.57 -23.75 1.478 1 98.75 118 LEU B N 1
ATOM 2823 C CA . LEU B 1 118 ? 10.68 -24.562 2.686 1 98.75 118 LEU B CA 1
ATOM 2824 C C . LEU B 1 118 ? 11.422 -23.797 3.781 1 98.75 118 LEU B C 1
ATOM 2826 O O . LEU B 1 118 ? 11.016 -23.828 4.945 1 98.75 118 LEU B O 1
ATOM 2830 N N . ASP B 1 119 ? 12.453 -23.172 3.412 1 98.69 119 ASP B N 1
ATOM 2831 C CA . ASP B 1 119 ? 13.266 -22.422 4.375 1 98.69 119 ASP B CA 1
ATOM 2832 C C . ASP B 1 119 ? 12.469 -21.266 4.977 1 98.69 119 ASP B C 1
ATOM 2834 O O . ASP B 1 119 ? 12.586 -20.984 6.172 1 98.69 119 ASP B O 1
ATOM 2838 N N . LEU B 1 120 ? 11.703 -20.609 4.164 1 98.62 120 LEU B N 1
ATOM 2839 C CA . LEU B 1 120 ? 10.969 -19.406 4.586 1 98.62 120 LEU B CA 1
ATOM 2840 C C . LEU B 1 120 ? 9.758 -19.781 5.434 1 98.62 120 LEU B C 1
ATOM 2842 O O . LEU B 1 120 ? 9.453 -19.109 6.418 1 98.62 120 LEU B O 1
ATOM 2846 N N . VAL B 1 121 ? 9.086 -20.797 5.012 1 98.31 121 VAL B N 1
ATOM 2847 C CA . VAL B 1 121 ? 7.773 -21.094 5.578 1 98.31 121 VAL B CA 1
ATOM 2848 C C . VAL B 1 121 ? 7.902 -22.172 6.645 1 98.31 121 VAL B C 1
ATOM 2850 O O . VAL B 1 121 ? 7.133 -22.203 7.609 1 98.31 121 VAL B O 1
ATOM 2853 N N . GLY B 1 122 ? 8.852 -23.109 6.441 1 98 122 GLY B N 1
ATOM 2854 C CA . GLY B 1 122 ? 9.094 -24.156 7.422 1 98 122 GLY B CA 1
ATOM 2855 C C . GLY B 1 122 ? 8.297 -25.422 7.164 1 98 122 GLY B C 1
ATOM 2856 O O . GLY B 1 122 ? 8.367 -26.375 7.945 1 98 122 GLY B O 1
ATOM 2857 N N . GLU B 1 123 ? 7.492 -25.484 6.113 1 97.62 123 GLU B N 1
ATOM 2858 C CA . GLU B 1 123 ? 6.723 -26.656 5.695 1 97.62 123 GLU B CA 1
ATOM 2859 C C . GLU B 1 123 ? 6.48 -26.641 4.188 1 97.62 123 GLU B C 1
ATOM 2861 O O . GLU B 1 123 ? 6.727 -25.641 3.521 1 97.62 123 GLU B O 1
ATOM 2866 N N . LYS B 1 124 ? 6.023 -27.75 3.621 1 98.12 124 LYS B N 1
ATOM 2867 C CA . LYS B 1 124 ? 5.727 -27.859 2.195 1 98.12 124 LYS B CA 1
ATOM 2868 C C . LYS B 1 124 ? 4.555 -26.953 1.809 1 98.12 124 LYS B C 1
ATOM 2870 O O . LYS B 1 124 ? 3.654 -26.719 2.615 1 98.12 124 LYS B O 1
ATOM 2875 N N . PRO B 1 125 ? 4.59 -26.422 0.635 1 98.25 125 PRO B N 1
ATOM 2876 C CA . PRO B 1 125 ? 3.422 -25.656 0.184 1 98.25 125 PRO B CA 1
ATOM 2877 C C . PRO B 1 125 ? 2.164 -26.516 0.072 1 98.25 125 PRO B C 1
ATOM 2879 O O . PRO B 1 125 ? 2.24 -27.688 -0.323 1 98.25 125 PRO B O 1
ATOM 2882 N N . HIS B 1 126 ? 1.093 -25.891 0.388 1 97.31 126 HIS B N 1
ATOM 2883 C CA . HIS B 1 126 ? -0.184 -26.594 0.331 1 97.31 126 HIS B CA 1
ATOM 2884 C C . HIS B 1 126 ? -0.651 -26.781 -1.109 1 97.31 126 HIS B C 1
ATOM 2886 O O . HIS B 1 126 ? -1.503 -27.625 -1.39 1 97.31 126 HIS B O 1
ATOM 2892 N N . TYR B 1 127 ? -0.161 -26.047 -2.004 1 95.44 127 TYR B N 1
ATOM 2893 C CA . TYR B 1 127 ? -0.3 -26.203 -3.447 1 95.44 127 TYR B CA 1
ATOM 2894 C C . TYR B 1 127 ? 0.895 -25.609 -4.18 1 95.44 127 TYR B C 1
ATOM 2896 O O . TYR B 1 127 ? 1.657 -24.828 -3.607 1 95.44 127 TYR B O 1
ATOM 2904 N N . PHE B 1 128 ? 1.088 -26 -5.41 1 95.69 128 PHE B N 1
ATOM 2905 C CA . PHE B 1 128 ? 2.289 -25.672 -6.168 1 95.69 128 PHE B CA 1
ATOM 2906 C C . PHE B 1 128 ? 1.93 -25.188 -7.566 1 95.69 128 PHE B C 1
ATOM 2908 O O . PHE B 1 128 ? 1.446 -25.953 -8.398 1 95.69 128 PHE B O 1
ATOM 2915 N N . GLY B 1 129 ? 2.082 -23.844 -7.758 1 92.19 129 GLY B N 1
ATOM 2916 C CA . GLY B 1 129 ? 1.726 -23.25 -9.039 1 92.19 129 GLY B CA 1
ATOM 2917 C C . GLY B 1 129 ? 2.781 -22.297 -9.57 1 92.19 129 GLY B C 1
ATOM 2918 O O . GLY B 1 129 ? 3.82 -22.109 -8.938 1 92.19 129 GLY B O 1
ATOM 2919 N N . GLY B 1 130 ? 2.496 -21.812 -10.773 1 91.62 130 GLY B N 1
ATOM 2920 C CA . GLY B 1 130 ? 3.459 -20.953 -11.43 1 91.62 130 GLY B CA 1
ATOM 2921 C C . GLY B 1 130 ? 2.92 -19.562 -11.695 1 91.62 130 GLY B C 1
ATOM 2922 O O . GLY B 1 130 ? 1.704 -19.359 -11.742 1 91.62 130 GLY B O 1
ATOM 2923 N N . HIS B 1 131 ? 3.9 -18.641 -11.906 1 89.12 131 HIS B N 1
ATOM 2924 C CA . HIS B 1 131 ? 3.609 -17.234 -12.18 1 89.12 131 HIS B CA 1
ATOM 2925 C C . HIS B 1 131 ? 3.674 -16.953 -13.68 1 89.12 131 HIS B C 1
ATOM 2927 O O . HIS B 1 131 ? 4.68 -17.234 -14.328 1 89.12 131 HIS B O 1
ATOM 2933 N N . ALA B 1 132 ? 2.822 -16.281 -14.312 1 72.94 132 ALA B N 1
ATOM 2934 C CA . ALA B 1 132 ? 2.557 -15.531 -15.531 1 72.94 132 ALA B CA 1
ATOM 2935 C C . ALA B 1 132 ? 3.562 -15.891 -16.625 1 72.94 132 ALA B C 1
ATOM 2937 O O . ALA B 1 132 ? 4.188 -15 -17.219 1 72.94 132 ALA B O 1
ATOM 2938 N N . VAL B 1 133 ? 3.834 -17.078 -17.016 1 77.75 133 VAL B N 1
ATOM 2939 C CA . VAL B 1 133 ? 4.789 -17.375 -18.078 1 77.75 133 VAL B CA 1
ATOM 2940 C C . VAL B 1 133 ? 4.148 -18.328 -19.094 1 77.75 133 VAL B C 1
ATOM 2942 O O . VAL B 1 133 ? 3.531 -19.328 -18.719 1 77.75 133 VAL B O 1
ATOM 2945 N N . ALA B 1 134 ? 4.258 -17.891 -20.281 1 82.56 134 ALA B N 1
ATOM 2946 C CA . ALA B 1 134 ? 3.805 -18.734 -21.391 1 82.56 134 ALA B CA 1
ATOM 2947 C C . ALA B 1 134 ? 4.91 -19.672 -21.859 1 82.56 134 ALA B C 1
ATOM 2949 O O . ALA B 1 134 ? 5.559 -19.438 -22.875 1 82.56 134 ALA B O 1
ATOM 2950 N N . SER B 1 135 ? 5.16 -20.688 -21.172 1 91.75 135 SER B N 1
ATOM 2951 C CA . SER B 1 135 ? 6.188 -21.688 -21.5 1 91.75 135 SER B CA 1
ATOM 2952 C C . SER B 1 135 ? 5.742 -23.078 -21.094 1 91.75 135 SER B C 1
ATOM 2954 O O . SER B 1 135 ? 5.645 -23.406 -19.906 1 91.75 135 SER B O 1
ATOM 2956 N N . GLU B 1 136 ? 5.523 -23.906 -22.062 1 90.75 136 GLU B N 1
ATOM 2957 C CA . GLU B 1 136 ? 5.156 -25.297 -21.812 1 90.75 136 GLU B CA 1
ATOM 2958 C C . GLU B 1 136 ? 6.293 -26.062 -21.141 1 90.75 136 GLU B C 1
ATOM 2960 O O . GLU B 1 136 ? 6.055 -26.938 -20.312 1 90.75 136 GLU B O 1
ATOM 2965 N N . THR B 1 137 ? 7.48 -25.688 -21.531 1 94.56 137 THR B N 1
ATOM 2966 C CA . THR B 1 137 ? 8.648 -26.328 -20.938 1 94.56 137 THR B CA 1
ATOM 2967 C C . THR B 1 137 ? 8.719 -26.047 -19.438 1 94.56 137 THR B C 1
ATOM 2969 O O . THR B 1 137 ? 9.039 -26.922 -18.656 1 94.56 137 THR B O 1
ATOM 2972 N N . PHE B 1 138 ? 8.391 -24.844 -19.094 1 94.88 138 PHE B N 1
ATOM 2973 C CA . PHE B 1 138 ? 8.359 -24.469 -17.688 1 94.88 138 PHE B CA 1
ATOM 2974 C C . PHE B 1 138 ? 7.297 -25.266 -16.938 1 94.88 138 PHE B C 1
ATOM 2976 O O . PHE B 1 138 ? 7.547 -25.766 -15.836 1 94.88 138 PHE B O 1
ATOM 2983 N N . PHE B 1 139 ? 6.152 -25.453 -17.5 1 90.5 139 PHE B N 1
ATOM 2984 C CA . PHE B 1 139 ? 5.07 -26.203 -16.875 1 90.5 139 PHE B CA 1
ATOM 2985 C C . PHE B 1 139 ? 5.469 -27.656 -16.672 1 90.5 139 PHE B C 1
ATOM 2987 O O . PHE B 1 139 ? 5.172 -28.25 -15.633 1 90.5 139 PHE B O 1
ATOM 2994 N N . GLN B 1 140 ? 6.121 -28.188 -17.656 1 93.25 140 GLN B N 1
ATOM 2995 C CA . GLN B 1 140 ? 6.621 -29.547 -17.547 1 93.25 140 GLN B CA 1
ATOM 2996 C C . GLN B 1 140 ? 7.621 -29.672 -16.406 1 93.25 140 GLN B C 1
ATOM 2998 O O . GLN B 1 140 ? 7.578 -30.641 -15.633 1 93.25 140 GLN B O 1
ATOM 3003 N N . ALA B 1 141 ? 8.508 -28.734 -16.297 1 95.94 141 ALA B N 1
ATOM 3004 C CA . ALA B 1 141 ? 9.5 -28.719 -15.227 1 95.94 141 ALA B CA 1
ATOM 3005 C C . ALA B 1 141 ? 8.828 -28.688 -13.859 1 95.94 141 ALA B C 1
ATOM 3007 O O . ALA B 1 141 ? 9.219 -29.422 -12.945 1 95.94 141 ALA B O 1
ATOM 3008 N N . MET B 1 142 ? 7.816 -27.844 -13.727 1 94.19 142 MET B N 1
ATOM 3009 C CA . MET B 1 142 ? 7.094 -27.719 -12.461 1 94.19 142 MET B CA 1
ATOM 3010 C C . MET B 1 142 ? 6.41 -29.031 -12.094 1 94.19 142 MET B C 1
ATOM 3012 O O . MET B 1 142 ? 6.398 -29.422 -10.93 1 94.19 142 MET B O 1
ATOM 3016 N N . GLU B 1 143 ? 5.828 -29.672 -13.07 1 92.06 143 GLU B N 1
ATOM 3017 C CA . GLU B 1 143 ? 5.18 -30.953 -12.836 1 92.06 143 GLU B CA 1
ATOM 3018 C C . GLU B 1 143 ? 6.18 -32 -12.344 1 92.06 143 GLU B C 1
ATOM 3020 O O . GLU B 1 143 ? 5.883 -32.781 -11.43 1 92.06 143 GLU B O 1
ATOM 3025 N N . ILE B 1 144 ? 7.316 -32.031 -12.969 1 96.62 144 ILE B N 1
ATOM 3026 C CA . ILE B 1 144 ? 8.367 -32.969 -12.594 1 96.62 144 ILE B CA 1
ATOM 3027 C C . ILE B 1 144 ? 8.781 -32.719 -11.141 1 96.62 144 ILE B C 1
ATOM 3029 O O . ILE B 1 144 ? 8.867 -33.656 -10.352 1 96.62 144 ILE B O 1
ATOM 3033 N N . VAL B 1 145 ? 8.992 -31.469 -10.797 1 97.56 145 VAL B N 1
ATOM 3034 C CA . VAL B 1 145 ? 9.406 -31.109 -9.445 1 97.56 145 VAL B CA 1
ATOM 3035 C C . VAL B 1 145 ? 8.289 -31.453 -8.461 1 97.56 145 VAL B C 1
ATOM 3037 O O . VAL B 1 145 ? 8.555 -31.984 -7.375 1 97.56 145 VAL B O 1
ATOM 3040 N N . ALA B 1 146 ? 7.047 -31.172 -8.797 1 95.5 146 ALA B N 1
ATOM 3041 C CA . ALA B 1 146 ? 5.91 -31.5 -7.941 1 95.5 146 ALA B CA 1
ATOM 3042 C C . ALA B 1 146 ? 5.848 -33 -7.66 1 95.5 146 ALA B C 1
ATOM 3044 O O . ALA B 1 146 ? 5.629 -33.406 -6.52 1 95.5 146 ALA B O 1
ATOM 3045 N N . ASP B 1 147 ? 6.062 -33.781 -8.664 1 94.94 147 ASP B N 1
ATOM 3046 C CA . ASP B 1 147 ? 6.031 -35.25 -8.531 1 94.94 147 ASP B CA 1
ATOM 3047 C C . ASP B 1 147 ? 7.164 -35.719 -7.629 1 94.94 147 ASP B C 1
ATOM 3049 O O . ASP B 1 147 ? 6.953 -36.594 -6.773 1 94.94 147 ASP B O 1
ATOM 3053 N N . ARG B 1 148 ? 8.297 -35.188 -7.871 1 97.88 148 ARG B N 1
ATOM 3054 C CA . ARG B 1 148 ? 9.477 -35.562 -7.102 1 97.88 148 ARG B CA 1
ATOM 3055 C C . ARG B 1 148 ? 9.234 -35.375 -5.605 1 97.88 148 ARG B C 1
ATOM 3057 O O . ARG B 1 148 ? 9.719 -36.188 -4.793 1 97.88 148 ARG B O 1
ATOM 3064 N N . HIS B 1 149 ? 8.523 -34.375 -5.27 1 97.56 149 HIS B N 1
ATOM 3065 C CA . HIS B 1 149 ? 8.398 -34.031 -3.859 1 97.56 149 HIS B CA 1
ATOM 3066 C C . HIS B 1 149 ? 6.984 -34.312 -3.348 1 97.56 149 HIS B C 1
ATOM 3068 O O . HIS B 1 149 ? 6.66 -33.969 -2.207 1 97.56 149 HIS B O 1
ATOM 3074 N N . GLY B 1 150 ? 6.125 -34.844 -4.156 1 95.12 150 GLY B N 1
ATOM 3075 C CA . GLY B 1 150 ? 4.766 -35.156 -3.754 1 95.12 150 GLY B CA 1
ATOM 3076 C C . GLY B 1 150 ? 3.916 -33.938 -3.5 1 95.12 150 GLY B C 1
ATOM 3077 O O . GLY B 1 150 ? 3.174 -33.875 -2.516 1 95.12 150 GLY B O 1
ATOM 3078 N N . LEU B 1 151 ? 4.086 -32.906 -4.289 1 94.81 151 LEU B N 1
ATOM 3079 C CA . LEU B 1 151 ? 3.357 -31.656 -4.113 1 94.81 151 LEU B CA 1
ATOM 3080 C C . LEU B 1 151 ? 2.074 -31.656 -4.941 1 94.81 151 LEU B C 1
ATOM 3082 O O . LEU B 1 151 ? 1.991 -32.344 -5.965 1 94.81 151 LEU B O 1
ATOM 3086 N N . LYS B 1 152 ? 1.093 -30.938 -4.441 1 93.06 152 LYS B N 1
ATOM 3087 C CA . LYS B 1 152 ? -0.152 -30.734 -5.18 1 93.06 152 LYS B CA 1
ATOM 3088 C C . LYS B 1 152 ? 0.029 -29.703 -6.289 1 93.06 152 LYS B C 1
ATOM 3090 O O . LYS B 1 152 ? -0.174 -28.5 -6.066 1 93.06 152 LYS B O 1
ATOM 3095 N N . TYR B 1 153 ? 0.31 -30.172 -7.457 1 91.31 153 TYR B N 1
ATOM 3096 C CA . TYR B 1 153 ? 0.58 -29.297 -8.594 1 91.31 153 TYR B CA 1
ATOM 3097 C C . TYR B 1 153 ? -0.709 -28.688 -9.133 1 91.31 153 TYR B C 1
ATOM 3099 O O . TYR B 1 153 ? -1.703 -29.391 -9.32 1 91.31 153 TYR B O 1
ATOM 3107 N N . CYS B 1 154 ? -0.68 -27.344 -9.352 1 87.44 154 CYS B N 1
ATOM 3108 C CA . CYS B 1 154 ? -1.787 -26.594 -9.953 1 87.44 154 CYS B CA 1
ATOM 3109 C C . CYS B 1 154 ? -1.373 -25.984 -11.281 1 87.44 154 CYS B C 1
ATOM 3111 O O . CYS B 1 154 ? -0.705 -24.938 -11.305 1 87.44 154 CYS B O 1
ATOM 3113 N N . PRO B 1 155 ? -1.771 -26.594 -12.289 1 77.12 155 PRO B N 1
ATOM 3114 C CA . PRO B 1 155 ? -1.38 -26.047 -13.594 1 77.12 155 PRO B CA 1
ATOM 3115 C C . PRO B 1 155 ? -2.039 -24.719 -13.898 1 77.12 155 PRO B C 1
ATOM 3117 O O . PRO B 1 155 ? -3.105 -24.406 -13.359 1 77.12 155 PRO B O 1
ATOM 3120 N N . PRO B 1 156 ? -1.297 -23.906 -14.742 1 68.19 156 PRO B N 1
ATOM 3121 C CA . PRO B 1 156 ? -1.938 -22.641 -15.133 1 68.19 156 PRO B CA 1
ATOM 3122 C C . PRO B 1 156 ? -3.184 -22.859 -15.992 1 68.19 156 PRO B C 1
ATOM 3124 O O . PRO B 1 156 ? -3.377 -23.938 -16.547 1 68.19 156 PRO B O 1
ATOM 3127 N N . SER B 1 157 ? -4.047 -21.844 -15.953 1 58.56 157 SER B N 1
ATOM 3128 C CA . SER B 1 157 ? -5.359 -21.875 -16.594 1 58.56 157 SER B CA 1
ATOM 3129 C C . SER B 1 157 ? -5.238 -22.188 -18.078 1 58.56 157 SER B C 1
ATOM 3131 O O . SER B 1 157 ? -6.141 -22.797 -18.672 1 58.56 157 SER B O 1
ATOM 3133 N N . PHE B 1 158 ? -4.234 -21.734 -18.641 1 53.25 158 PHE B N 1
ATOM 3134 C CA . PHE B 1 158 ? -4.148 -21.844 -20.078 1 53.25 158 PHE B CA 1
ATOM 3135 C C . PHE B 1 158 ? -3.768 -23.266 -20.5 1 53.25 158 PHE B C 1
ATOM 3137 O O . PHE B 1 158 ? -3.719 -23.578 -21.688 1 53.25 158 PHE B O 1
ATOM 3144 N N . ALA B 1 159 ? -3.598 -24.109 -19.484 1 49.16 159 ALA B N 1
ATOM 3145 C CA . ALA B 1 159 ? -3.234 -25.484 -19.828 1 49.16 159 ALA B CA 1
ATOM 3146 C C . ALA B 1 159 ? -4.406 -26.203 -20.484 1 49.16 159 ALA B C 1
ATOM 3148 O O . ALA B 1 159 ? -5.551 -26.062 -20.047 1 49.16 159 ALA B O 1
ATOM 3149 N N . VAL B 1 160 ? -4.273 -26.562 -21.797 1 45.56 160 VAL B N 1
ATOM 3150 C CA . VAL B 1 160 ? -5.219 -27.266 -22.641 1 45.56 160 VAL B CA 1
ATOM 3151 C C . VAL B 1 160 ? -5.906 -28.375 -21.844 1 45.56 160 VAL B C 1
ATOM 3153 O O . VAL B 1 160 ? -7.062 -28.719 -22.109 1 45.56 160 VAL B O 1
ATOM 3156 N N . ARG B 1 161 ? -5.195 -29.172 -21.156 1 51.41 161 ARG B N 1
ATOM 3157 C CA . ARG B 1 161 ? -5.773 -30.359 -20.547 1 51.41 161 ARG B CA 1
ATOM 3158 C C . ARG B 1 161 ? -6.629 -30 -19.328 1 51.41 161 ARG B C 1
ATOM 3160 O O . ARG B 1 161 ? -6.465 -28.922 -18.75 1 51.41 161 ARG B O 1
ATOM 3167 N N . GLY B 1 162 ? -7.664 -30.453 -18.969 1 59.97 162 GLY B N 1
ATOM 3168 C CA . GLY B 1 162 ? -8.516 -30.375 -17.797 1 59.97 162 GLY B CA 1
ATOM 3169 C C . GLY B 1 162 ? -7.777 -29.938 -16.547 1 59.97 162 GLY B C 1
ATOM 3170 O O . GLY B 1 162 ? -6.555 -30.047 -16.469 1 59.97 162 GLY B O 1
ATOM 3171 N N . HIS B 1 163 ? -8.359 -28.922 -15.703 1 70.38 163 HIS B N 1
ATOM 3172 C CA . HIS B 1 163 ? -7.715 -28.406 -14.5 1 70.38 163 HIS B CA 1
ATOM 3173 C C . HIS B 1 163 ? -7.957 -29.328 -13.305 1 70.38 163 HIS B C 1
ATOM 3175 O O . HIS B 1 163 ? -9.109 -29.641 -12.977 1 70.38 163 HIS B O 1
ATOM 3181 N N . ARG B 1 164 ? -6.859 -29.938 -12.938 1 79.62 164 ARG B N 1
ATOM 3182 C CA . ARG B 1 164 ? -6.949 -30.766 -11.75 1 79.62 164 ARG B CA 1
ATOM 3183 C C . ARG B 1 164 ? -5.988 -30.297 -10.664 1 79.62 164 ARG B C 1
ATOM 3185 O O . ARG B 1 164 ? -4.887 -29.828 -10.969 1 79.62 164 ARG B O 1
ATOM 3192 N N . VAL B 1 165 ? -6.469 -30.359 -9.531 1 82.06 165 VAL B N 1
ATOM 3193 C CA . VAL B 1 165 ? -5.641 -30.234 -8.336 1 82.06 165 VAL B CA 1
ATOM 3194 C C . VAL B 1 165 ? -5.48 -31.609 -7.676 1 82.06 165 VAL B C 1
ATOM 3196 O O . VAL B 1 165 ? -6.43 -32.125 -7.098 1 82.06 165 VAL B O 1
ATOM 3199 N N . GLY B 1 166 ? -4.258 -32.156 -7.875 1 74.62 166 GLY B N 1
ATOM 3200 C CA . GLY B 1 166 ? -4.133 -33.562 -7.531 1 74.62 166 GLY B CA 1
ATOM 3201 C C . GLY B 1 166 ? -5.004 -34.469 -8.383 1 74.62 166 GLY B C 1
ATOM 3202 O O . GLY B 1 166 ? -4.883 -34.469 -9.609 1 74.62 166 GLY B O 1
ATOM 3203 N N . GLN B 1 167 ? -6.016 -35.094 -7.715 1 76.75 167 GLN B N 1
ATOM 3204 C CA . GLN B 1 167 ? -6.918 -36 -8.414 1 76.75 167 GLN B CA 1
ATOM 3205 C C . GLN B 1 167 ? -8.305 -35.406 -8.57 1 76.75 167 GLN B C 1
ATOM 3207 O O . GLN B 1 167 ? -9.195 -36 -9.156 1 76.75 167 GLN B O 1
ATOM 3212 N N . VAL B 1 168 ? -8.422 -34.188 -8.156 1 85.25 168 VAL B N 1
ATOM 3213 C CA . VAL B 1 168 ? -9.742 -33.562 -8.133 1 85.25 168 VAL B CA 1
ATOM 3214 C C . VAL B 1 168 ? -9.891 -32.594 -9.32 1 85.25 168 VAL B C 1
ATOM 3216 O O . VAL B 1 168 ? -9.094 -31.688 -9.477 1 85.25 168 VAL B O 1
ATOM 3219 N N . PRO B 1 169 ? -10.891 -32.875 -10.109 1 89.44 169 PRO B N 1
ATOM 3220 C CA . PRO B 1 169 ? -11.164 -31.891 -11.164 1 89.44 169 PRO B CA 1
ATOM 3221 C C . PRO B 1 169 ? -11.625 -30.547 -10.617 1 89.44 169 PRO B C 1
ATOM 3223 O O . PRO B 1 169 ? -12.406 -30.5 -9.656 1 89.44 169 PRO B O 1
ATOM 3226 N N . VAL B 1 170 ? -11.141 -29.422 -11.125 1 92.31 170 VAL B N 1
ATOM 3227 C CA . VAL B 1 170 ? -11.516 -28.094 -10.695 1 92.31 170 VAL B CA 1
ATOM 3228 C C . VAL B 1 170 ? -11.852 -27.234 -11.914 1 92.31 170 VAL B C 1
ATOM 3230 O O . VAL B 1 170 ? -11.539 -27.609 -13.047 1 92.31 170 VAL B O 1
ATOM 3233 N N . HIS B 1 171 ? -12.578 -26.219 -11.664 1 92.19 171 HIS B N 1
ATOM 3234 C CA . HIS B 1 171 ? -12.844 -25.188 -12.672 1 92.19 171 HIS B CA 1
ATOM 3235 C C . HIS B 1 171 ? -12.086 -23.906 -12.367 1 92.19 171 HIS B C 1
ATOM 3237 O O . HIS B 1 171 ? -12.375 -23.219 -11.383 1 92.19 171 HIS B O 1
ATOM 3243 N N . ILE B 1 172 ? -11.164 -23.562 -13.227 1 92 172 ILE B N 1
ATOM 3244 C CA . ILE B 1 172 ? -10.438 -22.297 -13.07 1 92 172 ILE B CA 1
ATOM 3245 C C . ILE B 1 172 ? -11.164 -21.188 -13.828 1 92 172 ILE B C 1
ATOM 3247 O O . ILE B 1 172 ? -11.273 -21.25 -15.055 1 92 172 ILE B O 1
ATOM 3251 N N . CYS B 1 173 ? -11.578 -20.203 -13.102 1 92.5 173 CYS B N 1
ATOM 3252 C CA . CYS B 1 173 ? -12.305 -19.094 -13.703 1 92.5 173 CYS B CA 1
ATOM 3253 C C . CYS B 1 173 ? -11.391 -18.281 -14.617 1 92.5 173 CYS B C 1
ATOM 3255 O O . CYS B 1 173 ? -10.211 -18.109 -14.328 1 92.5 173 CYS B O 1
ATOM 3257 N N . THR B 1 174 ? -11.969 -17.812 -15.656 1 90.19 174 THR B N 1
ATOM 3258 C CA . THR B 1 174 ? -11.219 -16.938 -16.547 1 90.19 174 THR B CA 1
ATOM 3259 C C . THR B 1 174 ? -10.797 -15.664 -15.828 1 90.19 174 THR B C 1
ATOM 3261 O O . THR B 1 174 ? -11.578 -15.07 -15.086 1 90.19 174 THR B O 1
ATOM 3264 N N . MET B 1 175 ? -9.586 -15.312 -16.062 1 88.31 175 MET B N 1
ATOM 3265 C CA . MET B 1 175 ? -9.047 -14.109 -15.422 1 88.31 175 MET B CA 1
ATOM 3266 C C . MET B 1 175 ? -9.297 -12.883 -16.297 1 88.31 175 MET B C 1
ATOM 3268 O O . MET B 1 175 ? -8.93 -12.859 -17.469 1 88.31 175 MET B O 1
ATOM 3272 N N . HIS B 1 176 ? -9.82 -11.828 -15.703 1 91.81 176 HIS B N 1
ATOM 3273 C CA . HIS B 1 176 ? -10.094 -10.586 -16.406 1 91.81 176 HIS B CA 1
ATOM 3274 C C . HIS B 1 176 ? -9.391 -9.406 -15.734 1 91.81 176 HIS B C 1
ATOM 3276 O O . HIS B 1 176 ? -9.672 -8.25 -16.047 1 91.81 176 HIS B O 1
ATOM 3282 N N . SER B 1 177 ? -8.508 -9.719 -14.875 1 91.56 177 SER B N 1
ATOM 3283 C CA . SER B 1 177 ? -7.914 -8.703 -14 1 91.56 177 SER B CA 1
ATOM 3284 C C . SER B 1 177 ? -7.102 -7.691 -14.797 1 91.56 177 SER B C 1
ATOM 3286 O O . SER B 1 177 ? -6.828 -6.594 -14.312 1 91.56 177 SER B O 1
ATOM 3288 N N . MET B 1 178 ? -6.75 -8.016 -16 1 89.75 178 MET B N 1
ATOM 3289 C CA . MET B 1 178 ? -5.938 -7.113 -16.812 1 89.75 178 MET B CA 1
ATOM 3290 C C . MET B 1 178 ? -6.82 -6.203 -17.672 1 89.75 178 MET B C 1
ATOM 3292 O O . MET B 1 178 ? -6.328 -5.258 -18.281 1 89.75 178 MET B O 1
ATOM 3296 N N . ASP B 1 179 ? -8.078 -6.43 -17.641 1 91.75 179 ASP B N 1
ATOM 3297 C CA . ASP B 1 179 ? -8.992 -5.652 -18.469 1 91.75 179 ASP B CA 1
ATOM 3298 C C . ASP B 1 179 ? -9.156 -4.23 -17.922 1 91.75 179 ASP B C 1
ATOM 3300 O O . ASP B 1 179 ? -9.227 -4.027 -16.719 1 91.75 179 ASP B O 1
ATOM 3304 N N . PRO B 1 180 ? -9.203 -3.195 -18.797 1 89.38 180 PRO B N 1
ATOM 3305 C CA . PRO B 1 180 ? -9.328 -1.8 -18.359 1 89.38 180 PRO B CA 1
ATOM 3306 C C . PRO B 1 180 ? -10.625 -1.533 -17.594 1 89.38 180 PRO B C 1
ATOM 3308 O O . PRO B 1 180 ? -10.633 -0.729 -16.672 1 89.38 180 PRO B O 1
ATOM 3311 N N . ASP B 1 181 ? -11.719 -2.162 -17.906 1 91.19 181 ASP B N 1
ATOM 3312 C CA . ASP B 1 181 ? -13 -1.926 -17.266 1 91.19 181 ASP B CA 1
ATOM 3313 C C . ASP B 1 181 ? -13.32 -3.029 -16.25 1 91.19 181 ASP B C 1
ATOM 3315 O O . ASP B 1 181 ? -14.484 -3.346 -16.016 1 91.19 181 ASP B O 1
ATOM 3319 N N . TYR B 1 182 ? -12.266 -3.498 -15.734 1 96.25 182 TYR B N 1
ATOM 3320 C CA . TYR B 1 182 ? -12.398 -4.633 -14.828 1 96.25 182 TYR B CA 1
ATOM 3321 C C . TYR B 1 182 ? -13.195 -4.254 -13.586 1 96.25 182 TYR B C 1
ATOM 3323 O O . TYR B 1 182 ? -12.867 -3.285 -12.898 1 96.25 182 TYR B O 1
ATOM 3331 N N . ASP B 1 183 ? -14.281 -4.91 -13.32 1 97.62 183 ASP B N 1
ATOM 3332 C CA . ASP B 1 183 ? -15.047 -4.949 -12.078 1 97.62 183 ASP B CA 1
ATOM 3333 C C . ASP B 1 183 ? -14.93 -6.312 -11.406 1 97.62 183 ASP B C 1
ATOM 3335 O O . ASP B 1 183 ? -15.57 -7.277 -11.836 1 97.62 183 ASP B O 1
ATOM 3339 N N . PRO B 1 184 ? -14.156 -6.355 -10.344 1 98.19 184 PRO B N 1
ATOM 3340 C CA . PRO B 1 184 ? -13.859 -7.668 -9.766 1 98.19 184 PRO B CA 1
ATOM 3341 C C . PRO B 1 184 ? -15.117 -8.414 -9.312 1 98.19 184 PRO B C 1
ATOM 3343 O O . PRO B 1 184 ? -15.227 -9.625 -9.516 1 98.19 184 PRO B O 1
ATOM 3346 N N . LEU B 1 185 ? -16.062 -7.723 -8.711 1 98.31 185 LEU B N 1
ATOM 3347 C CA . LEU B 1 185 ? -17.266 -8.391 -8.203 1 98.31 185 LEU B CA 1
ATOM 3348 C C . LEU B 1 185 ? -18.109 -8.914 -9.352 1 98.31 185 LEU B C 1
ATOM 3350 O O . LEU B 1 185 ? -18.562 -10.062 -9.328 1 98.31 185 LEU B O 1
ATOM 3354 N N . ALA B 1 186 ? -18.344 -8.078 -10.359 1 97.75 186 ALA B N 1
ATOM 3355 C CA . ALA B 1 186 ? -19.125 -8.5 -11.523 1 97.75 186 ALA B CA 1
ATOM 3356 C C . ALA B 1 186 ? -18.469 -9.688 -12.219 1 97.75 186 ALA B C 1
ATOM 3358 O O . ALA B 1 186 ? -19.141 -10.625 -12.648 1 97.75 186 ALA B O 1
ATOM 3359 N N . SER B 1 187 ? -17.188 -9.609 -12.367 1 97.5 187 SER B N 1
ATOM 3360 C CA . SER B 1 187 ? -16.438 -10.688 -13.008 1 97.5 187 SER B CA 1
ATOM 3361 C C . SER B 1 187 ? -16.578 -12 -12.234 1 97.5 187 SER B C 1
ATOM 3363 O O . SER B 1 187 ? -16.797 -13.055 -12.836 1 97.5 187 SER B O 1
ATOM 3365 N N . LEU B 1 188 ? -16.406 -11.93 -10.922 1 97.75 188 LEU B N 1
ATOM 3366 C CA . LEU B 1 188 ? -16.547 -13.117 -10.086 1 97.75 188 LEU B CA 1
ATOM 3367 C C . LEU B 1 188 ? -17.938 -13.727 -10.234 1 97.75 188 LEU B C 1
ATOM 3369 O O . LEU B 1 188 ? -18.062 -14.938 -10.414 1 97.75 188 LEU B O 1
ATOM 3373 N N . LYS B 1 189 ? -18.969 -12.898 -10.188 1 97.5 189 LYS B N 1
ATOM 3374 C CA . LYS B 1 189 ? -20.344 -13.367 -10.312 1 97.5 189 LYS B CA 1
ATOM 3375 C C . LYS B 1 189 ? -20.562 -14.055 -11.656 1 97.5 189 LYS B C 1
ATOM 3377 O O . LYS B 1 189 ? -21.156 -15.141 -11.711 1 97.5 189 LYS B O 1
ATOM 3382 N N . GLU B 1 190 ? -20.109 -13.414 -12.688 1 96.38 190 GLU B N 1
ATOM 3383 C CA . GLU B 1 190 ? -20.281 -13.961 -14.031 1 96.38 190 GLU B CA 1
ATOM 3384 C C . GLU B 1 190 ? -19.547 -15.297 -14.18 1 96.38 190 GLU B C 1
ATOM 3386 O O . GLU B 1 190 ? -20.109 -16.266 -14.695 1 96.38 190 GLU B O 1
ATOM 3391 N N . GLU B 1 191 ? -18.344 -15.352 -13.734 1 94.81 191 GLU B N 1
ATOM 3392 C CA . GLU B 1 191 ? -17.547 -16.562 -13.859 1 94.81 191 GLU B CA 1
ATOM 3393 C C . GLU B 1 191 ? -18.125 -17.703 -13.039 1 94.81 191 GLU B C 1
ATOM 3395 O O . GLU B 1 191 ? -18.078 -18.859 -13.461 1 94.81 191 GLU B O 1
ATOM 3400 N N . LEU B 1 192 ? -18.625 -17.375 -11.883 1 95 192 LEU B N 1
ATOM 3401 C CA . LEU B 1 192 ? -19.203 -18.422 -11.047 1 95 192 LEU B CA 1
ATOM 3402 C C . LEU B 1 192 ? -20.5 -18.938 -11.648 1 95 192 LEU B C 1
ATOM 3404 O O . LEU B 1 192 ? -20.844 -20.109 -11.477 1 95 192 LEU B O 1
ATOM 3408 N N . ARG B 1 193 ? -21.25 -18.031 -12.258 1 93.06 193 ARG B N 1
ATOM 3409 C CA . ARG B 1 193 ? -22.453 -18.453 -12.945 1 93.06 193 ARG B CA 1
ATOM 3410 C C . ARG B 1 193 ? -22.141 -19.469 -14.031 1 93.06 193 ARG B C 1
ATOM 3412 O O . ARG B 1 193 ? -22.906 -20.406 -14.258 1 93.06 193 ARG B O 1
ATOM 3419 N N . LEU B 1 194 ? -21.016 -19.344 -14.656 1 91.81 194 LEU B N 1
ATOM 3420 C CA . LEU B 1 194 ? -20.594 -20.188 -15.766 1 91.81 194 LEU B CA 1
ATOM 3421 C C . LEU B 1 194 ? -19.938 -21.469 -15.258 1 91.81 194 LEU B C 1
ATOM 3423 O O . LEU B 1 194 ? -19.797 -22.438 -16.016 1 91.81 194 LEU B O 1
ATOM 3427 N N . ALA B 1 195 ? -19.547 -21.531 -14.016 1 91.69 195 ALA B N 1
ATOM 3428 C CA . ALA B 1 195 ? -18.812 -22.656 -13.453 1 91.69 195 ALA B CA 1
ATOM 3429 C C . ALA B 1 195 ? -19.719 -23.844 -13.234 1 91.69 195 ALA B C 1
ATOM 3431 O O . ALA B 1 195 ? -20.844 -23.703 -12.758 1 91.69 195 ALA B O 1
ATOM 3432 N N . PRO B 1 196 ? -19.25 -25.031 -13.586 1 90.88 196 PRO B N 1
ATOM 3433 C CA . PRO B 1 196 ? -20.031 -26.234 -13.297 1 90.88 196 PRO B CA 1
ATOM 3434 C C . PRO B 1 196 ? -20.219 -26.484 -11.805 1 90.88 196 PRO B C 1
ATOM 3436 O O . PRO B 1 196 ? -19.375 -26.047 -11 1 90.88 196 PRO B O 1
ATOM 3439 N N . GLU B 1 197 ? -21.266 -27.188 -11.422 1 89.75 197 GLU B N 1
ATOM 3440 C CA . GLU B 1 197 ? -21.625 -27.391 -10.016 1 89.75 197 GLU B CA 1
ATOM 3441 C C . GLU B 1 197 ? -20.938 -28.641 -9.461 1 89.75 197 GLU B C 1
ATOM 3443 O O . GLU B 1 197 ? -20.875 -28.828 -8.242 1 89.75 197 GLU B O 1
ATOM 3448 N N . ASP B 1 198 ? -20.422 -29.5 -10.281 1 90.94 198 ASP B N 1
ATOM 3449 C CA . ASP B 1 198 ? -19.938 -30.812 -9.852 1 90.94 198 ASP B CA 1
ATOM 3450 C C . ASP B 1 198 ? -18.469 -30.75 -9.438 1 90.94 198 ASP B C 1
ATOM 3452 O O . ASP B 1 198 ? -17.859 -31.781 -9.164 1 90.94 198 ASP B O 1
ATOM 3456 N N . ARG B 1 199 ? -17.844 -29.547 -9.477 1 93.56 199 ARG B N 1
ATOM 3457 C CA . ARG B 1 199 ? -16.453 -29.375 -9.078 1 93.56 199 ARG B CA 1
ATOM 3458 C C . ARG B 1 199 ? -16.219 -27.984 -8.5 1 93.56 199 ARG B C 1
ATOM 3460 O O . ARG B 1 199 ? -16.969 -27.047 -8.789 1 93.56 199 ARG B O 1
ATOM 3467 N N . PRO B 1 200 ? -15.211 -27.859 -7.707 1 94.62 200 PRO B N 1
ATOM 3468 C CA . PRO B 1 200 ? -14.906 -26.531 -7.145 1 94.62 200 PRO B CA 1
ATOM 3469 C C . PRO B 1 200 ? -14.469 -25.531 -8.203 1 94.62 200 PRO B C 1
ATOM 3471 O O . PRO B 1 200 ? -13.75 -25.875 -9.141 1 94.62 200 PRO B O 1
ATOM 3474 N N . ALA B 1 201 ? -14.945 -24.297 -8.016 1 95.19 201 ALA B N 1
ATOM 3475 C CA . ALA B 1 201 ? -14.469 -23.188 -8.828 1 95.19 201 ALA B CA 1
ATOM 3476 C C . ALA B 1 201 ? -13.312 -22.469 -8.141 1 95.19 201 ALA B C 1
ATOM 3478 O O . ALA B 1 201 ? -13.32 -22.281 -6.922 1 95.19 201 ALA B O 1
ATOM 3479 N N . ILE B 1 202 ? -12.289 -22.125 -8.922 1 95.69 202 ILE B N 1
ATOM 3480 C CA . ILE B 1 202 ? -11.148 -21.359 -8.414 1 95.69 202 ILE B CA 1
ATOM 3481 C C . ILE B 1 202 ? -11.109 -19.984 -9.07 1 95.69 202 ILE B C 1
ATOM 3483 O O . ILE B 1 202 ? -11.062 -19.875 -10.297 1 95.69 202 ILE B O 1
ATOM 3487 N N . PHE B 1 203 ? -11.188 -18.969 -8.273 1 96.12 203 PHE B N 1
ATOM 3488 C CA . PHE B 1 203 ? -11.031 -17.578 -8.727 1 96.12 203 PHE B CA 1
ATOM 3489 C C . PHE B 1 203 ? -9.703 -17.016 -8.266 1 96.12 203 PHE B C 1
ATOM 3491 O O . PHE B 1 203 ? -9.5 -16.766 -7.074 1 96.12 203 PHE B O 1
ATOM 3498 N N . ILE B 1 204 ? -8.812 -16.812 -9.227 1 96.12 204 ILE B N 1
ATOM 3499 C CA . ILE B 1 204 ? -7.469 -16.328 -8.938 1 96.12 204 ILE B CA 1
ATOM 3500 C C . ILE B 1 204 ? -7.457 -14.805 -8.945 1 96.12 204 ILE B C 1
ATOM 3502 O O . ILE B 1 204 ? -7.773 -14.18 -9.953 1 96.12 204 ILE B O 1
ATOM 3506 N N . CYS B 1 205 ? -7.086 -14.281 -7.801 1 97.81 205 CYS B N 1
ATOM 3507 C CA . CYS B 1 205 ? -7.02 -12.836 -7.621 1 97.81 205 CYS B CA 1
ATOM 3508 C C . CYS B 1 205 ? -5.574 -12.367 -7.496 1 97.81 205 CYS B C 1
ATOM 3510 O O . CYS B 1 205 ? -4.676 -13.18 -7.258 1 97.81 205 CYS B O 1
ATOM 3512 N N . HIS B 1 206 ? -5.383 -11.094 -7.711 1 98.44 206 HIS B N 1
ATOM 3513 C CA . HIS B 1 206 ? -4.102 -10.43 -7.523 1 98.44 206 HIS B CA 1
ATOM 3514 C C . HIS B 1 206 ? -4.254 -9.156 -6.699 1 98.44 206 HIS B C 1
ATOM 3516 O O . HIS B 1 206 ? -3.828 -8.078 -7.125 1 98.44 206 HIS B O 1
ATOM 3522 N N . PRO B 1 207 ? -4.781 -9.312 -5.504 1 98.88 207 PRO B N 1
ATOM 3523 C CA . PRO B 1 207 ? -4.965 -8.109 -4.68 1 98.88 207 PRO B CA 1
ATOM 3524 C C . PRO B 1 207 ? -3.641 -7.484 -4.25 1 98.88 207 PRO B C 1
ATOM 3526 O O . PRO B 1 207 ? -2.65 -8.195 -4.059 1 98.88 207 PRO B O 1
ATOM 3529 N N . GLY B 1 208 ? -3.646 -6.168 -4.074 1 98.88 208 GLY B N 1
ATOM 3530 C CA . GLY B 1 208 ? -2.445 -5.504 -3.596 1 98.88 208 GLY B CA 1
ATOM 3531 C C . GLY B 1 208 ? -2.561 -3.992 -3.596 1 98.88 208 GLY B C 1
ATOM 3532 O O . GLY B 1 208 ? -3.371 -3.426 -4.332 1 98.88 208 GLY B O 1
ATOM 3533 N N . TYR B 1 209 ? -1.817 -3.377 -2.715 1 98.94 209 TYR B N 1
ATOM 3534 C CA . TYR B 1 209 ? -1.569 -1.944 -2.834 1 98.94 209 TYR B CA 1
ATOM 3535 C C . TYR B 1 209 ? -0.408 -1.669 -3.781 1 98.94 209 TYR B C 1
ATOM 3537 O O . TYR B 1 209 ? 0.333 -2.584 -4.148 1 98.94 209 TYR B O 1
ATOM 3545 N N . LEU B 1 210 ? -0.315 -0.385 -4.219 1 98.94 210 LEU B N 1
ATOM 3546 C CA . LEU B 1 210 ? 0.677 -0.073 -5.238 1 98.94 210 LEU B CA 1
ATOM 3547 C C . LEU B 1 210 ? 1.838 0.718 -4.648 1 98.94 210 LEU B C 1
ATOM 3549 O O . LEU B 1 210 ? 1.632 1.772 -4.043 1 98.94 210 LEU B O 1
ATOM 3553 N N . ASP B 1 211 ? 3.006 0.195 -4.695 1 98.88 211 ASP B N 1
ATOM 3554 C CA . ASP B 1 211 ? 4.23 0.933 -4.395 1 98.88 211 ASP B CA 1
ATOM 3555 C C . ASP B 1 211 ? 5 1.257 -5.672 1 98.88 211 ASP B C 1
ATOM 3557 O O . ASP B 1 211 ? 4.523 0.991 -6.777 1 98.88 211 ASP B O 1
ATOM 3561 N N . ASP B 1 212 ? 6.133 1.931 -5.512 1 98.56 212 ASP B N 1
ATOM 3562 C CA . ASP B 1 212 ? 6.887 2.396 -6.672 1 98.56 212 ASP B CA 1
ATOM 3563 C C . ASP B 1 212 ? 7.348 1.225 -7.535 1 98.56 212 ASP B C 1
ATOM 3565 O O . ASP B 1 212 ? 7.297 1.294 -8.766 1 98.56 212 ASP B O 1
ATOM 3569 N N . PHE B 1 213 ? 7.773 0.163 -6.891 1 98.38 213 PHE B N 1
ATOM 3570 C CA . PHE B 1 213 ? 8.297 -0.999 -7.602 1 98.38 213 PHE B CA 1
ATOM 3571 C C . PHE B 1 213 ? 7.23 -1.598 -8.516 1 98.38 213 PHE B C 1
ATOM 3573 O O . PHE B 1 213 ? 7.484 -1.836 -9.695 1 98.38 213 PHE B O 1
ATOM 3580 N N . ILE B 1 214 ? 6.02 -1.868 -7.953 1 98.12 214 ILE B N 1
ATOM 3581 C CA . ILE B 1 214 ? 4.977 -2.523 -8.734 1 98.12 214 ILE B CA 1
ATOM 3582 C C . ILE B 1 214 ? 4.52 -1.604 -9.867 1 98.12 214 ILE B C 1
ATOM 3584 O O . ILE B 1 214 ? 4.195 -2.068 -10.961 1 98.12 214 ILE B O 1
ATOM 3588 N N . LEU B 1 215 ? 4.469 -0.304 -9.656 1 97.88 215 LEU B N 1
ATOM 3589 C CA . LEU B 1 215 ? 4.066 0.658 -10.68 1 97.88 215 LEU B CA 1
ATOM 3590 C C . LEU B 1 215 ? 5.047 0.654 -11.844 1 97.88 215 LEU B C 1
ATOM 3592 O O . LEU B 1 215 ? 4.656 0.882 -12.992 1 97.88 215 LEU B O 1
ATOM 3596 N N . ARG B 1 216 ? 6.289 0.372 -11.578 1 96.25 216 ARG B N 1
ATOM 3597 C CA . ARG B 1 216 ? 7.332 0.443 -12.602 1 96.25 216 ARG B CA 1
ATOM 3598 C C . ARG B 1 216 ? 7.523 -0.906 -13.281 1 96.25 216 ARG B C 1
ATOM 3600 O O . ARG B 1 216 ? 8.086 -0.979 -14.383 1 96.25 216 ARG B O 1
ATOM 3607 N N . ASN B 1 217 ? 7.086 -2.027 -12.664 1 95.56 217 ASN B N 1
ATOM 3608 C CA . ASN B 1 217 ? 7.535 -3.332 -13.133 1 95.56 217 ASN B CA 1
ATOM 3609 C C . ASN B 1 217 ? 6.355 -4.238 -13.484 1 95.56 217 ASN B C 1
ATOM 3611 O O . ASN B 1 217 ? 6.551 -5.379 -13.906 1 95.56 217 ASN B O 1
ATOM 3615 N N . SER B 1 218 ? 5.176 -3.768 -13.328 1 94.81 218 SER B N 1
ATOM 3616 C CA . SER B 1 218 ? 4.008 -4.59 -13.633 1 94.81 218 SER B CA 1
ATOM 3617 C C . SER B 1 218 ? 2.982 -3.816 -14.453 1 94.81 218 SER B C 1
ATOM 3619 O O . SER B 1 218 ? 2.801 -2.615 -14.25 1 94.81 218 SER B O 1
ATOM 3621 N N . SER B 1 219 ? 2.334 -4.527 -15.328 1 93.12 219 SER B N 1
ATOM 3622 C CA . SER B 1 219 ? 1.242 -3.938 -16.094 1 93.12 219 SER B CA 1
ATOM 3623 C C . SER B 1 219 ? -0.075 -4.016 -15.328 1 93.12 219 SER B C 1
ATOM 3625 O O . SER B 1 219 ? -1.034 -3.314 -15.656 1 93.12 219 SER B O 1
ATOM 3627 N N . LEU B 1 220 ? -0.177 -4.918 -14.359 1 95.81 220 LEU B N 1
ATOM 3628 C CA . LEU B 1 220 ? -1.342 -5.004 -13.492 1 95.81 220 LEU B CA 1
ATOM 3629 C C . LEU B 1 220 ? -1.167 -4.117 -12.266 1 95.81 220 LEU B C 1
ATOM 3631 O O . LEU B 1 220 ? -0.357 -4.418 -11.383 1 95.81 220 LEU B O 1
ATOM 3635 N N . THR B 1 221 ? -1.931 -3.033 -12.234 1 97 221 THR B N 1
ATOM 3636 C CA . THR B 1 221 ? -1.72 -2.059 -11.164 1 97 221 THR B CA 1
ATOM 3637 C C . THR B 1 221 ? -3.035 -1.731 -10.461 1 97 221 THR B C 1
ATOM 3639 O O . THR B 1 221 ? -3.475 -2.471 -9.578 1 97 221 THR B O 1
ATOM 3642 N N . ILE B 1 222 ? -3.869 -0.778 -11 1 97.62 222 ILE B N 1
ATOM 3643 C CA . ILE B 1 222 ? -5.031 -0.231 -10.305 1 97.62 222 ILE B CA 1
ATOM 3644 C C . ILE B 1 222 ? -6.02 -1.353 -9.992 1 97.62 222 ILE B C 1
ATOM 3646 O O . ILE B 1 222 ? -6.691 -1.321 -8.961 1 97.62 222 ILE B O 1
ATOM 3650 N N . ASN B 1 223 ? -6.039 -2.314 -10.82 1 98.44 223 ASN B N 1
ATOM 3651 C CA . ASN B 1 223 ? -7.008 -3.385 -10.617 1 98.44 223 ASN B CA 1
ATOM 3652 C C . ASN B 1 223 ? -6.645 -4.254 -9.414 1 98.44 223 ASN B C 1
ATOM 3654 O O . ASN B 1 223 ? -7.504 -4.93 -8.852 1 98.44 223 ASN B O 1
ATOM 3658 N N . ARG B 1 224 ? -5.387 -4.281 -9.008 1 98.69 224 ARG B N 1
ATOM 3659 C CA . ARG B 1 224 ? -5.012 -4.934 -7.758 1 98.69 224 ARG B CA 1
ATOM 3660 C C . ARG B 1 224 ? -5.766 -4.328 -6.574 1 98.69 224 ARG B C 1
ATOM 3662 O O . ARG B 1 224 ? -6.227 -5.051 -5.691 1 98.69 224 ARG B O 1
ATOM 3669 N N . THR B 1 225 ? -5.844 -2.965 -6.574 1 98.81 225 THR B N 1
ATOM 3670 C CA . THR B 1 225 ? -6.48 -2.279 -5.453 1 98.81 225 THR B CA 1
ATOM 3671 C C . THR B 1 225 ? -7.984 -2.518 -5.457 1 98.81 225 THR B C 1
ATOM 3673 O O . THR B 1 225 ? -8.602 -2.631 -4.395 1 98.81 225 THR B O 1
ATOM 3676 N N . ARG B 1 226 ? -8.547 -2.619 -6.594 1 98.62 226 ARG B N 1
ATOM 3677 C CA . ARG B 1 226 ? -9.969 -2.916 -6.715 1 98.62 226 ARG B CA 1
ATOM 3678 C C . ARG B 1 226 ? -10.289 -4.297 -6.156 1 98.62 226 ARG B C 1
ATOM 3680 O O . ARG B 1 226 ? -11.352 -4.504 -5.559 1 98.62 226 ARG B O 1
ATOM 3687 N N . GLU B 1 227 ? -9.43 -5.199 -6.379 1 98.88 227 GLU B N 1
ATOM 3688 C CA . GLU B 1 227 ? -9.656 -6.547 -5.863 1 98.88 227 GLU B CA 1
ATOM 3689 C C . GLU B 1 227 ? -9.578 -6.574 -4.336 1 98.88 227 GLU B C 1
ATOM 3691 O O . GLU B 1 227 ? -10.32 -7.305 -3.686 1 98.88 227 GLU B O 1
ATOM 3696 N N . VAL B 1 228 ? -8.648 -5.754 -3.777 1 98.94 228 VAL B N 1
ATOM 3697 C CA . VAL B 1 228 ? -8.617 -5.668 -2.32 1 98.94 228 VAL B CA 1
ATOM 3698 C C . VAL B 1 228 ? -9.977 -5.207 -1.799 1 98.94 228 VAL B C 1
ATOM 3700 O O . VAL B 1 228 ? -10.531 -5.809 -0.874 1 98.94 228 VAL B O 1
ATOM 3703 N N . GLU B 1 229 ? -10.469 -4.168 -2.387 1 98.62 229 GLU B N 1
ATOM 3704 C CA . GLU B 1 229 ? -11.75 -3.613 -1.96 1 98.62 229 GLU B CA 1
ATOM 3705 C C . GLU B 1 229 ? -12.867 -4.648 -2.08 1 98.62 229 GLU B C 1
ATOM 3707 O O . GLU B 1 229 ? -13.672 -4.809 -1.161 1 98.62 229 GLU B O 1
ATOM 3712 N N . MET B 1 230 ? -12.945 -5.32 -3.203 1 98.75 230 MET B N 1
ATOM 3713 C CA . MET B 1 230 ? -13.984 -6.32 -3.43 1 98.75 230 MET B CA 1
ATOM 3714 C C . MET B 1 230 ? -13.891 -7.449 -2.41 1 98.75 230 MET B C 1
ATOM 3716 O O . MET B 1 230 ? -14.891 -7.848 -1.818 1 98.75 230 MET B O 1
ATOM 3720 N N . LEU B 1 231 ? -12.711 -7.938 -2.154 1 98.88 231 LEU B N 1
ATOM 3721 C CA . LEU B 1 231 ? -12.469 -9.094 -1.297 1 98.88 231 LEU B CA 1
ATOM 3722 C C . LEU B 1 231 ? -12.82 -8.773 0.153 1 98.88 231 LEU B C 1
ATOM 3724 O O . LEU B 1 231 ? -13.102 -9.68 0.941 1 98.88 231 LEU B O 1
ATOM 3728 N N . CYS B 1 232 ? -12.797 -7.492 0.493 1 98.69 232 CYS B N 1
ATOM 3729 C CA . CYS B 1 232 ? -13.078 -7.078 1.862 1 98.69 232 CYS B CA 1
ATOM 3730 C C . CYS B 1 232 ? -14.484 -6.508 1.979 1 98.69 232 CYS B C 1
ATOM 3732 O O . CYS B 1 232 ? -14.875 -6.02 3.041 1 98.69 232 CYS B O 1
ATOM 3734 N N . SER B 1 233 ? -15.273 -6.551 0.985 1 98.62 233 SER B N 1
ATOM 3735 C CA . SER B 1 233 ? -16.547 -5.828 0.932 1 98.62 233 SER B CA 1
ATOM 3736 C C . SER B 1 233 ? -17.672 -6.648 1.547 1 98.62 233 SER B C 1
ATOM 3738 O O . SER B 1 233 ? -17.688 -7.875 1.434 1 98.62 233 SER B O 1
ATOM 3740 N N . GLU B 1 234 ? -18.609 -5.91 2.125 1 98.25 234 GLU B N 1
ATOM 3741 C CA . GLU B 1 234 ? -19.844 -6.539 2.596 1 98.25 234 GLU B CA 1
ATOM 3742 C C . GLU B 1 234 ? -20.672 -7.059 1.428 1 98.25 234 GLU B C 1
ATOM 3744 O O . GLU B 1 234 ? -21.359 -8.078 1.552 1 98.25 234 GLU B O 1
ATOM 3749 N N . ALA B 1 235 ? -20.594 -6.375 0.318 1 98.25 235 ALA B N 1
ATOM 3750 C CA . ALA B 1 235 ? -21.344 -6.773 -0.87 1 98.25 235 ALA B CA 1
ATOM 3751 C C . ALA B 1 235 ? -20.984 -8.203 -1.287 1 98.25 235 ALA B C 1
ATOM 3753 O O . ALA B 1 235 ? -21.875 -9 -1.586 1 98.25 235 ALA B O 1
ATOM 3754 N N . LEU B 1 236 ? -19.734 -8.523 -1.318 1 98.56 236 LEU B N 1
ATOM 3755 C CA . LEU B 1 236 ? -19.312 -9.875 -1.69 1 98.56 236 LEU B CA 1
ATOM 3756 C C . LEU B 1 236 ? -19.766 -10.891 -0.647 1 98.56 236 LEU B C 1
ATOM 3758 O O . LEU B 1 236 ? -20.281 -11.953 -0.995 1 98.56 236 LEU B O 1
ATOM 3762 N N . ARG B 1 237 ? -19.562 -10.586 0.593 1 98.38 237 ARG B N 1
ATOM 3763 C CA . ARG B 1 237 ? -19.969 -11.484 1.671 1 98.38 237 ARG B CA 1
ATOM 3764 C C . ARG B 1 237 ? -21.453 -11.805 1.602 1 98.38 237 ARG B C 1
ATOM 3766 O O . ARG B 1 237 ? -21.844 -12.969 1.71 1 98.38 237 ARG B O 1
ATOM 3773 N N . SER B 1 238 ? -22.234 -10.758 1.464 1 98.31 238 SER B N 1
ATOM 3774 C CA . SER B 1 238 ? -23.688 -10.914 1.398 1 98.31 238 SER B CA 1
ATOM 3775 C C . SER B 1 238 ? -24.094 -11.758 0.191 1 98.31 238 SER B C 1
ATOM 3777 O O . SER B 1 238 ? -24.984 -12.609 0.292 1 98.31 238 SER B O 1
ATOM 3779 N N . TRP B 1 239 ? -23.469 -11.477 -0.911 1 97.94 239 TRP B N 1
ATOM 3780 C CA . TRP B 1 239 ? -23.797 -12.211 -2.131 1 97.94 239 TRP B CA 1
ATOM 3781 C C . TRP B 1 239 ? -23.469 -13.688 -1.985 1 97.94 239 TRP B C 1
ATOM 3783 O O . TRP B 1 239 ? -24.25 -14.555 -2.395 1 97.94 239 TRP B O 1
ATOM 3793 N N . LEU B 1 240 ? -22.312 -14.031 -1.437 1 97.56 240 LEU B N 1
ATOM 3794 C CA . LEU B 1 240 ? -21.922 -15.422 -1.224 1 97.56 240 LEU B CA 1
ATOM 3795 C C . LEU B 1 240 ? -22.891 -16.141 -0.297 1 97.56 240 LEU B C 1
ATOM 3797 O O . LEU B 1 240 ? -23.25 -17.297 -0.527 1 97.56 240 LEU B O 1
ATOM 3801 N N . ALA B 1 241 ? -23.312 -15.453 0.733 1 97.25 241 ALA B N 1
ATOM 3802 C CA . ALA B 1 241 ? -24.281 -16.016 1.675 1 97.25 241 ALA B CA 1
ATOM 3803 C C . ALA B 1 241 ? -25.625 -16.266 0.996 1 97.25 241 ALA B C 1
ATOM 3805 O O . ALA B 1 241 ? -26.219 -17.328 1.181 1 97.25 241 ALA B O 1
ATOM 3806 N N . GLU B 1 242 ? -26.078 -15.297 0.267 1 97 242 GLU B N 1
ATOM 3807 C CA . GLU B 1 242 ? -27.359 -15.398 -0.431 1 97 242 GLU B CA 1
ATOM 3808 C C . GLU B 1 242 ? -27.359 -16.562 -1.417 1 97 242 GLU B C 1
ATOM 3810 O O . GLU B 1 242 ? -28.359 -17.266 -1.56 1 97 242 GLU B O 1
ATOM 3815 N N . GLU B 1 243 ? -26.25 -16.781 -2.062 1 95.94 243 GLU B N 1
ATOM 3816 C CA . GLU B 1 243 ? -26.141 -17.828 -3.074 1 95.94 243 GLU B CA 1
ATOM 3817 C C . GLU B 1 243 ? -25.75 -19.172 -2.449 1 95.94 243 GLU B C 1
ATOM 3819 O O . GLU B 1 243 ? -25.609 -20.172 -3.15 1 95.94 243 GLU B O 1
ATOM 3824 N N . GLU B 1 244 ? -25.484 -19.141 -1.155 1 95.88 244 GLU B N 1
ATOM 3825 C CA . GLU B 1 244 ? -25.109 -20.328 -0.412 1 95.88 244 GLU B CA 1
ATOM 3826 C C . GLU B 1 244 ? -23.844 -20.969 -0.99 1 95.88 244 GLU B C 1
ATOM 3828 O O . GLU B 1 244 ? -23.812 -22.172 -1.248 1 95.88 244 GLU B O 1
ATOM 3833 N N . ILE B 1 245 ? -22.906 -20.125 -1.277 1 96.88 245 ILE B N 1
ATOM 3834 C CA . ILE B 1 245 ? -21.625 -20.578 -1.799 1 96.88 245 ILE B CA 1
ATOM 3835 C C . ILE B 1 245 ? -20.688 -20.906 -0.641 1 96.88 245 ILE B C 1
ATOM 3837 O O . ILE B 1 245 ? -20.531 -20.109 0.291 1 96.88 245 ILE B O 1
ATOM 3841 N N . GLN B 1 246 ? -20.109 -22.047 -0.679 1 97.06 246 GLN B N 1
ATOM 3842 C CA . GLN B 1 246 ? -19.156 -22.469 0.338 1 97.06 246 GLN B CA 1
ATOM 3843 C C . GLN B 1 246 ? -17.734 -22.078 -0.062 1 97.06 246 GLN B C 1
ATOM 3845 O O . GLN B 1 246 ? -17.25 -22.469 -1.132 1 97.06 246 GLN B O 1
ATOM 3850 N N . LEU B 1 247 ? -17.062 -21.359 0.809 1 98 247 LEU B N 1
ATOM 3851 C CA . LEU B 1 247 ? -15.656 -21.031 0.585 1 98 247 LEU B CA 1
ATOM 3852 C C . LEU B 1 247 ? -14.742 -22.156 1.057 1 98 247 LEU B C 1
ATOM 3854 O O . LEU B 1 247 ? -14.93 -22.688 2.154 1 98 247 LEU B O 1
ATOM 3858 N N . ILE B 1 248 ? -13.82 -22.516 0.246 1 97.44 248 ILE B N 1
ATOM 3859 C CA . ILE B 1 248 ? -12.875 -23.578 0.582 1 97.44 248 ILE B CA 1
ATOM 3860 C C . ILE B 1 248 ? -11.453 -23.125 0.265 1 97.44 248 ILE B C 1
ATOM 3862 O O . ILE B 1 248 ? -11.25 -22.047 -0.276 1 97.44 248 ILE B O 1
ATOM 3866 N N . THR B 1 249 ? -10.461 -23.875 0.679 1 97.62 249 THR B N 1
ATOM 3867 C CA . THR B 1 249 ? -9.055 -23.672 0.356 1 97.62 249 THR B CA 1
ATOM 3868 C C . THR B 1 249 ? -8.461 -24.922 -0.289 1 97.62 249 THR B C 1
ATOM 3870 O O . THR B 1 249 ? -9.156 -25.922 -0.468 1 97.62 249 THR B O 1
ATOM 3873 N N . TYR B 1 250 ? -7.215 -24.859 -0.634 1 96.31 250 TYR B N 1
ATOM 3874 C CA . TYR B 1 250 ? -6.551 -26 -1.243 1 96.31 250 TYR B CA 1
ATOM 3875 C C . TYR B 1 250 ? -6.449 -27.156 -0.258 1 96.31 250 TYR B C 1
ATOM 3877 O O . TYR B 1 250 ? -6.285 -28.312 -0.661 1 96.31 250 TYR B O 1
ATOM 3885 N N . ASP B 1 251 ? -6.543 -26.859 0.986 1 95.38 251 ASP B N 1
ATOM 3886 C CA . ASP B 1 251 ? -6.512 -27.906 2.006 1 95.38 251 ASP B CA 1
ATOM 3887 C C . ASP B 1 251 ? -7.773 -28.766 1.951 1 95.38 251 ASP B C 1
ATOM 3889 O O . ASP B 1 251 ? -7.781 -29.906 2.434 1 95.38 251 ASP B O 1
ATOM 3893 N N . ASP B 1 252 ? -8.797 -28.234 1.363 1 94.44 252 ASP B N 1
ATOM 3894 C CA . ASP B 1 252 ? -10.078 -28.922 1.285 1 94.44 252 ASP B CA 1
ATOM 3895 C C . ASP B 1 252 ? -10.172 -29.766 0.013 1 94.44 252 ASP B C 1
ATOM 3897 O O . ASP B 1 252 ? -11.141 -30.5 -0.182 1 94.44 252 ASP B O 1
ATOM 3901 N N . ILE B 1 253 ? -9.266 -29.578 -0.88 1 90.5 253 ILE B N 1
ATOM 3902 C CA . ILE B 1 253 ? -9.273 -30.297 -2.152 1 90.5 253 ILE B CA 1
ATOM 3903 C C . ILE B 1 253 ? -8.297 -31.469 -2.088 1 90.5 253 ILE B C 1
ATOM 3905 O O . ILE B 1 253 ? -7.156 -31.312 -1.645 1 90.5 253 ILE B O 1
#

Solvent-accessible surface area (backbone atoms only — not comparable to full-atom values): 26281 Å² total; per-residue (Å²): 118,45,38,38,28,40,31,32,44,53,32,2,74,31,65,29,24,17,53,22,38,37,48,19,41,77,66,27,63,40,30,22,38,20,32,19,58,56,34,89,27,22,65,60,28,51,59,65,42,62,92,55,89,59,44,48,22,37,24,47,68,64,34,64,58,44,62,71,40,63,46,87,72,29,58,65,45,32,48,97,83,42,30,30,38,45,45,65,57,37,44,56,35,37,75,72,73,42,70,73,56,47,50,70,34,37,32,51,39,50,50,39,35,50,54,47,36,32,70,75,70,69,50,80,52,59,29,40,34,68,45,84,64,61,38,70,44,47,54,52,18,49,49,52,51,21,61,76,67,71,44,39,40,36,72,61,82,85,50,85,62,84,50,36,49,66,91,41,62,39,40,69,45,83,78,52,69,80,45,91,84,58,47,62,62,62,50,50,52,53,42,55,70,69,44,66,72,92,34,41,32,35,45,75,40,55,28,12,20,40,26,50,66,46,65,74,71,42,90,68,49,74,52,15,15,46,35,26,52,44,44,46,31,66,68,49,55,52,49,35,58,74,67,48,49,42,78,46,40,60,88,75,98,118,45,39,38,30,41,32,32,43,54,32,2,73,30,64,29,25,18,52,22,38,37,49,18,40,75,66,27,64,38,29,24,38,21,32,20,56,57,33,90,28,22,65,59,28,52,60,64,42,61,92,53,91,59,43,49,21,36,25,45,68,64,34,63,59,44,64,73,41,63,46,85,72,29,58,66,46,32,46,9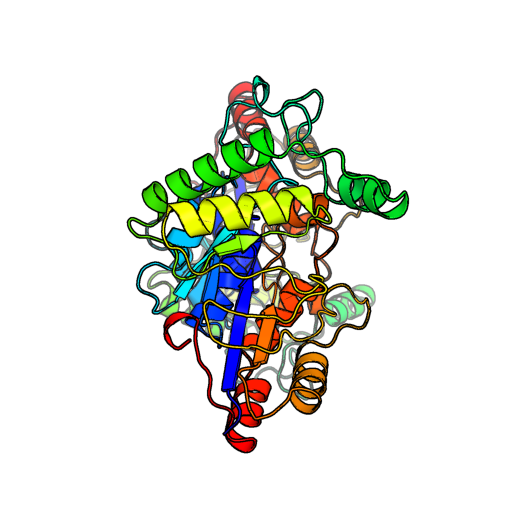6,83,42,30,30,38,44,46,67,56,36,45,55,35,37,75,72,73,41,68,72,57,45,49,70,36,38,34,50,40,51,50,39,37,50,53,46,35,31,69,74,69,70,49,81,51,59,29,38,31,67,47,84,63,60,38,69,45,47,53,51,18,49,50,52,52,21,61,76,68,71,44,37,40,37,74,61,79,82,50,85,62,84,52,38,49,66,90,41,62,40,41,71,44,83,79,53,69,79,46,92,83,58,47,61,60,63,50,51,53,54,41,54,69,70,45,66,73,92,33,41,32,34,46,74,41,56,28,12,21,40,25,49,65,46,65,74,73,42,91,69,48,76,52,16,16,48,35,26,53,43,43,45,31,66,68,51,54,52,50,36,58,75,69,49,48,42,78,46,40,60,87,74,97

Secondary structure (DSSP, 8-state):
--EEEEEEEEETS-HHHHHHHHHHHHSSS--EEEE-TTSTTHHHHHHHTTT---EEEEEE-SSSS--SS-GGG-TTTB-TTSPBPPHHHHHHHHHTT-----HHHHHHHHHHHHHHHHHHHSS--SSEEE-S---HHHHHHHHHHHHHHT--EE--TT-SS-EEETTEEEEEPPP-TTSTT--HHHHHHHHHHHS-TTS-EEEEE----B-HHHHHH-S--HHHHHHHHHHT-HHHHHHHHHTTPEEE-GGG-/--EEEEEEEEETS-HHHHHHHHHHHHSSS--EEEE-TTSTTHHHHHHHTTT---EEEEEE-SSSS--SS-GGG-TTTB-TTSPBPPHHHHHHHHHTT-----HHHHHHHHHHHHHHHHHHHSS--SSEEE-S---HHHHHHHHHHHHHHT--B---TT-SS-EEETTEEEEEPPP-TTSTT--HHHHHHHHHHHS-TTS-EEEEE----B-HHHHHH-S--HHHHHHHHHHT-HHHHHHHHHTTPEEE-GGG-

InterPro domains:
  IPR006879 Carbohydrate deacetylase YdjC-like [PF04794] (4-242)
  IPR006879 Carbohydrate deacetylase YdjC-like [PTHR31609] (1-132)
  IPR011330 Glycoside hydrolase/deacetylase, beta/alpha-barrel [SSF88713] (1-253)

Nearest PDB structures (foldseek):
  2i5i-assembly1_A  TM=8.337E-01  e=1.658E-18  Enterococcus faecalis V583
  7vi8-assembly1_A  TM=8.089E-01  e=1.415E-17  Klebsiella pneumoniae subsp. pneumoniae MGH 78578
  8jqf-assembly1_B  TM=8.090E-01  e=1.069E-14  Cyclobacterium marinum
  8jqf-assembly1_A  TM=8.144E-01  e=1.579E-14  Cyclobacterium marinum
  2c0a-assembly1_B  TM=3.184E-01  e=1.092E-01  Escherichia coli